Protein AF-A0AA36GYD7-F1 (afdb_monomer)

Secondary structure (DSSP, 8-state):
-----THHHHHHHHHHHHHHHHHHHHHHHHSS-----S---EEEEEEES--TT--TTPEEEETTEEEEEEEEEEE-TTT--EEEEEEE-TT----BTT-EEEEEESTTTS-EEEEEE----SSBPPTT-EE-EEEPPP-HHHHHHHHHHHHH-SS-------------------------------TTSTTTTHHHHHHHHHHHHHHHHHHHTHHHHHH-HHHHHHHHHHHHHHHB-HHHHHHHHHGGGGTT--HHHHHHHHHHHHHHHHHHHHHHHHT--S--EEEEEEEEEPGGG--EEEEEEEE-TTSPPEEEEEEEEEETTEEEEEEEEETTEEHHHHHHHHHHHHHHHHHHHHHHHHHHTTSS--SS-----

Sequence (377 aa):
MAIRGPRLEFSVGAFLLLALASLMVLAVASTNQRWSWGSQGYELKARFSQVGQLRKQAPVKIGGVTVGQVASIDLDPVKFESIVTLRMDSKVKDLPADTSAGIFTSGLLGESYIGLQPGGDPDVLKAGDEIVFTQPAVDLIQLVGKYMFSACNGTATMKMKLIPALLASALLAATPFLAQAQAAAPAAAATQGQAGKVVIDASTRILTTLQQRRSEFSSNPASLRSYIDSELNRTFDRDYAARLVLGPHARGASDADIKLFADAMADSLMQRYGSTLLNIQGKPSFRLKGESPLPGNRGVRVSTELVRAGSEPTPVEYWMRNVNGQWKIFDVNIEGISYVQTFRNQFDTPLRQKGIKQVASELHSGSMQAGPAGNGK

Mean predicted aligned error: 12.86 Å

Organism: Cylicocyclus nassatus (NCBI:txid53992)

Nearest PDB structures (foldseek):
  8hqa-assembly1_A-3  TM=9.663E-01  e=4.078E-12  Escherichia coli K-12
  5uw2-assembly1_B  TM=9.679E-01  e=1.014E-11  Escherichia coli O157:H7
  5uw8-assembly1_B  TM=9.620E-01  e=1.108E-10  Escherichia coli O157:H7
  6zy2-assembly1_A  TM=7.086E-01  e=6.595E-13  Escherichia coli B185
  6zy3-assembly1_A  TM=7.311E-01  e=1.463E-12  Escherichia coli B185

Foldseek 3Di:
DDDDDPVVVVVVVVVVVVVVVVVVVVVVCVPPPNPPPDDPFFKEKEWALAAPQDDFQAFEDEPNHGFWTFHDWDADPVPRIIITITTGGPVDPFQALQKEWEWDAPPDPHGIHIYIYGFQHPHGDDGYFYNHHYHHDDDVVVVVVCVVVVVVPDDDDDDDDDDDDDDDDDDDDDDDDPDPDDDPDPPPPPPWPPLLCLVQVLVVVLLVCLAVCLVVCVVDVVVLLVVVVVSQVQAAPLLLLLSRLCTVLNVVPDSVLSVLLSVLQSLQCCVVCVVVSSVDDQSKHKAWPGKDADIPNQAIKTWIWTDGPPDDTWIKIFGWGQDPNDTHTNWIATPNDILSVQSSVVCVVVCVVPNRNVVSVCSNVNVDHRDHDDPDD

Radius of gyration: 28.86 Å; Cα contacts (8 Å, |Δi|>4): 548; chains: 1; bounding box: 74×66×110 Å

pLDDT: mean 82.65, std 19.46, range [27.8, 98.06]

Structure (mmCIF, N/CA/C/O backbone):
data_AF-A0AA36GYD7-F1
#
_entry.id   AF-A0AA36GYD7-F1
#
loop_
_atom_site.group_PDB
_atom_site.id
_atom_site.type_symbol
_atom_site.label_atom_id
_atom_site.label_alt_id
_atom_site.label_comp_id
_atom_site.label_asym_id
_atom_site.label_entity_id
_atom_site.label_seq_id
_atom_site.pdbx_PDB_ins_code
_atom_site.Cartn_x
_atom_site.Cartn_y
_atom_site.Cartn_z
_atom_site.occupancy
_atom_site.B_iso_or_equiv
_atom_site.auth_seq_id
_atom_site.auth_comp_id
_atom_site.auth_asym_id
_atom_site.auth_atom_id
_atom_site.pdbx_PDB_model_num
ATOM 1 N N . MET A 1 1 ? 35.490 -2.822 -83.643 1.00 46.47 1 MET A N 1
ATOM 2 C CA . MET A 1 1 ? 34.511 -3.231 -82.610 1.00 46.47 1 MET A CA 1
ATOM 3 C C . MET A 1 1 ? 35.307 -3.701 -81.397 1.00 46.47 1 MET A C 1
ATOM 5 O O . MET A 1 1 ? 35.993 -4.706 -81.512 1.00 46.47 1 MET A O 1
ATOM 9 N N . ALA A 1 2 ? 35.350 -2.933 -80.304 1.00 49.28 2 ALA A N 1
ATOM 10 C CA . ALA A 1 2 ? 36.202 -3.258 -79.153 1.00 49.28 2 ALA A CA 1
ATOM 11 C C . ALA A 1 2 ? 35.439 -4.127 -78.142 1.00 49.28 2 ALA A C 1
ATOM 13 O O . ALA A 1 2 ? 34.433 -3.690 -77.585 1.00 49.28 2 ALA A O 1
ATOM 14 N N . ILE A 1 3 ? 35.919 -5.351 -77.916 1.00 60.50 3 ILE A N 1
ATOM 15 C CA . ILE A 1 3 ? 35.319 -6.306 -76.979 1.00 60.50 3 ILE A CA 1
ATOM 16 C C . ILE A 1 3 ? 35.649 -5.851 -75.550 1.00 60.50 3 ILE A C 1
ATOM 18 O O . ILE A 1 3 ? 36.802 -5.916 -75.121 1.00 60.50 3 ILE A O 1
ATOM 22 N N . ARG A 1 4 ? 34.647 -5.364 -74.807 1.00 59.72 4 ARG A N 1
ATOM 23 C CA . ARG A 1 4 ? 34.786 -5.086 -73.368 1.00 59.72 4 ARG A CA 1
ATOM 24 C C . ARG A 1 4 ? 34.850 -6.424 -72.624 1.00 59.72 4 ARG A C 1
ATOM 26 O O . ARG A 1 4 ? 34.005 -7.281 -72.839 1.00 59.72 4 ARG A O 1
ATOM 33 N N . GLY A 1 5 ? 35.881 -6.619 -71.803 1.00 61.72 5 GLY A N 1
ATOM 34 C CA . GLY A 1 5 ? 36.165 -7.924 -71.197 1.00 61.72 5 GLY A CA 1
ATOM 35 C C . GLY A 1 5 ? 35.242 -8.299 -70.021 1.00 61.72 5 GLY A C 1
ATOM 36 O O . GLY A 1 5 ? 34.796 -7.409 -69.291 1.00 61.72 5 GLY A O 1
ATOM 37 N N . PRO A 1 6 ? 35.061 -9.609 -69.746 1.00 63.62 6 PRO A N 1
ATOM 38 C CA . PRO A 1 6 ? 34.093 -10.148 -68.769 1.00 63.62 6 PRO A CA 1
ATOM 39 C C . PRO A 1 6 ? 34.342 -9.748 -67.300 1.00 63.62 6 PRO A C 1
ATOM 41 O O . PRO A 1 6 ? 33.525 -10.009 -66.421 1.00 63.62 6 PRO A O 1
ATOM 44 N N . ARG A 1 7 ? 35.463 -9.076 -67.005 1.00 67.31 7 ARG A N 1
ATOM 45 C CA . ARG A 1 7 ? 35.765 -8.538 -65.669 1.00 67.31 7 ARG A CA 1
ATOM 46 C C . ARG A 1 7 ? 34.813 -7.416 -65.247 1.00 67.31 7 ARG A C 1
ATOM 48 O O . ARG A 1 7 ? 34.569 -7.266 -64.055 1.00 67.31 7 ARG A O 1
ATOM 55 N N . LEU A 1 8 ? 34.284 -6.630 -66.190 1.00 73.69 8 LEU A N 1
ATOM 56 C CA . LEU A 1 8 ? 33.375 -5.526 -65.857 1.00 73.69 8 LEU A CA 1
ATOM 57 C C . LEU A 1 8 ? 32.004 -6.046 -65.402 1.00 73.69 8 LEU A C 1
ATOM 59 O O . LEU A 1 8 ? 31.462 -5.571 -64.409 1.00 73.69 8 LEU A O 1
ATOM 63 N N . GLU A 1 9 ? 31.483 -7.053 -66.099 1.00 76.25 9 GLU A N 1
ATOM 64 C CA . GLU A 1 9 ? 30.182 -7.678 -65.831 1.00 76.25 9 GLU A CA 1
ATOM 65 C C . GLU A 1 9 ? 30.165 -8.359 -64.456 1.00 76.25 9 GLU A C 1
ATOM 67 O O . GLU A 1 9 ? 29.228 -8.163 -63.681 1.00 76.25 9 GLU A O 1
ATOM 72 N N . PHE A 1 10 ? 31.249 -9.059 -64.099 1.00 84.94 10 PHE A N 1
ATOM 73 C CA . PHE A 1 10 ? 31.415 -9.651 -62.770 1.00 84.94 10 PHE A CA 1
ATOM 74 C C . PHE A 1 10 ? 31.427 -8.595 -61.651 1.00 84.94 10 PHE A C 1
ATOM 76 O O . PHE A 1 10 ? 30.736 -8.758 -60.646 1.00 84.94 10 PHE A O 1
ATOM 83 N N . SER A 1 11 ? 32.150 -7.483 -61.832 1.00 84.62 11 SER A N 1
ATOM 84 C CA . SER A 1 11 ? 32.185 -6.388 -60.850 1.00 84.62 11 SER A CA 1
ATOM 85 C C . SER A 1 11 ? 30.825 -5.704 -60.675 1.00 84.62 11 SER A C 1
ATOM 87 O O . SER A 1 11 ? 30.443 -5.392 -59.548 1.00 84.62 11 SER A O 1
ATOM 89 N N . VAL A 1 12 ? 30.070 -5.502 -61.763 1.00 88.38 12 VAL A N 1
ATOM 90 C CA . VAL A 1 12 ? 28.706 -4.947 -61.696 1.00 88.38 12 VAL A CA 1
ATOM 91 C C . VAL A 1 12 ? 27.765 -5.914 -60.974 1.00 88.38 12 VAL A C 1
ATOM 93 O O . VAL A 1 12 ? 27.022 -5.483 -60.095 1.00 88.38 12 VAL A O 1
ATOM 96 N N . GLY A 1 13 ? 27.836 -7.217 -61.269 1.00 91.62 13 GLY A N 1
ATOM 97 C CA . GLY A 1 13 ? 27.054 -8.245 -60.574 1.00 91.62 13 GLY A CA 1
ATOM 98 C C . GLY A 1 13 ? 27.359 -8.318 -59.074 1.00 91.62 13 GLY A C 1
ATOM 99 O O . GLY A 1 13 ? 26.440 -8.321 -58.257 1.00 91.62 13 GLY A O 1
ATOM 100 N N . ALA A 1 14 ? 28.640 -8.295 -58.694 1.00 93.81 14 ALA A N 1
ATOM 101 C CA . ALA A 1 14 ? 29.064 -8.282 -57.294 1.00 93.81 14 ALA A CA 1
ATOM 102 C C . ALA A 1 14 ? 28.592 -7.019 -56.549 1.00 93.81 14 ALA A C 1
ATOM 104 O O . ALA A 1 14 ? 28.113 -7.115 -55.419 1.00 93.81 14 ALA A O 1
ATOM 105 N N . PHE A 1 15 ? 28.661 -5.845 -57.186 1.00 95.19 15 PHE A N 1
ATOM 106 C CA . PHE A 1 15 ? 28.137 -4.598 -56.620 1.00 95.19 15 PHE A CA 1
ATOM 107 C C . PHE A 1 15 ? 26.615 -4.652 -56.409 1.00 95.19 15 PHE A C 1
ATOM 109 O O . PHE A 1 15 ? 26.127 -4.272 -55.346 1.00 95.19 15 PHE A O 1
ATOM 116 N N . LEU A 1 16 ? 25.866 -5.186 -57.381 1.00 95.81 16 LEU A N 1
ATOM 117 C CA . LEU A 1 16 ? 24.414 -5.375 -57.282 1.00 95.81 16 LEU A CA 1
ATOM 118 C C . LEU A 1 16 ? 24.028 -6.340 -56.152 1.00 95.81 16 LEU A C 1
ATOM 120 O O . LEU A 1 16 ? 23.091 -6.059 -55.407 1.00 95.81 16 LEU A O 1
ATOM 124 N N . LEU A 1 17 ? 24.774 -7.436 -55.979 1.00 96.44 17 LEU A N 1
ATOM 125 C CA . LEU A 1 17 ? 24.577 -8.376 -54.871 1.00 96.44 17 LEU A CA 1
ATOM 126 C C . LEU A 1 17 ? 24.880 -7.742 -53.507 1.00 96.44 17 LEU A C 1
ATOM 128 O O . LEU A 1 17 ? 24.128 -7.968 -52.563 1.00 96.44 17 LEU A O 1
ATOM 132 N N . LEU A 1 18 ? 25.924 -6.914 -53.395 1.00 96.88 18 LEU A N 1
ATOM 133 C CA . LEU A 1 18 ? 26.217 -6.169 -52.164 1.00 96.88 18 LEU A CA 1
ATOM 134 C C . LEU A 1 18 ? 25.137 -5.123 -51.848 1.00 96.88 18 LEU A C 1
ATOM 136 O O . LEU A 1 18 ? 24.744 -4.988 -50.690 1.00 96.88 18 LEU A O 1
ATOM 140 N N . ALA A 1 19 ? 24.609 -4.430 -52.860 1.00 95.81 19 ALA A N 1
ATOM 141 C CA . ALA A 1 19 ? 23.495 -3.496 -52.693 1.00 95.81 19 ALA A CA 1
ATOM 142 C C . ALA A 1 19 ? 22.209 -4.213 -52.237 1.00 95.81 19 ALA A C 1
ATOM 144 O O . ALA A 1 19 ? 21.553 -3.760 -51.299 1.00 95.81 19 ALA A O 1
ATOM 145 N N . LEU A 1 20 ? 21.888 -5.369 -52.832 1.00 96.81 20 LEU A N 1
ATOM 146 C CA . LEU A 1 20 ? 20.771 -6.226 -52.417 1.00 96.81 20 LEU A CA 1
ATOM 147 C C . LEU A 1 20 ? 20.955 -6.788 -51.002 1.00 96.81 20 LEU A C 1
ATOM 149 O O . LEU A 1 20 ? 20.012 -6.764 -50.215 1.00 96.81 20 LEU A O 1
ATOM 153 N N . ALA A 1 21 ? 22.157 -7.245 -50.647 1.00 95.62 21 ALA A N 1
ATOM 154 C CA . ALA A 1 21 ? 22.465 -7.714 -49.298 1.00 95.62 21 ALA A CA 1
ATOM 155 C C . ALA A 1 21 ? 22.343 -6.583 -48.262 1.00 95.62 21 ALA A C 1
ATOM 157 O O . ALA A 1 21 ? 21.766 -6.786 -47.196 1.00 95.62 21 ALA A O 1
ATOM 158 N N . SER A 1 22 ? 22.813 -5.375 -48.590 1.00 94.62 22 SER A N 1
ATOM 159 C CA . SER A 1 22 ? 22.659 -4.189 -47.741 1.00 94.62 22 SER A CA 1
ATOM 160 C C . SER A 1 22 ? 21.186 -3.800 -47.558 1.00 94.62 22 SER A C 1
ATOM 162 O O . SER A 1 22 ? 20.760 -3.563 -46.428 1.00 94.62 22 SER A O 1
ATOM 164 N N . LEU A 1 23 ? 20.382 -3.828 -48.628 1.00 95.06 23 LEU A N 1
ATOM 165 C CA . LEU A 1 23 ? 18.931 -3.618 -48.556 1.00 95.06 23 LEU A CA 1
ATOM 166 C C . LEU A 1 23 ? 18.214 -4.703 -47.745 1.00 95.06 23 LEU A C 1
ATOM 168 O O . LEU A 1 23 ? 17.321 -4.374 -46.971 1.00 95.06 23 LEU A O 1
ATOM 172 N N . MET A 1 24 ? 18.615 -5.971 -47.863 1.00 91.62 24 MET A N 1
ATOM 173 C CA . MET A 1 24 ? 18.070 -7.068 -47.055 1.00 91.62 24 MET A CA 1
ATOM 174 C C . MET A 1 24 ? 18.372 -6.857 -45.564 1.00 91.62 24 MET A C 1
ATOM 176 O O . MET A 1 24 ? 17.472 -6.953 -44.732 1.00 91.62 24 MET A O 1
ATOM 180 N N . VAL A 1 25 ? 19.617 -6.503 -45.222 1.00 88.19 25 VAL A N 1
ATOM 181 C CA . VAL A 1 25 ? 20.014 -6.162 -43.845 1.00 88.19 25 VAL A CA 1
ATOM 182 C C . VAL A 1 25 ? 19.217 -4.959 -43.333 1.00 88.19 25 VAL A C 1
ATOM 184 O O . VAL A 1 25 ? 18.735 -4.993 -42.202 1.00 88.19 25 VAL A O 1
ATOM 187 N N . LEU A 1 26 ? 19.015 -3.929 -44.160 1.00 85.50 26 LEU A N 1
ATOM 188 C CA . LEU A 1 26 ? 18.220 -2.756 -43.798 1.00 85.50 26 LEU A CA 1
ATOM 189 C C . LEU A 1 26 ? 16.729 -3.090 -43.620 1.00 85.50 26 LEU A C 1
ATOM 191 O O . LEU A 1 26 ? 16.113 -2.581 -42.692 1.00 85.50 26 LEU A O 1
ATOM 195 N N . ALA A 1 27 ? 16.152 -3.971 -44.441 1.00 85.88 27 ALA A N 1
ATOM 196 C CA . ALA A 1 27 ? 14.760 -4.413 -44.321 1.00 85.88 27 ALA A CA 1
ATOM 197 C C . ALA A 1 27 ? 14.523 -5.245 -43.046 1.00 85.88 27 ALA A C 1
ATOM 199 O O . ALA A 1 27 ? 13.539 -5.032 -42.331 1.00 85.88 27 ALA A O 1
ATOM 200 N N . VAL A 1 28 ? 15.460 -6.138 -42.708 1.00 80.69 28 VAL A N 1
ATOM 201 C CA . VAL A 1 28 ? 15.435 -6.887 -41.442 1.00 80.69 28 VAL A CA 1
ATOM 202 C C . VAL A 1 28 ? 15.615 -5.939 -40.252 1.00 80.69 28 VAL A C 1
ATOM 204 O O . VAL A 1 28 ? 14.842 -6.015 -39.304 1.00 80.69 28 VAL A O 1
ATOM 207 N N . ALA A 1 29 ? 16.554 -4.989 -40.313 1.00 73.81 29 ALA A N 1
ATOM 208 C CA . ALA A 1 29 ? 16.776 -4.001 -39.251 1.00 73.81 29 ALA A CA 1
ATOM 209 C C . ALA A 1 29 ? 15.650 -2.953 -39.115 1.00 73.81 29 ALA A C 1
ATOM 211 O O . ALA A 1 29 ? 15.456 -2.399 -38.033 1.00 73.81 29 ALA A O 1
ATOM 212 N N . SER A 1 30 ? 14.913 -2.679 -40.197 1.00 73.44 30 SER A N 1
ATOM 213 C CA . SER A 1 30 ? 13.715 -1.827 -40.220 1.00 73.44 30 SER A CA 1
ATOM 214 C C . SER A 1 30 ? 12.493 -2.535 -39.637 1.00 73.44 30 SER A C 1
ATOM 216 O O . SER A 1 30 ? 11.554 -1.874 -39.192 1.00 73.44 30 SER A O 1
ATOM 218 N N . THR A 1 31 ? 12.479 -3.867 -39.642 1.00 74.06 31 THR A N 1
ATOM 219 C CA . THR A 1 31 ? 11.486 -4.636 -38.897 1.00 74.06 31 THR A CA 1
ATOM 220 C C . THR A 1 31 ? 11.828 -4.501 -37.414 1.00 74.06 31 THR A C 1
ATOM 222 O O . THR A 1 31 ? 12.970 -4.704 -37.017 1.00 74.06 31 THR A O 1
ATOM 225 N N . ASN A 1 32 ? 10.852 -4.132 -36.577 1.00 55.75 32 ASN A N 1
ATOM 226 C CA . ASN A 1 32 ? 11.059 -3.584 -35.221 1.00 55.75 32 ASN A CA 1
ATOM 227 C C . ASN A 1 32 ? 11.727 -4.546 -34.192 1.00 55.75 32 ASN A C 1
ATOM 229 O O . ASN A 1 32 ? 11.849 -4.221 -33.011 1.00 55.75 32 ASN A O 1
ATOM 233 N N . GLN A 1 33 ? 12.198 -5.722 -34.619 1.00 57.06 33 GLN A N 1
ATOM 234 C CA . GLN A 1 33 ? 13.176 -6.532 -33.892 1.00 57.06 33 GLN A CA 1
ATOM 235 C C . GLN A 1 33 ? 14.600 -6.009 -34.134 1.00 57.06 33 GLN A C 1
ATOM 237 O O . GLN A 1 33 ? 15.422 -6.661 -34.779 1.00 57.06 33 GLN A O 1
ATOM 242 N N . ARG A 1 34 ? 14.939 -4.851 -33.551 1.00 51.94 34 ARG A N 1
ATOM 243 C CA . ARG A 1 34 ? 16.349 -4.449 -33.482 1.00 51.94 34 ARG A CA 1
ATOM 244 C C . ARG A 1 34 ? 17.114 -5.476 -32.643 1.00 51.94 34 ARG A C 1
ATOM 246 O O . ARG A 1 34 ? 16.890 -5.577 -31.437 1.00 51.94 34 ARG A O 1
ATOM 253 N N . TRP A 1 35 ? 17.996 -6.221 -33.307 1.00 48.78 35 TRP A N 1
ATOM 254 C CA . TRP A 1 35 ? 18.849 -7.273 -32.750 1.00 48.78 35 TRP A CA 1
ATOM 255 C C . TRP A 1 35 ? 19.468 -6.808 -31.421 1.00 48.78 35 TRP A C 1
ATOM 257 O O . TRP A 1 35 ? 20.275 -5.878 -31.395 1.00 48.78 35 TRP A O 1
ATOM 267 N N . SER A 1 36 ? 19.041 -7.401 -30.299 1.00 51.72 36 SER A N 1
ATOM 268 C CA . SER A 1 36 ? 19.325 -6.868 -28.956 1.00 51.72 36 SER A CA 1
ATOM 269 C C . SER A 1 36 ? 20.710 -7.281 -28.446 1.00 51.72 36 SER A C 1
ATOM 271 O O . SER A 1 36 ? 20.866 -8.010 -27.468 1.00 51.72 36 SER A O 1
ATOM 273 N N . TRP A 1 37 ? 21.750 -6.799 -29.120 1.00 49.41 37 TRP A N 1
ATOM 274 C CA . TRP A 1 37 ? 23.115 -6.825 -28.605 1.00 49.41 37 TRP A CA 1
ATOM 275 C C . TRP A 1 37 ? 23.351 -5.610 -27.703 1.00 49.41 37 TRP A C 1
ATOM 277 O O . TRP A 1 37 ? 23.904 -4.599 -28.126 1.00 49.41 37 TRP A O 1
ATOM 287 N N . GLY A 1 38 ? 22.921 -5.723 -26.442 1.00 48.53 38 GLY A N 1
ATOM 288 C CA . GLY A 1 38 ? 23.340 -4.813 -25.372 1.00 48.53 38 GLY A CA 1
ATOM 289 C C . GLY A 1 38 ? 22.262 -3.902 -24.780 1.00 48.53 38 GLY A C 1
ATOM 290 O O . GLY A 1 38 ? 22.329 -2.685 -24.914 1.00 48.53 38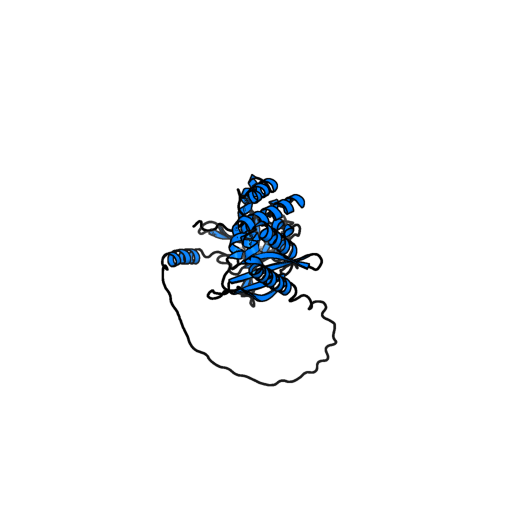 GLY A O 1
ATOM 291 N N . SER A 1 39 ? 21.380 -4.466 -23.955 1.00 52.53 39 SER A N 1
ATOM 292 C CA . SER A 1 39 ? 21.488 -4.208 -22.510 1.00 52.53 39 SER A CA 1
ATOM 293 C C . SER A 1 39 ? 20.876 -5.372 -21.725 1.00 52.53 39 SER A C 1
ATOM 295 O O . SER A 1 39 ? 19.766 -5.810 -22.015 1.00 52.53 39 SER A O 1
ATOM 297 N N . GLN A 1 40 ? 21.601 -5.895 -20.729 1.00 68.12 40 GLN A N 1
ATOM 298 C CA . GLN A 1 40 ? 21.078 -6.896 -19.786 1.00 68.12 40 GLN A CA 1
ATOM 299 C C . GLN A 1 40 ? 20.151 -6.213 -18.770 1.00 68.12 40 GLN A C 1
ATOM 301 O O . GLN A 1 40 ? 20.467 -6.092 -17.588 1.00 68.12 40 GLN A O 1
ATOM 306 N N . GLY A 1 41 ? 19.032 -5.687 -19.266 1.00 81.38 41 GLY A N 1
ATOM 307 C CA . GLY A 1 41 ? 17.905 -5.301 -18.430 1.00 81.38 41 GLY A CA 1
ATOM 308 C C . GLY A 1 41 ? 17.248 -6.525 -17.794 1.00 81.38 41 GLY A C 1
ATOM 309 O O . GLY A 1 41 ? 17.478 -7.658 -18.219 1.00 81.38 41 GLY A O 1
ATOM 310 N N . TYR A 1 42 ? 16.405 -6.289 -16.797 1.00 91.19 42 TYR A N 1
ATOM 311 C CA . TYR A 1 42 ? 15.534 -7.313 -16.224 1.00 91.19 42 TYR A CA 1
ATOM 312 C C . TYR A 1 42 ? 14.081 -6.988 -16.551 1.00 91.19 42 TYR A C 1
ATOM 314 O O . TYR A 1 42 ? 13.735 -5.840 -16.837 1.00 91.19 42 TYR A O 1
ATOM 322 N N . GLU A 1 43 ? 13.230 -8.006 -16.526 1.00 93.94 43 GLU A N 1
ATOM 323 C CA . GLU A 1 43 ? 11.799 -7.826 -16.735 1.00 93.94 43 GLU A CA 1
ATOM 324 C C . GLU A 1 43 ? 11.054 -7.791 -15.402 1.00 93.94 43 GLU A C 1
ATOM 326 O O . GLU A 1 43 ? 11.424 -8.488 -14.458 1.00 93.94 43 GLU A O 1
ATOM 331 N N . LEU A 1 44 ? 9.996 -6.990 -15.342 1.00 96.12 44 LEU A N 1
ATOM 332 C CA . LEU A 1 44 ? 8.970 -7.009 -14.304 1.00 96.12 44 LEU A CA 1
ATOM 333 C C . LEU A 1 44 ? 7.609 -7.158 -14.982 1.00 96.12 44 LEU A C 1
ATOM 335 O O . LEU A 1 44 ? 7.424 -6.721 -16.118 1.00 96.12 44 LEU A O 1
ATOM 339 N N . LYS A 1 45 ? 6.637 -7.743 -14.293 1.00 97.00 45 LYS A N 1
ATOM 340 C CA . LYS A 1 45 ? 5.252 -7.842 -14.774 1.00 97.00 45 LYS A CA 1
ATOM 341 C C . LYS A 1 45 ? 4.363 -6.881 -13.999 1.00 97.00 45 LYS A C 1
ATOM 343 O O . LYS A 1 45 ? 4.643 -6.577 -12.848 1.00 97.00 45 LYS A O 1
ATOM 348 N N . ALA A 1 46 ? 3.286 -6.403 -14.600 1.00 97.31 46 ALA A N 1
ATOM 349 C CA . ALA A 1 46 ? 2.273 -5.608 -13.916 1.00 97.31 46 ALA A CA 1
ATOM 350 C C . ALA A 1 46 ? 0.899 -5.923 -14.514 1.00 97.31 46 ALA A C 1
ATOM 352 O O . ALA A 1 46 ? 0.758 -5.991 -15.736 1.00 97.31 46 ALA A O 1
ATOM 353 N N . ARG A 1 47 ? -0.107 -6.142 -13.663 1.00 95.38 47 ARG A N 1
ATOM 354 C CA . ARG A 1 47 ? -1.476 -6.464 -14.091 1.00 95.38 47 ARG A CA 1
ATOM 355 C C . ARG A 1 47 ? -2.370 -5.244 -14.001 1.00 95.38 47 ARG A C 1
ATOM 357 O O . ARG A 1 47 ? -2.430 -4.607 -12.955 1.00 95.38 47 ARG A O 1
ATOM 364 N N . PHE A 1 48 ? -3.092 -4.942 -15.070 1.00 95.25 48 PHE A N 1
ATOM 365 C CA . PHE A 1 48 ? -4.023 -3.820 -15.122 1.00 95.25 48 PHE A CA 1
ATOM 366 C C . PHE A 1 48 ? -5.394 -4.300 -15.589 1.00 95.25 48 PHE A C 1
ATOM 368 O O . PHE A 1 48 ? -5.500 -5.011 -16.588 1.00 95.25 48 PHE A O 1
ATOM 375 N N . SER A 1 49 ? -6.452 -3.861 -14.909 1.00 92.00 49 SER A N 1
ATOM 376 C CA . SER A 1 49 ? -7.834 -4.082 -15.355 1.00 92.00 49 SER A CA 1
ATOM 377 C C . SER A 1 49 ? -8.154 -3.343 -16.660 1.00 92.00 49 SER A C 1
ATOM 379 O O . SER A 1 49 ? -8.992 -3.797 -17.430 1.00 92.00 49 SER A O 1
ATOM 381 N N . GLN A 1 50 ? -7.461 -2.233 -16.941 1.00 90.88 50 GLN A N 1
ATOM 382 C CA . GLN A 1 50 ? -7.520 -1.541 -18.226 1.00 90.88 50 GLN A CA 1
ATOM 383 C C . GLN A 1 50 ? -6.193 -0.847 -18.558 1.00 90.88 50 GLN A C 1
ATOM 385 O O . GLN A 1 50 ? -5.630 -0.131 -17.727 1.00 90.88 50 GLN A O 1
ATOM 390 N N . VAL A 1 51 ? -5.729 -1.024 -19.801 1.00 93.12 51 VAL A N 1
ATOM 391 C CA . VAL A 1 51 ? -4.484 -0.429 -20.325 1.00 93.12 51 VAL A CA 1
ATOM 392 C C . VAL A 1 51 ? -4.676 0.832 -21.172 1.00 93.12 51 VAL A C 1
ATOM 394 O O . VAL A 1 51 ? -3.715 1.565 -21.403 1.00 93.12 51 VAL A O 1
ATOM 397 N N . GLY A 1 52 ? -5.905 1.131 -21.606 1.00 89.44 52 GLY A N 1
ATOM 398 C CA . GLY A 1 52 ? -6.209 2.327 -22.397 1.00 89.44 52 GLY A CA 1
ATOM 399 C C . GLY A 1 52 ? -5.388 2.394 -23.689 1.00 89.44 52 GLY A C 1
ATOM 400 O O . GLY A 1 52 ? -5.396 1.455 -24.478 1.00 89.44 52 GLY A O 1
ATOM 401 N N . GLN A 1 53 ? -4.664 3.498 -23.896 1.00 89.56 53 GLN A N 1
ATOM 402 C CA . GLN A 1 53 ? -3.817 3.725 -25.078 1.00 89.56 53 GLN A CA 1
ATOM 403 C C . GLN A 1 53 ? -2.354 3.263 -24.898 1.00 89.56 53 GLN A C 1
ATOM 405 O O . GLN A 1 53 ? -1.485 3.619 -25.701 1.00 89.56 53 GLN A O 1
ATOM 410 N N . LEU A 1 54 ? -2.045 2.491 -23.847 1.00 95.31 54 LEU A N 1
ATOM 411 C CA . LEU A 1 54 ? -0.706 1.936 -23.650 1.00 95.31 54 LEU A CA 1
ATOM 412 C C . LEU A 1 54 ? -0.348 0.962 -24.785 1.00 95.31 54 LEU A C 1
ATOM 414 O O . LEU A 1 54 ? -1.150 0.130 -25.201 1.00 95.31 54 LEU A O 1
ATOM 418 N N . ARG A 1 55 ? 0.892 1.052 -25.267 1.00 94.62 55 ARG A N 1
ATOM 419 C CA . ARG A 1 55 ? 1.412 0.281 -26.404 1.00 94.62 55 ARG A CA 1
ATOM 420 C C . ARG A 1 55 ? 2.805 -0.271 -26.111 1.00 94.62 55 ARG A C 1
ATOM 422 O O . ARG A 1 55 ? 3.503 0.221 -25.225 1.00 94.62 55 ARG A O 1
ATOM 429 N N . LYS A 1 56 ? 3.232 -1.285 -26.871 1.00 95.44 56 LYS A N 1
ATOM 430 C CA . LYS A 1 56 ? 4.627 -1.763 -26.841 1.00 95.44 56 LYS A CA 1
ATOM 431 C C . LYS A 1 56 ? 5.578 -0.593 -27.132 1.00 95.44 56 LYS A C 1
ATOM 433 O O . LYS A 1 56 ? 5.218 0.322 -27.867 1.00 95.44 56 LYS A O 1
ATOM 438 N N . GLN A 1 57 ? 6.770 -0.624 -26.538 1.00 94.62 57 GLN A N 1
ATOM 439 C CA . GLN A 1 57 ? 7.771 0.457 -26.547 1.00 94.62 57 GLN A CA 1
ATOM 440 C C . GLN A 1 57 ? 7.366 1.758 -25.821 1.00 94.62 57 GLN A C 1
ATOM 442 O O . GLN A 1 57 ? 8.201 2.655 -25.733 1.00 94.62 57 GLN A O 1
ATOM 447 N N . ALA A 1 58 ? 6.166 1.863 -25.229 1.00 97.25 58 ALA A N 1
ATOM 448 C CA . ALA A 1 58 ? 5.831 2.990 -24.354 1.00 97.25 58 ALA A CA 1
ATOM 449 C C . ALA A 1 58 ? 6.841 3.103 -23.191 1.00 97.25 58 ALA A C 1
ATOM 451 O O . ALA A 1 58 ? 7.245 2.072 -22.637 1.00 97.25 58 ALA A O 1
ATOM 452 N N . PRO A 1 59 ? 7.267 4.319 -22.803 1.00 97.00 59 PRO A N 1
ATOM 453 C CA . PRO A 1 59 ? 8.309 4.484 -21.798 1.00 97.00 59 PRO A CA 1
ATOM 454 C C . PRO A 1 59 ? 7.824 4.086 -20.398 1.00 97.00 59 PRO A C 1
ATOM 456 O O . PRO A 1 59 ? 6.669 4.305 -20.027 1.00 97.00 59 PRO A O 1
ATOM 459 N N . VAL A 1 60 ? 8.739 3.542 -19.599 1.00 97.75 60 VAL A N 1
ATOM 460 C CA . VAL A 1 60 ? 8.575 3.348 -18.152 1.00 97.75 60 VAL A CA 1
ATOM 461 C C . VAL A 1 60 ? 9.379 4.444 -17.460 1.00 97.75 60 VAL A C 1
ATOM 463 O O . VAL A 1 60 ? 10.555 4.625 -17.778 1.00 97.75 60 VAL A O 1
ATOM 466 N N . LYS A 1 61 ? 8.761 5.205 -16.552 1.00 96.94 61 LYS A N 1
ATOM 467 C CA . LYS A 1 61 ? 9.350 6.406 -15.941 1.00 96.94 61 LYS A CA 1
ATOM 468 C C . LYS A 1 61 ? 9.296 6.370 -14.415 1.00 96.94 61 LYS A C 1
ATOM 470 O O . LYS A 1 61 ? 8.272 6.000 -13.855 1.00 96.94 61 LYS A O 1
ATOM 475 N N . ILE A 1 62 ? 10.348 6.847 -13.750 1.00 95.62 62 ILE A N 1
ATOM 476 C CA . ILE A 1 62 ? 10.370 7.165 -12.310 1.00 95.62 62 ILE A CA 1
ATOM 477 C C . ILE A 1 62 ? 10.638 8.663 -12.179 1.00 95.62 62 ILE A C 1
ATOM 479 O O . ILE A 1 62 ? 11.611 9.163 -12.738 1.00 95.62 62 ILE A O 1
ATOM 483 N N . GLY A 1 63 ? 9.767 9.403 -11.486 1.00 90.19 63 GLY A N 1
ATOM 484 C CA . GLY A 1 63 ? 9.935 10.855 -11.304 1.00 90.19 63 GLY A CA 1
ATOM 485 C C . GLY A 1 63 ? 10.047 11.650 -12.617 1.00 90.19 63 GLY A C 1
ATOM 486 O O . GLY A 1 63 ? 10.723 12.671 -12.663 1.00 90.19 63 GLY A O 1
ATOM 487 N N . GLY A 1 64 ? 9.447 11.151 -13.705 1.00 90.69 64 GLY A N 1
ATOM 488 C CA . GLY A 1 64 ? 9.553 11.721 -15.055 1.00 90.69 64 GLY A CA 1
ATOM 489 C C . GLY A 1 64 ? 10.758 11.245 -15.883 1.00 90.69 64 GLY A C 1
ATOM 490 O O . GLY A 1 64 ? 10.731 11.388 -17.105 1.00 90.69 64 GLY A O 1
ATOM 491 N N . VAL A 1 65 ? 11.767 10.621 -15.268 1.00 94.88 65 VAL A N 1
ATOM 492 C CA . VAL A 1 65 ? 12.953 10.075 -15.952 1.00 94.88 65 VAL A CA 1
ATOM 493 C C . VAL A 1 65 ? 12.646 8.686 -16.508 1.00 94.88 65 VAL A C 1
ATOM 495 O O . VAL A 1 65 ? 12.167 7.825 -15.773 1.00 94.88 65 VAL A O 1
ATOM 498 N N . THR A 1 66 ? 12.933 8.444 -17.790 1.00 95.94 66 THR A N 1
ATOM 499 C CA . THR A 1 66 ? 12.791 7.115 -18.411 1.00 95.94 66 THR A CA 1
ATOM 500 C C . THR A 1 66 ? 13.822 6.134 -17.847 1.00 95.94 66 THR A C 1
ATOM 502 O O . THR A 1 66 ? 15.010 6.442 -17.789 1.00 95.94 66 THR A O 1
ATOM 505 N N . VAL A 1 67 ? 13.350 4.953 -17.448 1.00 96.12 67 VAL A N 1
ATOM 506 C CA . VAL A 1 67 ? 14.109 3.887 -16.761 1.00 96.12 67 VAL A CA 1
ATOM 507 C C . VAL A 1 67 ? 13.877 2.493 -17.364 1.00 96.12 67 VAL A C 1
ATOM 509 O O . VAL A 1 67 ? 14.268 1.475 -16.791 1.00 96.12 67 VAL A O 1
ATOM 512 N N . GLY A 1 68 ? 13.165 2.434 -18.487 1.00 95.94 68 GLY A N 1
ATOM 513 C CA . GLY A 1 68 ? 12.759 1.205 -19.150 1.00 95.94 68 GLY A CA 1
ATOM 514 C C . GLY A 1 68 ? 11.657 1.458 -20.176 1.00 95.94 68 GLY A C 1
ATOM 515 O O . GLY A 1 68 ? 11.324 2.602 -20.496 1.00 95.94 68 GLY A O 1
ATOM 516 N N . GLN A 1 69 ? 11.062 0.380 -20.678 1.00 96.75 69 GLN A N 1
ATOM 517 C CA . GLN A 1 69 ? 9.984 0.423 -21.669 1.00 96.75 69 GLN A CA 1
ATOM 518 C C . GLN A 1 69 ? 9.053 -0.790 -21.554 1.00 96.75 69 GLN A C 1
ATOM 520 O O . GLN A 1 69 ? 9.458 -1.859 -21.099 1.00 96.75 69 GLN A O 1
ATOM 525 N N . VAL A 1 70 ? 7.821 -0.654 -22.040 1.00 97.81 70 VAL A N 1
ATOM 526 C CA . VAL A 1 70 ? 6.895 -1.780 -22.210 1.00 97.81 70 VAL A CA 1
ATOM 527 C C . VAL A 1 70 ? 7.436 -2.730 -23.285 1.00 97.81 70 VAL A C 1
ATOM 529 O O . VAL A 1 70 ? 7.645 -2.333 -24.435 1.00 97.81 70 VAL A O 1
ATOM 532 N N . ALA A 1 71 ? 7.665 -3.988 -22.915 1.00 96.12 71 ALA A N 1
ATOM 533 C CA . ALA A 1 71 ? 8.108 -5.059 -23.804 1.00 96.12 71 ALA A CA 1
ATOM 534 C C . ALA A 1 71 ? 6.915 -5.772 -24.459 1.00 96.12 71 ALA A C 1
ATOM 536 O O . ALA A 1 71 ? 6.847 -5.876 -25.687 1.00 96.12 71 ALA A O 1
ATOM 537 N N . SER A 1 72 ? 5.938 -6.196 -23.653 1.00 97.06 72 SER A N 1
ATOM 538 C CA . SER A 1 72 ? 4.706 -6.836 -24.122 1.00 97.06 72 SER A CA 1
ATOM 539 C C . SER A 1 72 ? 3.476 -6.334 -23.366 1.00 97.06 72 SER A C 1
ATOM 541 O O . SER A 1 72 ? 3.578 -5.763 -22.280 1.00 97.06 72 SER A O 1
ATOM 543 N N . ILE A 1 73 ? 2.315 -6.526 -23.988 1.00 97.38 73 ILE A N 1
ATOM 544 C CA . ILE A 1 73 ? 0.993 -6.360 -23.390 1.00 97.38 73 ILE A CA 1
ATOM 545 C C . ILE A 1 73 ? 0.206 -7.563 -23.900 1.00 97.38 73 ILE A C 1
ATOM 547 O O . ILE A 1 73 ? 0.049 -7.714 -25.114 1.00 97.38 73 ILE A O 1
ATOM 551 N N . ASP A 1 74 ? -0.222 -8.412 -22.980 1.00 96.75 74 ASP A N 1
ATOM 552 C CA . ASP A 1 74 ? -0.884 -9.687 -23.234 1.00 96.75 74 ASP A CA 1
ATOM 553 C C . ASP A 1 74 ? -2.152 -9.767 -22.363 1.00 96.75 74 ASP A C 1
ATOM 555 O O . ASP A 1 74 ? -2.267 -9.051 -21.368 1.00 96.75 74 ASP A O 1
ATOM 559 N N . LEU A 1 75 ? -3.126 -10.605 -22.719 1.00 96.25 75 LEU A N 1
ATOM 560 C CA . LEU A 1 75 ? -4.376 -10.757 -21.961 1.00 96.25 75 LEU A CA 1
ATOM 561 C C . LEU A 1 75 ? -4.355 -12.063 -21.160 1.00 96.25 75 LEU A C 1
ATOM 563 O O . LEU A 1 75 ? -4.085 -13.121 -21.724 1.00 96.25 75 LEU A O 1
ATOM 567 N N . ASP A 1 76 ? -4.684 -12.006 -19.869 1.00 93.94 76 ASP A N 1
ATOM 568 C CA . ASP A 1 76 ? -4.968 -13.201 -19.072 1.00 93.94 76 ASP A CA 1
ATOM 569 C C . ASP A 1 76 ? -6.336 -13.778 -19.498 1.00 93.94 76 ASP A C 1
ATOM 571 O O . ASP A 1 76 ? -7.356 -13.124 -19.271 1.00 93.94 76 ASP A O 1
ATOM 575 N N . PRO A 1 77 ? -6.411 -14.977 -20.108 1.00 93.06 77 PRO A N 1
ATOM 576 C CA . PRO A 1 77 ? -7.664 -15.507 -20.650 1.00 93.06 77 PRO A CA 1
ATOM 577 C C . PRO A 1 77 ? -8.634 -16.017 -19.571 1.00 93.06 77 PRO A C 1
ATOM 579 O O . PRO A 1 77 ? -9.751 -16.406 -19.903 1.00 93.06 77 PRO A O 1
ATOM 582 N N . VAL A 1 78 ? -8.216 -16.054 -18.299 1.00 90.25 78 VAL A N 1
ATOM 583 C CA . VAL A 1 78 ? -9.041 -16.499 -17.166 1.00 90.25 78 VAL A CA 1
ATOM 584 C C . VAL A 1 78 ? -9.540 -15.302 -16.360 1.00 90.25 78 VAL A C 1
ATOM 586 O O . VAL A 1 78 ? -10.705 -15.261 -15.971 1.00 90.25 78 VAL A O 1
ATOM 589 N N . LYS A 1 79 ? -8.664 -14.323 -16.101 1.00 87.56 79 LYS A N 1
ATOM 590 C CA . LYS A 1 79 ? -8.993 -13.122 -15.315 1.00 87.56 79 LYS A CA 1
ATOM 591 C C . LYS A 1 79 ? -9.454 -11.930 -16.152 1.00 87.56 79 LYS A C 1
ATOM 593 O O . LYS A 1 79 ? -10.003 -10.991 -15.587 1.00 87.56 79 LYS A O 1
ATOM 598 N N . PHE A 1 80 ? -9.199 -11.944 -17.460 1.00 91.44 80 PHE A N 1
ATOM 599 C CA . PHE A 1 80 ? -9.405 -10.817 -18.381 1.00 91.44 80 PHE A CA 1
ATOM 600 C C . PHE A 1 80 ? -8.653 -9.529 -17.983 1.00 91.44 80 PHE A C 1
ATOM 602 O O . PHE A 1 80 ? -8.986 -8.434 -18.427 1.00 91.44 80 PHE A O 1
ATOM 609 N N . GLU A 1 81 ? -7.590 -9.665 -17.184 1.00 92.62 81 GLU A N 1
ATOM 610 C CA . GLU A 1 81 ? -6.647 -8.592 -16.860 1.00 92.62 81 GLU A CA 1
ATOM 611 C C . GLU A 1 81 ? -5.549 -8.513 -17.927 1.00 92.62 81 GLU A C 1
ATOM 613 O O . GLU A 1 81 ? -5.055 -9.534 -18.411 1.00 92.62 81 GLU A O 1
ATOM 618 N N . SER A 1 82 ? -5.106 -7.301 -18.258 1.00 95.94 82 SER A N 1
ATOM 619 C CA . SER A 1 82 ? -3.940 -7.104 -19.120 1.00 95.94 82 SER A CA 1
ATOM 620 C C . SER A 1 82 ? -2.651 -7.312 -18.326 1.00 95.94 82 SER A C 1
ATOM 622 O O . SER A 1 82 ? -2.393 -6.599 -17.354 1.00 95.94 82 SER A O 1
ATOM 624 N N . ILE A 1 83 ? -1.822 -8.258 -18.759 1.00 96.94 83 ILE A N 1
ATOM 625 C CA . ILE A 1 83 ? -0.471 -8.494 -18.252 1.00 96.94 83 ILE A CA 1
ATOM 626 C C . ILE A 1 83 ? 0.490 -7.651 -19.092 1.00 96.94 83 ILE A C 1
ATOM 628 O O . ILE A 1 83 ? 0.680 -7.895 -20.282 1.00 96.94 83 ILE A O 1
ATOM 632 N N . VAL A 1 84 ? 1.107 -6.650 -18.472 1.00 98.00 84 VAL A N 1
ATOM 633 C CA . VAL A 1 84 ? 2.107 -5.786 -19.103 1.00 98.00 84 VAL A CA 1
ATOM 634 C C . VAL A 1 84 ? 3.492 -6.222 -18.637 1.00 98.00 84 VAL A C 1
ATOM 636 O O . VAL A 1 84 ? 3.787 -6.184 -17.441 1.00 98.00 84 VAL A O 1
ATOM 639 N N . THR A 1 85 ? 4.355 -6.612 -19.575 1.00 98.06 85 THR A N 1
ATOM 640 C CA . THR A 1 85 ? 5.766 -6.913 -19.293 1.00 98.06 85 THR A CA 1
ATOM 641 C C . THR A 1 85 ? 6.592 -5.647 -19.491 1.00 98.06 85 THR A C 1
ATOM 643 O O . THR A 1 85 ? 6.602 -5.058 -20.574 1.00 98.06 85 THR A O 1
ATOM 646 N N . LEU A 1 86 ? 7.287 -5.218 -18.443 1.00 97.50 86 LEU A N 1
ATOM 647 C CA . LEU A 1 86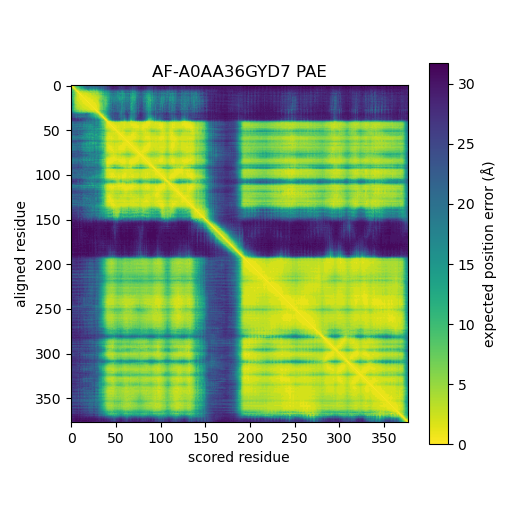 ? 8.144 -4.039 -18.391 1.00 97.50 86 LEU A CA 1
ATOM 648 C C . LEU A 1 86 ? 9.602 -4.490 -18.474 1.00 97.50 86 LEU A C 1
ATOM 650 O O . LEU A 1 86 ? 10.044 -5.254 -17.623 1.00 97.50 86 LEU A O 1
ATOM 654 N N . ARG A 1 87 ? 10.370 -3.998 -19.449 1.00 96.25 87 ARG A N 1
ATOM 655 C CA . ARG A 1 87 ? 11.824 -4.203 -19.494 1.00 96.25 87 ARG A CA 1
ATOM 656 C C . ARG A 1 87 ? 12.516 -2.995 -18.869 1.00 96.25 87 ARG A C 1
ATOM 658 O O . ARG A 1 87 ? 12.468 -1.899 -19.430 1.00 96.25 87 ARG A O 1
ATOM 665 N N . MET A 1 88 ? 13.150 -3.218 -17.724 1.00 95.88 88 MET A N 1
ATOM 666 C CA . MET A 1 88 ? 13.854 -2.217 -16.924 1.00 95.88 88 MET A CA 1
ATOM 667 C C . MET A 1 88 ? 15.320 -2.096 -17.342 1.00 95.88 88 MET A C 1
ATOM 669 O O . MET A 1 88 ? 15.960 -3.087 -17.700 1.00 95.88 88 MET A O 1
ATOM 673 N N . ASP A 1 89 ? 15.879 -0.889 -17.264 1.00 92.94 89 ASP A N 1
ATOM 674 C CA . ASP A 1 89 ? 17.304 -0.664 -17.498 1.00 92.94 89 ASP A CA 1
ATOM 675 C C . ASP A 1 89 ? 18.157 -1.195 -16.337 1.00 92.94 89 ASP A C 1
ATOM 677 O O . ASP A 1 89 ? 17.856 -0.980 -15.164 1.00 92.94 89 ASP A O 1
ATOM 681 N N . SER A 1 90 ? 19.303 -1.805 -16.657 1.00 86.88 90 SER A N 1
ATOM 682 C CA . SER A 1 90 ? 20.238 -2.407 -15.685 1.00 86.88 90 SER A CA 1
ATOM 683 C C . SER A 1 90 ? 20.848 -1.430 -14.666 1.00 86.88 90 SER A C 1
ATOM 685 O O . SER A 1 90 ? 21.490 -1.853 -13.700 1.00 86.88 90 SER A O 1
ATOM 687 N N . LYS A 1 91 ? 20.661 -0.122 -14.883 1.00 86.44 91 LYS A N 1
ATOM 688 C CA . LYS A 1 91 ? 21.045 0.958 -13.965 1.00 86.44 91 LYS A CA 1
ATOM 689 C C . LYS A 1 91 ? 20.083 1.088 -12.781 1.00 86.44 91 LYS A C 1
ATOM 691 O O . LYS A 1 91 ? 20.503 1.542 -11.723 1.00 86.44 91 LYS A O 1
ATOM 696 N N . VAL A 1 92 ? 18.815 0.706 -12.950 1.00 89.38 92 VAL A N 1
ATOM 697 C CA . VAL A 1 92 ? 17.790 0.786 -11.902 1.00 89.38 92 VAL A CA 1
ATOM 698 C C . VAL A 1 92 ? 17.739 -0.540 -11.166 1.00 89.38 92 VAL A C 1
ATOM 700 O O . VAL A 1 92 ? 16.962 -1.428 -11.499 1.00 89.38 92 VAL A O 1
ATOM 703 N N . LYS A 1 93 ? 18.619 -0.677 -10.180 1.00 82.75 93 LYS A N 1
ATOM 704 C CA . LYS A 1 93 ? 18.639 -1.813 -9.258 1.00 82.75 93 LYS A CA 1
ATOM 705 C C . LYS A 1 93 ? 17.758 -1.516 -8.045 1.00 82.75 93 LYS A C 1
ATOM 707 O O . LYS A 1 93 ? 17.420 -0.359 -7.796 1.00 82.75 93 LYS A O 1
ATOM 712 N N . ASP A 1 94 ? 17.401 -2.568 -7.316 1.00 87.19 94 ASP A N 1
ATOM 713 C CA . ASP A 1 94 ? 16.858 -2.472 -5.957 1.00 87.19 94 ASP A CA 1
ATOM 714 C C . ASP A 1 94 ? 15.557 -1.644 -5.854 1.00 87.19 94 ASP A C 1
ATOM 716 O O . ASP A 1 94 ? 15.374 -0.818 -4.958 1.00 87.19 94 ASP A O 1
ATOM 720 N N . LEU A 1 95 ? 14.625 -1.867 -6.793 1.00 94.25 95 LEU A N 1
ATOM 721 C CA . LEU A 1 95 ? 13.255 -1.359 -6.668 1.00 94.25 95 LEU A CA 1
ATOM 722 C C . LEU A 1 95 ? 12.544 -2.070 -5.508 1.00 94.25 95 LEU A C 1
ATOM 724 O O . LEU A 1 95 ? 12.461 -3.297 -5.543 1.00 94.25 95 LEU A O 1
ATOM 728 N N . PRO A 1 96 ? 11.975 -1.347 -4.526 1.00 95.25 96 PRO A N 1
ATOM 729 C CA . PRO A 1 96 ? 11.242 -1.963 -3.425 1.00 95.25 96 PRO A CA 1
ATOM 730 C C . PRO A 1 96 ? 10.065 -2.818 -3.881 1.00 95.25 96 PRO A C 1
ATOM 732 O O . PRO A 1 96 ? 9.382 -2.489 -4.858 1.00 95.25 96 PRO A O 1
ATOM 735 N N . ALA A 1 97 ? 9.776 -3.860 -3.112 1.00 93.81 97 ALA A N 1
ATOM 736 C CA . ALA A 1 97 ? 8.679 -4.796 -3.315 1.00 93.81 97 ALA A CA 1
ATOM 737 C C . ALA A 1 97 ? 7.283 -4.138 -3.287 1.00 93.81 97 ALA A C 1
ATOM 739 O O . ALA A 1 97 ? 6.331 -4.704 -3.830 1.00 93.81 97 ALA A O 1
ATOM 740 N N . ASP A 1 98 ? 7.170 -2.936 -2.714 1.00 94.12 98 ASP A N 1
ATOM 741 C CA . ASP A 1 98 ? 5.966 -2.102 -2.646 1.00 94.12 98 ASP A CA 1
ATOM 742 C C . ASP A 1 98 ? 5.960 -0.915 -3.633 1.00 94.12 98 ASP A C 1
ATOM 744 O O . ASP A 1 98 ? 5.158 0.018 -3.496 1.00 94.12 98 ASP A O 1
ATOM 748 N N . THR A 1 99 ? 6.851 -0.934 -4.630 1.00 96.25 99 THR A N 1
ATOM 749 C CA . THR A 1 99 ? 6.781 -0.036 -5.793 1.00 96.25 99 THR A CA 1
ATOM 750 C C . THR A 1 99 ? 5.415 -0.180 -6.463 1.00 96.25 99 THR A C 1
ATOM 752 O O . THR A 1 99 ? 4.975 -1.301 -6.719 1.00 96.25 99 THR A O 1
ATOM 755 N N . SER A 1 100 ? 4.751 0.936 -6.767 1.00 95.19 100 SER A N 1
ATOM 756 C CA . SER A 1 100 ? 3.504 0.942 -7.539 1.00 95.19 100 SER A CA 1
ATOM 757 C C . SER A 1 100 ? 3.742 1.319 -9.003 1.00 95.19 100 SER A C 1
ATOM 759 O O . SER A 1 100 ? 4.725 1.988 -9.331 1.00 95.19 100 SER A O 1
ATOM 761 N N . ALA A 1 101 ? 2.842 0.882 -9.887 1.00 97.00 101 ALA A N 1
ATOM 762 C CA . ALA A 1 101 ? 2.853 1.185 -11.317 1.00 97.00 101 ALA A CA 1
ATOM 763 C C . ALA A 1 101 ? 1.492 1.735 -11.766 1.00 97.00 101 ALA A C 1
ATOM 765 O O . ALA A 1 101 ? 0.477 1.054 -11.646 1.00 97.00 101 ALA A O 1
ATOM 766 N N . GLY A 1 102 ? 1.460 2.945 -12.317 1.00 95.50 102 GLY A N 1
ATOM 767 C CA . GLY A 1 102 ? 0.259 3.547 -12.898 1.00 95.50 102 GLY A CA 1
ATOM 768 C C . GLY A 1 102 ? 0.404 3.785 -14.396 1.00 95.50 102 GLY A C 1
ATOM 769 O O . GLY A 1 102 ? 1.504 4.066 -14.877 1.00 95.50 102 GLY A O 1
ATOM 770 N N . ILE A 1 103 ? -0.699 3.689 -15.139 1.00 95.81 103 ILE A N 1
ATOM 771 C CA . ILE A 1 103 ? -0.742 4.108 -16.546 1.00 95.81 103 ILE A CA 1
ATOM 772 C C . ILE A 1 103 ? -1.186 5.567 -16.607 1.00 95.81 103 ILE A C 1
ATOM 774 O O . ILE A 1 103 ? -2.316 5.904 -16.256 1.00 95.81 103 ILE A O 1
ATOM 778 N N . PHE A 1 104 ? -0.292 6.426 -17.085 1.00 93.31 104 PHE A N 1
ATOM 779 C CA . PHE A 1 104 ? -0.504 7.867 -17.196 1.00 93.31 104 PHE A CA 1
ATOM 780 C C . PHE A 1 104 ? -0.386 8.312 -18.650 1.00 93.31 104 PHE A C 1
ATOM 782 O O . PHE A 1 104 ? 0.253 7.643 -19.457 1.00 93.31 104 PHE A O 1
ATOM 789 N N . THR A 1 105 ? -0.950 9.470 -18.982 1.00 90.81 105 THR A N 1
ATOM 790 C CA . THR A 1 105 ? -0.841 10.080 -20.315 1.00 90.81 105 THR A CA 1
ATOM 791 C C . THR A 1 105 ? 0.075 11.299 -20.255 1.00 90.81 105 THR A C 1
ATOM 793 O O . THR A 1 105 ? 0.068 12.056 -19.282 1.00 90.81 105 THR A O 1
ATOM 796 N N . SER A 1 106 ? 0.916 11.479 -21.274 1.00 87.69 106 SER A N 1
ATOM 797 C CA . SER A 1 106 ? 1.830 12.622 -21.365 1.00 87.69 106 SER A CA 1
ATOM 798 C C . SER A 1 106 ? 1.051 13.892 -21.738 1.00 87.69 106 SER A C 1
ATOM 800 O O . SER A 1 106 ? 0.862 14.197 -22.913 1.00 87.69 106 SER A O 1
ATOM 802 N N . GLY A 1 107 ? 0.558 14.624 -20.737 1.00 83.69 107 GLY A N 1
ATOM 803 C CA . GLY A 1 107 ? -0.381 15.730 -20.954 1.00 83.69 107 GLY A CA 1
ATOM 804 C C . GLY A 1 107 ? -1.778 15.231 -21.349 1.00 83.69 107 GLY A C 1
ATOM 805 O O . GLY A 1 107 ? -2.135 14.090 -21.069 1.00 83.69 107 GLY A O 1
ATOM 806 N N . LEU A 1 108 ? -2.580 16.086 -21.994 1.00 79.81 108 LEU A N 1
ATOM 807 C CA . LEU A 1 108 ? -3.985 15.778 -22.314 1.00 79.81 108 LEU A CA 1
ATOM 808 C C . LEU A 1 108 ? -4.172 14.858 -23.535 1.00 79.81 108 LEU A C 1
ATOM 810 O O . LEU A 1 108 ? -5.163 14.139 -23.601 1.00 79.81 108 LEU A O 1
ATOM 814 N N . LEU A 1 109 ? -3.246 14.900 -24.500 1.00 79.62 109 LEU A N 1
ATOM 815 C CA . LEU A 1 109 ? -3.353 14.214 -25.801 1.00 79.62 109 LEU A CA 1
ATOM 816 C C . LEU A 1 109 ? -2.082 13.445 -26.204 1.00 79.62 109 LEU A C 1
ATOM 818 O O . LEU A 1 109 ? -2.015 12.906 -27.306 1.00 79.62 109 LEU A O 1
ATOM 822 N N . GLY A 1 110 ? -1.046 13.443 -25.362 1.00 82.00 110 GLY A N 1
ATOM 823 C CA . GLY A 1 110 ? 0.197 12.740 -25.666 1.00 82.00 110 GLY A CA 1
ATOM 824 C C . GLY A 1 110 ? 0.081 11.233 -25.466 1.00 82.00 110 GLY A C 1
ATOM 825 O O . GLY A 1 110 ? -0.988 10.676 -25.240 1.00 82.00 110 GLY A O 1
ATOM 826 N N . GLU A 1 111 ? 1.215 10.549 -25.533 1.00 89.69 111 GLU A N 1
ATOM 827 C CA . GLU A 1 111 ? 1.237 9.098 -25.399 1.00 89.69 111 GLU A CA 1
ATOM 828 C C . GLU A 1 111 ? 1.142 8.614 -23.951 1.00 89.69 111 GLU A C 1
ATOM 830 O O . GLU A 1 111 ? 1.652 9.255 -23.019 1.00 89.69 111 GLU A O 1
ATOM 835 N N . SER A 1 112 ? 0.506 7.453 -23.778 1.00 94.12 112 SER A N 1
ATOM 836 C CA . SER A 1 112 ? 0.474 6.746 -22.504 1.00 94.12 112 SER A CA 1
ATOM 837 C C . SER A 1 112 ? 1.837 6.143 -22.161 1.00 94.12 112 SER A C 1
ATOM 839 O O . SER A 1 112 ? 2.547 5.633 -23.027 1.00 94.12 112 SER A O 1
ATOM 841 N N . TYR A 1 113 ? 2.184 6.183 -20.880 1.00 96.38 113 TYR A N 1
ATOM 842 C CA . TYR A 1 113 ? 3.425 5.674 -20.311 1.00 96.38 113 TYR A CA 1
ATOM 843 C C . TYR A 1 113 ? 3.154 5.005 -18.958 1.00 96.38 113 TYR A C 1
ATOM 845 O O . TYR A 1 113 ? 2.138 5.273 -18.314 1.00 96.38 113 TYR A O 1
ATOM 853 N N . ILE A 1 114 ? 4.073 4.148 -18.512 1.00 97.94 114 ILE A N 1
ATOM 854 C CA . ILE A 1 114 ? 4.024 3.571 -17.163 1.00 97.94 114 ILE A CA 1
ATOM 855 C C . ILE A 1 114 ? 4.808 4.487 -16.227 1.00 97.94 114 ILE A C 1
ATOM 857 O O . ILE A 1 114 ? 6.012 4.670 -16.401 1.00 97.94 114 ILE A O 1
ATOM 861 N N . GLY A 1 115 ? 4.143 5.060 -15.230 1.00 97.00 115 GLY A N 1
ATOM 862 C CA . GLY A 1 115 ? 4.795 5.740 -14.115 1.00 97.00 115 GLY A CA 1
ATOM 863 C C . GLY A 1 115 ? 5.004 4.762 -12.966 1.00 97.00 115 GLY A C 1
ATOM 864 O O . GLY A 1 115 ? 4.038 4.181 -12.478 1.00 97.00 115 GLY A O 1
ATOM 865 N N . LEU A 1 116 ? 6.249 4.586 -12.531 1.00 97.12 116 LEU A N 1
ATOM 866 C CA . LEU A 1 116 ? 6.602 3.832 -11.333 1.00 97.12 116 LEU A CA 1
ATOM 867 C C . LEU A 1 116 ? 6.839 4.792 -10.162 1.00 97.12 116 LEU A C 1
ATOM 869 O O . LEU A 1 116 ? 7.573 5.777 -10.295 1.00 97.12 116 LEU A O 1
ATOM 873 N N . GLN A 1 117 ? 6.269 4.474 -9.003 1.00 94.94 117 GLN A N 1
ATOM 874 C CA . GLN A 1 117 ? 6.488 5.192 -7.747 1.00 94.94 117 GLN A CA 1
ATOM 875 C C . GLN A 1 117 ? 7.131 4.217 -6.743 1.00 94.94 117 GLN A C 1
ATOM 877 O O . GLN A 1 117 ? 6.436 3.368 -6.178 1.00 94.94 117 GLN A O 1
ATOM 882 N N . PRO A 1 118 ? 8.463 4.283 -6.545 1.00 95.12 118 PRO A N 1
ATOM 883 C CA . PRO A 1 118 ? 9.161 3.434 -5.586 1.00 95.12 118 PRO A CA 1
ATOM 884 C C . PRO A 1 118 ? 8.618 3.618 -4.169 1.00 95.12 118 PRO A C 1
ATOM 886 O O . PRO A 1 118 ? 8.289 4.735 -3.771 1.00 95.12 118 PRO A O 1
ATOM 889 N N . GLY A 1 119 ? 8.559 2.531 -3.406 1.00 93.12 119 GLY A N 1
ATOM 890 C CA . GLY A 1 119 ? 8.080 2.550 -2.028 1.00 93.12 119 GLY A CA 1
ATOM 891 C C . GLY A 1 119 ? 9.186 2.499 -0.967 1.00 93.12 119 GLY A C 1
ATOM 892 O O . GLY A 1 119 ? 10.297 3.015 -1.174 1.00 93.12 119 GLY A O 1
ATOM 893 N N . GLY A 1 120 ? 8.833 1.926 0.184 1.00 90.81 120 GLY A N 1
ATOM 894 C CA . GLY A 1 120 ? 9.618 1.889 1.425 1.00 90.81 120 GLY A CA 1
ATOM 895 C C . GLY A 1 120 ? 9.883 0.494 1.992 1.00 90.81 120 GLY A C 1
ATOM 896 O O . GLY A 1 120 ? 10.459 0.390 3.078 1.00 90.81 120 GLY A O 1
ATOM 897 N N . ASP A 1 121 ? 9.455 -0.560 1.296 1.00 92.88 121 ASP A N 1
ATOM 898 C CA . ASP A 1 121 ? 9.706 -1.949 1.686 1.00 92.88 121 ASP A CA 1
ATOM 899 C C . ASP A 1 121 ? 11.222 -2.260 1.658 1.00 92.88 121 ASP A C 1
ATOM 901 O O . ASP A 1 121 ? 11.899 -1.845 0.710 1.00 92.88 121 ASP A O 1
ATOM 905 N N . PRO A 1 122 ? 11.794 -2.927 2.684 1.00 88.62 122 PRO A N 1
ATOM 906 C CA . PRO A 1 122 ? 13.172 -3.416 2.636 1.00 88.62 122 PRO A CA 1
ATOM 907 C C . PRO A 1 122 ? 13.387 -4.527 1.598 1.00 88.62 122 PRO A C 1
ATOM 909 O O . PRO A 1 122 ? 14.509 -4.675 1.112 1.00 88.62 122 PRO A O 1
ATOM 912 N N . ASP A 1 123 ? 12.353 -5.303 1.260 1.00 91.38 123 ASP A N 1
ATOM 913 C CA . ASP A 1 123 ? 12.441 -6.318 0.213 1.00 91.38 123 ASP A CA 1
ATOM 914 C C . ASP A 1 123 ? 12.448 -5.656 -1.173 1.00 91.38 123 ASP A C 1
ATOM 916 O O . ASP A 1 123 ? 11.808 -4.627 -1.398 1.00 91.38 123 ASP A O 1
ATOM 920 N N . VAL A 1 124 ? 13.150 -6.261 -2.136 1.00 92.81 124 VAL A N 1
ATOM 921 C CA . VAL A 1 124 ? 13.301 -5.734 -3.505 1.00 92.81 124 VAL A CA 1
ATOM 922 C C . VAL A 1 124 ? 12.711 -6.671 -4.558 1.00 92.81 124 VAL A C 1
ATOM 924 O O . VAL A 1 124 ? 12.789 -7.896 -4.435 1.00 92.81 124 VAL A O 1
ATOM 927 N N . LEU A 1 125 ? 12.148 -6.083 -5.616 1.00 93.69 125 LEU A N 1
ATOM 928 C CA . LEU A 1 125 ? 11.661 -6.785 -6.802 1.00 93.69 125 LEU A CA 1
ATOM 929 C C . LEU A 1 125 ? 12.831 -7.383 -7.590 1.00 93.69 125 LEU A C 1
ATOM 931 O O . LEU A 1 125 ? 13.817 -6.706 -7.892 1.00 93.69 125 LEU A O 1
ATOM 935 N N . LYS A 1 126 ? 12.692 -8.652 -7.961 1.00 91.94 126 LYS A N 1
ATOM 936 C CA . LYS A 1 126 ? 13.661 -9.433 -8.732 1.00 91.94 126 LYS A CA 1
ATOM 937 C C . LYS A 1 126 ? 13.216 -9.557 -10.189 1.00 91.94 126 LYS A C 1
ATOM 939 O O . LYS A 1 126 ? 12.075 -9.273 -10.547 1.00 91.94 126 LYS A O 1
ATOM 944 N N . ALA A 1 127 ? 14.123 -10.017 -11.047 1.00 90.75 127 ALA A N 1
ATOM 945 C CA . ALA A 1 127 ? 13.801 -10.315 -12.438 1.00 90.75 127 ALA A CA 1
ATOM 946 C C . ALA A 1 127 ? 12.658 -11.345 -12.533 1.00 90.75 127 ALA A C 1
ATOM 948 O O . ALA A 1 127 ? 12.759 -12.443 -11.990 1.00 90.75 127 ALA A O 1
ATOM 949 N N . GLY A 1 128 ? 11.589 -10.986 -13.243 1.00 90.44 128 GLY A N 1
ATOM 950 C CA . GLY A 1 128 ? 10.374 -11.783 -13.412 1.00 90.44 128 GLY A CA 1
ATOM 951 C C . GLY A 1 128 ? 9.263 -11.504 -12.393 1.00 90.44 128 GLY A C 1
ATOM 952 O O . GLY A 1 128 ? 8.147 -11.982 -12.610 1.00 90.44 128 GLY A O 1
ATOM 953 N N . ASP A 1 129 ? 9.523 -10.729 -11.333 1.00 93.88 129 ASP A N 1
ATOM 954 C CA . ASP A 1 129 ? 8.519 -10.423 -10.308 1.00 93.88 129 ASP A CA 1
ATOM 955 C C . ASP A 1 129 ? 7.388 -9.532 -10.841 1.00 93.88 129 ASP A C 1
ATOM 957 O O . ASP A 1 129 ? 7.550 -8.727 -11.762 1.00 93.88 129 ASP A O 1
ATOM 961 N N . GLU A 1 130 ? 6.214 -9.666 -10.224 1.00 95.38 130 GLU A N 1
ATOM 962 C CA . GLU A 1 130 ? 5.027 -8.880 -10.558 1.00 95.38 130 GLU A CA 1
ATOM 963 C C . GLU A 1 130 ? 4.856 -7.700 -9.584 1.00 95.38 130 GLU A C 1
ATOM 965 O O . GLU A 1 130 ? 4.904 -7.863 -8.363 1.00 95.38 130 GLU A O 1
ATOM 970 N N . ILE A 1 131 ? 4.617 -6.503 -10.108 1.00 96.38 131 ILE A N 1
ATOM 971 C CA . ILE A 1 131 ? 4.176 -5.329 -9.359 1.00 96.38 131 ILE A CA 1
ATOM 972 C C . ILE A 1 131 ? 2.693 -5.521 -9.027 1.00 96.38 131 ILE A C 1
ATOM 974 O O . ILE A 1 131 ? 1.853 -5.534 -9.923 1.00 96.38 131 ILE A O 1
ATOM 978 N N . VAL A 1 132 ? 2.370 -5.674 -7.738 1.00 92.56 132 VAL A N 1
ATOM 979 C CA . VAL A 1 132 ? 0.984 -5.903 -7.269 1.00 92.56 132 VAL A CA 1
ATOM 980 C C . VAL A 1 132 ? 0.187 -4.602 -7.189 1.00 92.56 132 VAL A C 1
ATOM 982 O O . VAL A 1 132 ? -1.026 -4.584 -7.365 1.00 92.56 132 VAL A O 1
ATOM 985 N N . PHE A 1 133 ? 0.877 -3.509 -6.875 1.00 92.12 133 PHE A N 1
ATOM 986 C CA . PHE A 1 133 ? 0.295 -2.197 -6.651 1.00 92.12 133 PHE A CA 1
ATOM 987 C C . PHE A 1 133 ? 0.112 -1.467 -7.985 1.00 92.12 133 PHE A C 1
ATOM 989 O O . PHE A 1 133 ? 0.955 -0.661 -8.375 1.00 92.12 133 PHE A O 1
ATOM 996 N N . THR A 1 134 ? -0.975 -1.752 -8.698 1.00 94.12 134 THR A N 1
ATOM 997 C CA . THR A 1 134 ? -1.233 -1.178 -10.026 1.00 94.12 134 THR A CA 1
ATOM 998 C C . THR A 1 134 ? -2.408 -0.204 -10.052 1.00 94.12 134 THR A C 1
ATOM 1000 O O . THR A 1 134 ? -3.394 -0.372 -9.337 1.00 94.12 134 THR A O 1
ATOM 1003 N N . GLN A 1 135 ? -2.305 0.824 -10.898 1.00 91.81 135 GLN A N 1
ATOM 1004 C CA . GLN A 1 135 ? -3.383 1.772 -11.182 1.00 91.81 135 GLN A CA 1
ATOM 1005 C C . GLN A 1 135 ? -3.713 1.740 -12.688 1.00 91.81 135 GLN A C 1
ATOM 1007 O O . GLN A 1 135 ? -2.829 2.026 -13.505 1.00 91.81 135 GLN A O 1
ATOM 1012 N N . PRO A 1 136 ? -4.950 1.376 -13.084 1.00 91.75 136 PRO A N 1
ATOM 1013 C CA . PRO A 1 136 ? -5.341 1.276 -14.488 1.00 91.75 136 PRO A CA 1
ATOM 1014 C C . PRO A 1 136 ? -5.407 2.647 -15.167 1.00 91.75 136 PRO A C 1
ATOM 1016 O O . PRO A 1 136 ? -5.500 3.686 -14.510 1.00 91.75 136 PRO A O 1
ATOM 1019 N N . ALA A 1 137 ? -5.407 2.638 -16.500 1.00 88.38 137 ALA A N 1
ATOM 1020 C CA . ALA A 1 137 ? -5.601 3.848 -17.288 1.00 88.38 137 ALA A CA 1
ATOM 1021 C C . ALA A 1 137 ? -6.996 4.449 -17.035 1.00 88.38 137 ALA A C 1
ATOM 1023 O O . ALA A 1 137 ? -8.012 3.759 -17.167 1.00 88.38 137 ALA A O 1
ATOM 1024 N N . VAL A 1 138 ? -7.049 5.744 -16.714 1.00 84.25 138 VAL A N 1
ATOM 1025 C CA . VAL A 1 138 ? -8.309 6.481 -16.548 1.00 84.25 138 VAL A CA 1
ATOM 1026 C C . VAL A 1 138 ? -8.848 6.895 -17.915 1.00 84.25 138 VAL A C 1
ATOM 1028 O O . VAL A 1 138 ? -8.197 7.638 -18.648 1.00 84.25 138 VAL A O 1
ATOM 1031 N N . ASP A 1 139 ? -10.065 6.461 -18.237 1.00 80.31 139 ASP A N 1
ATOM 1032 C CA . ASP A 1 139 ? -10.817 6.993 -19.372 1.00 80.31 139 ASP A CA 1
ATOM 1033 C C . ASP A 1 139 ? -11.440 8.343 -18.978 1.00 80.31 139 ASP A C 1
ATOM 1035 O O . ASP A 1 139 ? -12.415 8.418 -18.224 1.00 80.31 139 ASP A O 1
ATOM 1039 N N . LEU A 1 140 ? -10.844 9.430 -19.477 1.00 77.12 140 LEU A N 1
ATOM 1040 C CA . LEU A 1 140 ? -11.303 10.794 -19.213 1.00 77.12 140 LEU A CA 1
ATOM 1041 C C . LEU A 1 140 ? -12.703 11.066 -19.783 1.00 77.12 140 LEU A C 1
ATOM 1043 O O . LEU A 1 140 ? -13.432 11.866 -19.203 1.00 77.12 140 LEU A O 1
ATOM 1047 N N . ILE A 1 141 ? -13.103 10.401 -20.872 1.00 77.31 141 ILE A N 1
ATOM 1048 C CA . ILE A 1 141 ? -14.428 10.578 -21.483 1.00 77.31 141 ILE A CA 1
ATOM 1049 C C . ILE A 1 141 ? -15.485 9.946 -20.577 1.00 77.31 141 ILE A C 1
ATOM 1051 O O . ILE A 1 141 ? -16.489 10.588 -20.264 1.00 77.31 141 ILE A O 1
ATOM 1055 N N . GLN A 1 142 ? -15.233 8.732 -20.076 1.00 74.62 142 GLN A N 1
ATOM 1056 C CA . GLN A 1 142 ? -16.102 8.101 -19.076 1.00 74.62 142 GLN A CA 1
ATOM 1057 C C . GLN A 1 142 ? -16.168 8.911 -17.781 1.00 74.62 142 GLN A C 1
ATOM 1059 O O . GLN A 1 142 ? -17.240 9.025 -17.190 1.00 74.62 142 GLN A O 1
ATOM 1064 N N . LEU A 1 143 ? -15.052 9.500 -17.343 1.00 79.19 143 LEU A N 1
ATOM 1065 C CA . LEU A 1 143 ? -15.021 10.302 -16.124 1.00 79.19 143 LEU A CA 1
ATOM 1066 C C . LEU A 1 143 ? -15.813 11.611 -16.283 1.00 79.19 143 LEU A C 1
ATOM 1068 O O . LEU A 1 143 ? -16.643 11.922 -15.430 1.00 79.19 143 LEU A O 1
ATOM 1072 N N . VAL A 1 144 ? -15.628 12.340 -17.389 1.00 75.06 144 VAL A N 1
ATOM 1073 C CA . VAL A 1 144 ? -16.421 13.540 -17.718 1.00 75.06 144 VAL A CA 1
ATOM 1074 C C . VAL A 1 144 ? -17.901 13.187 -17.863 1.00 75.06 144 VAL A C 1
ATOM 1076 O O . VAL A 1 144 ? -18.736 13.861 -17.266 1.00 75.06 144 VAL A O 1
ATOM 1079 N N . GLY A 1 145 ? -18.233 12.095 -18.558 1.00 75.56 145 GLY A N 1
ATOM 1080 C CA . GLY A 1 145 ? -19.601 11.585 -18.648 1.00 75.56 145 GLY A CA 1
ATOM 1081 C C . GLY A 1 145 ? -20.195 11.290 -17.269 1.00 75.56 145 GLY A C 1
ATOM 1082 O O . GLY A 1 145 ? -21.272 11.788 -16.947 1.00 75.56 145 GLY A O 1
ATOM 1083 N N . LYS A 1 146 ? -19.467 10.564 -16.409 1.00 75.31 146 LYS A N 1
ATOM 1084 C CA . LYS A 1 146 ? -19.879 10.290 -15.026 1.00 75.31 146 LYS A CA 1
ATOM 1085 C C . LYS A 1 146 ? -20.160 11.584 -14.265 1.00 75.31 146 LYS A C 1
ATOM 1087 O O . LYS A 1 146 ? -21.200 11.664 -13.626 1.00 75.31 146 LYS A O 1
ATOM 1092 N N . TYR A 1 147 ? -19.299 12.599 -14.345 1.00 73.56 147 TYR A N 1
ATOM 1093 C CA . TYR A 1 147 ? -19.530 13.867 -13.643 1.00 73.56 147 TYR A CA 1
ATOM 1094 C C . TYR A 1 147 ? -20.689 14.685 -14.232 1.00 73.56 147 TYR A C 1
ATOM 1096 O O . TYR A 1 147 ? -21.522 15.166 -13.468 1.00 73.56 147 TYR A O 1
ATOM 1104 N N . MET A 1 148 ? -20.802 14.799 -15.559 1.00 73.56 148 MET A N 1
ATOM 1105 C CA . MET A 1 148 ? -21.891 15.540 -16.211 1.00 73.56 148 MET A CA 1
ATOM 1106 C C . MET A 1 148 ? -23.258 14.892 -15.952 1.00 73.56 148 MET A C 1
ATOM 1108 O O . MET A 1 148 ? -24.188 15.571 -15.525 1.00 73.56 148 MET A O 1
ATOM 1112 N N . PHE A 1 149 ? -23.383 13.574 -16.130 1.00 69.94 149 PHE A N 1
ATOM 1113 C CA . PHE A 1 149 ? -24.649 12.871 -15.906 1.00 69.94 149 PHE A CA 1
ATOM 1114 C C . PHE A 1 149 ? -24.959 12.655 -14.415 1.00 69.94 149 PHE A C 1
ATOM 1116 O O . PHE A 1 149 ? -26.125 12.714 -14.028 1.00 69.94 149 PHE A O 1
ATOM 1123 N N . SER A 1 150 ? -23.954 12.493 -13.543 1.00 55.56 150 SER A N 1
ATOM 1124 C CA . SER A 1 150 ? -24.183 12.452 -12.087 1.00 55.56 150 SER A CA 1
ATOM 1125 C C . SER A 1 150 ? -24.605 13.807 -11.514 1.00 55.56 150 SER A C 1
ATOM 1127 O O . SER A 1 150 ? -25.285 13.819 -10.492 1.00 55.56 150 SER A O 1
ATOM 1129 N N . ALA A 1 151 ? -24.234 14.928 -12.142 1.00 50.06 151 ALA A N 1
ATOM 1130 C CA . ALA A 1 151 ? -24.728 16.253 -11.762 1.00 50.06 151 ALA A CA 1
ATOM 1131 C C . ALA A 1 151 ? -26.185 16.492 -12.207 1.00 50.06 151 ALA A C 1
ATOM 1133 O O . ALA A 1 151 ? -26.907 17.239 -11.552 1.00 50.06 151 ALA A O 1
ATOM 1134 N N . CYS A 1 152 ? -26.639 15.841 -13.285 1.00 46.25 152 CYS A N 1
ATOM 1135 C CA . CYS A 1 152 ? -28.021 15.941 -13.766 1.00 46.25 152 CYS A CA 1
ATOM 1136 C C . CYS A 1 152 ? -29.002 14.978 -13.072 1.00 46.25 152 CYS A C 1
ATOM 1138 O O . CYS A 1 152 ? -30.196 15.259 -13.043 1.00 46.25 152 CYS A O 1
ATOM 1140 N N . ASN A 1 153 ? -28.530 13.873 -12.485 1.00 43.19 153 ASN A N 1
ATOM 1141 C CA . ASN A 1 153 ? -29.390 12.820 -11.923 1.00 43.19 153 ASN A CA 1
ATOM 1142 C C . ASN A 1 153 ? -29.752 13.017 -10.437 1.00 43.19 153 ASN A C 1
ATOM 1144 O O . ASN A 1 153 ? -29.792 12.067 -9.651 1.00 43.19 153 ASN A O 1
ATOM 1148 N N . GLY A 1 154 ? -30.094 14.250 -10.058 1.00 45.41 154 GLY A N 1
ATOM 1149 C CA . GLY A 1 154 ? -30.929 14.471 -8.880 1.00 45.41 154 GLY A CA 1
ATOM 1150 C C . GLY A 1 154 ? -32.318 13.867 -9.120 1.00 45.41 154 GLY A C 1
ATOM 1151 O O . GLY A 1 154 ? -32.994 14.236 -10.074 1.00 45.41 154 GLY A O 1
ATOM 1152 N N . THR A 1 155 ? -32.748 12.944 -8.254 1.00 40.69 155 THR A N 1
ATOM 1153 C CA . THR A 1 155 ? -34.046 12.230 -8.301 1.00 40.69 155 THR A CA 1
ATOM 1154 C C . THR A 1 155 ? -34.366 11.437 -9.581 1.00 40.69 155 THR A C 1
ATOM 1156 O O . THR A 1 155 ? -35.065 11.912 -10.469 1.00 40.69 155 THR A O 1
ATOM 1159 N N . ALA A 1 156 ? -34.014 10.146 -9.592 1.00 33.69 156 ALA A N 1
ATOM 1160 C CA . ALA A 1 156 ? -34.718 9.141 -10.397 1.00 33.69 156 ALA A CA 1
ATOM 1161 C C . ALA A 1 156 ? -34.748 7.776 -9.684 1.00 33.69 156 ALA A C 1
ATOM 1163 O O . ALA A 1 156 ? -33.794 7.002 -9.720 1.00 33.69 156 ALA A O 1
ATOM 1164 N N . THR A 1 157 ? -35.865 7.460 -9.027 1.00 40.94 157 THR A N 1
ATOM 1165 C CA . THR A 1 157 ? -36.141 6.103 -8.537 1.00 40.94 157 THR A CA 1
ATOM 1166 C C . THR A 1 157 ? -36.583 5.241 -9.718 1.00 40.94 157 THR A C 1
ATOM 1168 O O . THR A 1 157 ? -37.649 5.494 -10.272 1.00 40.94 157 THR A O 1
ATOM 1171 N N . MET A 1 158 ? -35.837 4.196 -10.094 1.00 30.53 158 MET A N 1
ATOM 1172 C CA . MET A 1 158 ? -36.336 3.235 -11.086 1.00 30.53 158 MET A CA 1
ATOM 1173 C C . MET A 1 158 ? -36.032 1.785 -10.704 1.00 30.53 158 MET A C 1
ATOM 1175 O O . MET A 1 158 ? -34.915 1.293 -10.819 1.00 30.53 158 MET A O 1
ATOM 1179 N N . LYS A 1 159 ? -37.090 1.084 -10.283 1.00 34.38 159 LYS A N 1
ATOM 1180 C CA . LYS A 1 159 ? -37.154 -0.380 -10.325 1.00 34.38 159 LYS A CA 1
ATOM 1181 C C . LYS A 1 159 ? -37.099 -0.815 -11.792 1.00 34.38 159 LYS A C 1
ATOM 1183 O O . LYS A 1 159 ? -37.898 -0.313 -12.577 1.00 34.38 159 LYS A O 1
ATOM 1188 N N . MET A 1 160 ? -36.300 -1.825 -12.121 1.00 29.59 160 MET A N 1
ATOM 1189 C CA . MET A 1 160 ? -36.511 -2.628 -13.329 1.00 29.59 160 MET A CA 1
ATOM 1190 C C . MET A 1 160 ? -36.501 -4.114 -12.955 1.00 29.59 160 MET A C 1
ATOM 1192 O O . MET A 1 160 ? -35.729 -4.547 -12.102 1.00 29.59 160 MET A O 1
ATOM 1196 N N . LYS A 1 161 ? -37.424 -4.882 -13.535 1.00 30.39 161 LYS A N 1
ATOM 1197 C CA . LYS A 1 161 ? -37.737 -6.274 -13.182 1.00 30.39 161 LYS A CA 1
ATOM 1198 C C . LYS A 1 161 ? -37.763 -7.111 -14.468 1.00 30.39 161 LYS A C 1
ATOM 1200 O O . LYS A 1 161 ? -38.480 -6.703 -15.374 1.00 30.39 161 LYS A O 1
ATOM 1205 N N . LEU A 1 162 ? -37.172 -8.320 -14.436 1.00 31.14 162 LEU A N 1
ATOM 1206 C CA . LEU A 1 162 ? -37.496 -9.478 -15.316 1.00 31.14 162 LEU A CA 1
ATOM 1207 C C . LEU A 1 162 ? -37.116 -9.280 -16.817 1.00 31.14 162 LEU A C 1
ATOM 1209 O O . LEU A 1 162 ? -36.867 -8.154 -17.220 1.00 31.14 162 LEU A O 1
ATOM 1213 N N . ILE A 1 163 ? -37.016 -10.259 -17.737 1.00 36.31 163 ILE A N 1
ATOM 1214 C CA . ILE A 1 163 ? -37.071 -11.752 -17.819 1.00 36.31 163 ILE A CA 1
ATOM 1215 C C . ILE A 1 163 ? -36.284 -12.143 -19.124 1.00 36.31 163 ILE A C 1
ATOM 1217 O O . ILE A 1 163 ? -36.084 -11.219 -19.918 1.00 36.31 163 ILE A O 1
ATOM 1221 N N . PRO A 1 164 ? -35.798 -13.384 -19.426 1.00 40.09 164 PRO A N 1
ATOM 1222 C CA . PRO A 1 164 ? -36.365 -14.723 -19.174 1.00 40.09 164 PRO A CA 1
ATOM 1223 C C . PRO A 1 164 ? -35.348 -15.741 -18.575 1.00 40.09 164 PRO A C 1
ATOM 1225 O O . PRO A 1 164 ? -34.395 -15.357 -17.905 1.00 40.09 164 PRO A O 1
ATOM 1228 N N . ALA A 1 165 ? -35.567 -17.044 -18.811 1.00 30.95 165 ALA A N 1
ATOM 1229 C CA . ALA A 1 165 ? -34.664 -18.179 -18.581 1.00 30.95 165 ALA A CA 1
ATOM 1230 C C . ALA A 1 165 ? -34.663 -19.119 -19.811 1.00 30.95 165 ALA A C 1
ATOM 1232 O O . ALA A 1 165 ? -35.632 -19.099 -20.565 1.00 30.95 165 ALA A O 1
ATOM 1233 N N . LEU A 1 166 ? -33.632 -19.965 -19.970 1.00 29.69 166 LEU A N 1
ATOM 1234 C CA . LEU A 1 166 ? -33.599 -21.198 -20.792 1.00 29.69 166 LEU A CA 1
ATOM 1235 C C . LEU A 1 166 ? -32.405 -22.053 -20.288 1.00 29.69 166 LEU A C 1
ATOM 1237 O O . LEU A 1 166 ? -31.270 -21.601 -20.366 1.00 29.69 166 LEU A O 1
ATOM 1241 N N . LEU A 1 167 ? -32.592 -23.110 -19.488 1.00 30.61 167 LEU A N 1
ATOM 1242 C CA . LEU A 1 167 ? -32.908 -24.507 -19.859 1.00 30.61 167 LEU A CA 1
ATOM 1243 C C . LEU A 1 167 ? -31.855 -25.213 -20.742 1.00 30.61 167 LEU A C 1
ATOM 1245 O O . LEU A 1 167 ? -31.887 -25.097 -21.961 1.00 30.61 167 LEU A O 1
ATOM 1249 N N . ALA A 1 168 ? -31.012 -26.041 -20.111 1.00 28.53 168 ALA A N 1
ATOM 1250 C CA . ALA A 1 168 ? -30.419 -27.244 -20.708 1.00 28.53 168 ALA A CA 1
ATOM 1251 C C . ALA A 1 168 ? -29.963 -28.216 -19.599 1.00 28.53 168 ALA A C 1
ATOM 1253 O O . ALA A 1 168 ? -28.951 -27.997 -18.936 1.00 28.53 168 ALA A O 1
ATOM 1254 N N . SER A 1 169 ? -30.724 -29.289 -19.376 1.00 34.25 169 SER A N 1
ATOM 1255 C CA . SER A 1 169 ? -30.320 -30.403 -18.508 1.00 34.25 169 SER A CA 1
ATOM 1256 C C . SER A 1 169 ? -29.513 -31.425 -19.308 1.00 34.25 169 SER A C 1
ATOM 1258 O O . SER A 1 169 ? -29.960 -31.844 -20.371 1.00 34.25 169 SER A O 1
ATOM 1260 N N . ALA A 1 170 ? -28.386 -31.893 -18.769 1.00 32.12 170 ALA A N 1
ATOM 1261 C CA . ALA A 1 170 ? -27.687 -33.075 -19.275 1.00 32.12 170 ALA A CA 1
ATOM 1262 C C . ALA A 1 170 ? -27.005 -33.833 -18.122 1.00 32.12 170 ALA A C 1
ATOM 1264 O O . ALA A 1 170 ? -25.860 -33.567 -17.765 1.00 32.12 170 ALA A O 1
ATOM 1265 N N . LEU A 1 171 ? -27.733 -34.782 -17.529 1.00 35.16 171 LEU A N 1
ATOM 1266 C CA . LEU A 1 171 ? -27.139 -35.879 -16.760 1.00 35.16 171 LEU A CA 1
ATOM 1267 C C . LEU A 1 171 ? -26.585 -36.904 -17.755 1.00 35.16 171 LEU A C 1
ATOM 1269 O O . LEU A 1 171 ? -27.344 -37.328 -18.623 1.00 35.16 171 LEU A O 1
ATOM 1273 N N . LEU A 1 172 ? -25.346 -37.380 -17.586 1.00 36.16 172 LEU A N 1
ATOM 1274 C CA . LEU A 1 172 ? -24.952 -38.701 -18.094 1.00 36.16 172 LEU A CA 1
ATOM 1275 C C . LEU A 1 172 ? -23.665 -39.246 -17.450 1.00 36.16 172 LEU A C 1
ATOM 1277 O O . LEU A 1 172 ? -22.677 -38.537 -17.307 1.00 36.16 172 LEU A O 1
ATOM 1281 N N . ALA A 1 173 ? -23.726 -40.541 -17.123 1.00 35.75 173 ALA A N 1
ATOM 1282 C CA . ALA A 1 173 ? -22.627 -41.479 -16.879 1.00 35.75 173 ALA A CA 1
ATOM 1283 C C . ALA A 1 173 ? -21.548 -41.106 -15.836 1.00 35.75 173 ALA A C 1
ATOM 1285 O O . ALA A 1 173 ? -20.489 -40.568 -16.150 1.00 35.75 173 ALA A O 1
ATOM 1286 N N . ALA A 1 174 ? -21.749 -41.580 -14.603 1.00 34.53 174 ALA A N 1
ATOM 1287 C CA . ALA A 1 174 ? -20.639 -41.864 -13.698 1.00 34.53 174 ALA A CA 1
ATOM 1288 C C . ALA A 1 174 ? -19.968 -43.199 -14.080 1.00 34.53 174 ALA A C 1
ATOM 1290 O O . ALA A 1 174 ? -20.637 -44.228 -14.159 1.00 34.53 174 ALA A O 1
ATOM 1291 N N . THR A 1 175 ? -18.643 -43.200 -14.233 1.00 43.22 175 THR A N 1
ATOM 1292 C CA . THR A 1 175 ? -17.810 -44.415 -14.258 1.00 43.22 175 THR A CA 1
ATOM 1293 C C . THR A 1 175 ? -16.685 -44.266 -13.232 1.00 43.22 175 THR A C 1
ATOM 1295 O O . THR A 1 175 ? -15.834 -43.389 -13.410 1.00 43.22 175 THR A O 1
ATOM 1298 N N . PRO A 1 176 ? -16.639 -45.072 -12.155 1.00 47.00 176 PRO A N 1
ATOM 1299 C CA . PRO A 1 176 ? -15.590 -44.963 -11.151 1.00 47.00 176 PRO A CA 1
ATOM 1300 C C . PRO A 1 176 ? -14.312 -45.648 -11.648 1.00 47.00 176 PRO A C 1
ATOM 1302 O O . PRO A 1 176 ? -14.160 -46.864 -11.533 1.00 47.00 176 PRO A O 1
ATOM 1305 N N . PHE A 1 177 ? -13.368 -44.873 -12.184 1.00 41.06 177 PHE A N 1
ATOM 1306 C CA . PHE A 1 177 ? -12.025 -45.387 -12.442 1.00 41.06 177 PHE A CA 1
ATOM 1307 C C . PHE A 1 177 ? -11.225 -45.372 -11.133 1.00 41.06 177 PHE A C 1
ATOM 1309 O O . PHE A 1 177 ? -10.742 -44.328 -10.695 1.00 41.06 177 PHE A O 1
ATOM 1316 N N . LEU A 1 178 ? -11.108 -46.536 -10.487 1.00 44.19 178 LEU A N 1
ATOM 1317 C CA . LEU A 1 178 ? -10.292 -46.734 -9.285 1.00 44.19 178 LEU A CA 1
ATOM 1318 C C . LEU A 1 178 ? -8.794 -46.714 -9.633 1.00 44.19 178 LEU A C 1
ATOM 1320 O O . LEU A 1 178 ? -8.114 -47.738 -9.614 1.00 44.19 178 LEU A O 1
ATOM 1324 N N . ALA A 1 179 ? -8.263 -45.527 -9.922 1.00 40.97 179 ALA A N 1
ATOM 1325 C CA . ALA A 1 179 ? -6.827 -45.292 -9.905 1.00 40.97 179 ALA A CA 1
ATOM 1326 C C . ALA A 1 179 ? -6.362 -45.140 -8.448 1.00 40.97 179 ALA A C 1
ATOM 1328 O O . ALA A 1 179 ? -6.581 -44.102 -7.820 1.00 40.97 179 ALA A O 1
ATOM 1329 N N . GLN A 1 180 ? -5.699 -46.166 -7.907 1.00 46.41 180 GLN A N 1
ATOM 1330 C CA . GLN A 1 180 ? -4.955 -46.057 -6.650 1.00 46.41 180 GLN A CA 1
ATOM 1331 C C . GLN A 1 180 ? -3.716 -45.169 -6.852 1.00 46.41 180 GLN A C 1
ATOM 1333 O O . GLN A 1 180 ? -2.601 -45.654 -7.033 1.00 46.41 180 GLN A O 1
ATOM 1338 N N . ALA A 1 181 ? -3.907 -43.852 -6.816 1.00 42.19 181 ALA A N 1
ATOM 1339 C CA . ALA A 1 181 ? -2.806 -42.912 -6.672 1.00 42.19 181 ALA A CA 1
ATOM 1340 C C . ALA A 1 181 ? -2.292 -42.973 -5.225 1.00 42.19 181 ALA A C 1
ATOM 1342 O O . ALA A 1 181 ? -3.022 -42.658 -4.283 1.00 42.19 181 ALA A O 1
ATOM 1343 N N . GLN A 1 182 ? -1.038 -43.399 -5.044 1.00 42.66 182 GLN A N 1
ATOM 1344 C CA . GLN A 1 182 ? -0.378 -43.409 -3.738 1.00 42.66 182 GLN A CA 1
ATOM 1345 C C . GLN A 1 182 ? -0.423 -42.018 -3.096 1.00 42.66 182 GLN A C 1
ATOM 1347 O O . GLN A 1 182 ? -0.042 -41.019 -3.707 1.00 42.66 182 GLN A O 1
ATOM 1352 N N . ALA A 1 183 ? -0.865 -41.972 -1.839 1.00 41.00 183 ALA A N 1
ATOM 1353 C CA . ALA A 1 183 ? -0.977 -40.746 -1.067 1.00 41.00 183 ALA A CA 1
ATOM 1354 C C . ALA A 1 183 ? 0.408 -40.206 -0.665 1.00 41.00 183 ALA A C 1
ATOM 1356 O O . ALA A 1 183 ? 0.871 -40.401 0.458 1.00 41.00 183 ALA A O 1
ATOM 1357 N N . ALA A 1 184 ? 1.051 -39.468 -1.569 1.00 41.75 184 ALA A N 1
ATOM 1358 C CA . ALA A 1 184 ? 2.005 -38.443 -1.172 1.00 41.75 184 ALA A CA 1
ATOM 1359 C C . ALA A 1 184 ? 1.212 -37.302 -0.515 1.00 41.75 184 ALA A C 1
ATOM 1361 O O . ALA A 1 184 ? 0.402 -36.644 -1.169 1.00 41.75 184 ALA A O 1
ATOM 1362 N N . ALA A 1 185 ? 1.395 -37.098 0.791 1.00 40.97 185 ALA A N 1
ATOM 1363 C CA . ALA A 1 185 ? 0.650 -36.091 1.541 1.00 40.97 185 ALA A CA 1
ATOM 1364 C C . ALA A 1 185 ? 0.919 -34.673 0.986 1.00 40.97 185 ALA A C 1
ATOM 1366 O O . ALA A 1 185 ? 2.077 -34.241 0.971 1.00 40.97 185 ALA A O 1
ATOM 1367 N N . PRO A 1 186 ? -0.109 -33.906 0.569 1.00 41.00 186 PRO A N 1
ATOM 1368 C CA . PRO A 1 186 ? 0.082 -32.554 0.062 1.00 41.00 186 PRO A CA 1
ATOM 1369 C C . PRO A 1 186 ? 0.271 -31.571 1.225 1.00 41.00 186 PRO A C 1
ATOM 1371 O O . PRO A 1 186 ? -0.638 -30.830 1.598 1.00 41.00 186 PRO A O 1
ATOM 1374 N N . ALA A 1 187 ? 1.490 -31.507 1.768 1.00 40.09 187 ALA A N 1
ATOM 1375 C CA . ALA A 1 187 ? 1.873 -30.543 2.809 1.00 40.09 187 ALA A CA 1
ATOM 1376 C C . ALA A 1 187 ? 1.789 -29.061 2.359 1.00 40.09 187 ALA A C 1
ATOM 1378 O O . ALA A 1 187 ? 1.992 -28.160 3.167 1.00 40.09 187 ALA A O 1
ATOM 1379 N N . ALA A 1 188 ? 1.458 -28.799 1.089 1.00 39.62 188 ALA A N 1
ATOM 1380 C CA . ALA A 1 188 ? 1.249 -27.468 0.515 1.00 39.62 188 ALA A CA 1
ATOM 1381 C C . ALA A 1 188 ? -0.236 -27.043 0.401 1.00 39.62 188 ALA A C 1
ATOM 1383 O O . ALA A 1 188 ? -0.510 -25.925 -0.027 1.00 39.62 188 ALA A O 1
ATOM 1384 N N . ALA A 1 189 ? -1.201 -27.899 0.770 1.00 33.56 189 ALA A N 1
ATOM 1385 C CA . ALA A 1 189 ? -2.638 -27.609 0.636 1.00 33.56 189 ALA A CA 1
ATOM 1386 C C . ALA A 1 189 ? -3.314 -27.080 1.924 1.00 33.56 189 ALA A C 1
ATOM 1388 O O . ALA A 1 189 ? -4.485 -26.715 1.899 1.00 33.56 189 ALA A O 1
ATOM 1389 N N . ALA A 1 190 ? -2.601 -27.028 3.055 1.00 35.62 190 ALA A N 1
ATOM 1390 C CA . ALA A 1 190 ? -3.189 -26.778 4.380 1.00 35.62 190 ALA A CA 1
ATOM 1391 C C . ALA A 1 190 ? -3.339 -25.289 4.782 1.00 35.62 190 ALA A C 1
ATOM 1393 O O . ALA A 1 190 ? -3.840 -24.995 5.870 1.00 35.62 190 ALA A O 1
ATOM 1394 N N . THR A 1 191 ? -2.894 -24.347 3.942 1.00 48.22 191 THR A N 1
ATOM 1395 C CA . THR A 1 191 ? -2.821 -22.909 4.290 1.00 48.22 191 THR A CA 1
ATOM 1396 C C . THR A 1 191 ? -3.901 -22.038 3.638 1.00 48.22 191 THR A C 1
ATOM 1398 O O . THR A 1 191 ? -4.043 -20.878 4.018 1.00 48.22 191 THR A O 1
ATOM 1401 N N . GLN A 1 192 ? -4.679 -22.572 2.691 1.00 53.44 192 GLN A N 1
ATOM 1402 C CA . GLN A 1 192 ? -5.834 -21.875 2.110 1.00 53.44 192 GLN A CA 1
ATOM 1403 C C . GLN A 1 192 ? -6.998 -21.868 3.116 1.00 53.44 192 GLN A C 1
ATOM 1405 O O . GLN A 1 192 ? -7.357 -22.916 3.648 1.00 53.44 192 GLN A O 1
ATOM 1410 N N . GLY A 1 193 ? -7.582 -20.699 3.3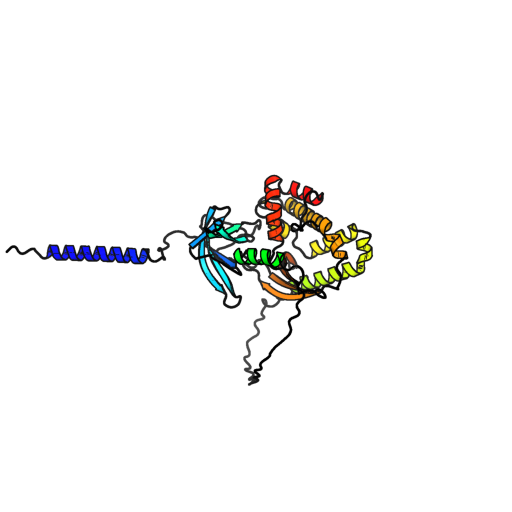97 1.00 66.38 193 GLY A N 1
ATOM 1411 C CA . GLY A 1 193 ? -8.702 -20.538 4.336 1.00 66.38 193 GLY A CA 1
ATOM 1412 C C . GLY A 1 193 ? -8.317 -19.978 5.712 1.00 66.38 193 GLY A C 1
ATOM 1413 O O . GLY A 1 193 ? -9.186 -19.542 6.471 1.00 66.38 193 GLY A O 1
ATOM 1414 N N . GLN A 1 194 ? -7.027 -19.979 6.074 1.00 85.44 194 GLN A N 1
ATOM 1415 C CA . GLN A 1 194 ? -6.585 -19.503 7.392 1.00 85.44 194 GLN A CA 1
ATOM 1416 C C . GLN A 1 194 ? -6.602 -17.971 7.491 1.00 85.44 194 GLN A C 1
ATOM 1418 O O . GLN A 1 194 ? -7.005 -17.423 8.519 1.00 85.44 194 GLN A O 1
ATOM 1423 N N . ALA A 1 195 ? -6.189 -17.274 6.429 1.00 91.81 195 ALA A N 1
ATOM 1424 C CA . ALA A 1 195 ? -6.114 -15.815 6.404 1.00 91.81 195 ALA A CA 1
ATOM 1425 C C . ALA A 1 195 ? -7.519 -15.185 6.445 1.00 91.81 195 ALA A C 1
ATOM 1427 O O . ALA A 1 195 ? -7.797 -14.303 7.259 1.00 91.81 195 ALA A O 1
ATOM 1428 N N . GLY A 1 196 ? -8.449 -15.705 5.643 1.00 92.94 196 GLY A N 1
ATOM 1429 C CA . GLY A 1 196 ? -9.846 -15.290 5.622 1.00 92.94 196 GLY A CA 1
ATOM 1430 C C . GLY A 1 196 ? -10.588 -15.644 6.900 1.00 92.94 196 GLY A C 1
ATOM 1431 O O . GLY A 1 196 ? -11.389 -14.835 7.367 1.00 92.94 196 GLY A O 1
ATOM 1432 N N . LYS A 1 197 ? -10.269 -16.774 7.547 1.00 92.25 197 LYS A N 1
ATOM 1433 C CA . LYS A 1 197 ? -10.784 -17.052 8.894 1.00 92.25 197 LYS A CA 1
ATOM 1434 C C . LYS A 1 197 ? -10.343 -15.988 9.905 1.00 92.25 197 LYS A C 1
ATOM 1436 O O . LYS A 1 197 ? -11.187 -15.511 10.658 1.00 92.25 197 LYS A O 1
ATOM 1441 N N . VAL A 1 198 ? -9.075 -15.559 9.892 1.00 93.25 198 VAL A N 1
ATOM 1442 C CA . VAL A 1 198 ? -8.594 -14.468 10.766 1.00 93.25 198 VAL A CA 1
ATOM 1443 C C . VAL A 1 198 ? -9.378 -13.173 10.529 1.00 93.25 198 VAL A C 1
ATOM 1445 O O . VAL A 1 198 ? -9.804 -12.548 11.501 1.00 93.25 198 VAL A O 1
ATOM 1448 N N . VAL A 1 199 ? -9.635 -12.801 9.269 1.00 94.62 199 VAL A N 1
ATOM 1449 C CA . VAL A 1 199 ? -10.447 -11.620 8.916 1.00 94.62 199 VAL A CA 1
ATOM 1450 C C . VAL A 1 199 ? -11.884 -11.744 9.431 1.00 94.62 199 VAL A C 1
ATOM 1452 O O . VAL A 1 199 ? -12.364 -10.849 10.126 1.00 94.62 199 VAL A O 1
ATOM 1455 N N . ILE A 1 200 ? -12.582 -12.842 9.126 1.00 94.00 200 ILE A N 1
ATOM 1456 C CA . ILE A 1 200 ? -13.999 -13.015 9.485 1.00 94.00 200 ILE A CA 1
ATOM 1457 C C . ILE A 1 200 ? -14.187 -13.126 11.006 1.00 94.00 200 ILE A C 1
ATOM 1459 O O . ILE A 1 200 ? -15.086 -12.482 11.557 1.00 94.00 200 ILE A O 1
ATOM 1463 N N . ASP A 1 201 ? -13.325 -13.874 11.702 1.00 93.62 201 ASP A N 1
ATOM 1464 C CA . ASP A 1 201 ? -13.359 -13.999 13.164 1.00 93.62 201 ASP A CA 1
ATOM 1465 C C . ASP A 1 201 ? -13.056 -12.650 13.849 1.00 93.62 201 ASP A C 1
ATOM 1467 O O . ASP A 1 201 ? -13.654 -12.331 14.880 1.00 93.62 201 ASP A O 1
ATOM 1471 N N . ALA A 1 202 ? -12.144 -11.838 13.293 1.00 93.88 202 ALA A N 1
ATOM 1472 C CA . ALA A 1 202 ? -11.859 -10.492 13.790 1.00 93.88 202 ALA A CA 1
ATOM 1473 C C . ALA A 1 202 ? -13.036 -9.536 13.567 1.00 93.88 202 ALA A C 1
ATOM 1475 O O . ALA A 1 202 ? -13.524 -8.949 14.531 1.00 93.88 202 ALA A O 1
ATOM 1476 N N . SER A 1 203 ? -13.553 -9.436 12.341 1.00 91.56 203 SER A N 1
ATOM 1477 C CA . SER A 1 203 ? -14.699 -8.577 12.025 1.00 91.56 203 SER A CA 1
ATOM 1478 C C . SER A 1 203 ? -15.939 -8.933 12.850 1.00 91.56 203 SER A C 1
ATOM 1480 O O . SER A 1 203 ? -16.600 -8.043 13.383 1.00 91.56 203 SER A O 1
ATOM 1482 N N . THR A 1 204 ? -16.231 -10.226 13.030 1.00 91.75 204 THR A N 1
ATOM 1483 C CA . THR A 1 204 ? -17.365 -10.683 13.853 1.00 91.75 204 THR A CA 1
ATOM 1484 C C . THR A 1 204 ? -17.178 -10.308 15.324 1.00 91.75 204 THR A C 1
ATOM 1486 O O . THR A 1 204 ? -18.107 -9.784 15.942 1.00 91.75 204 THR A O 1
ATOM 1489 N N . ARG A 1 205 ? -15.976 -10.514 15.886 1.00 93.62 205 ARG A N 1
ATOM 1490 C CA . ARG A 1 205 ? -15.647 -10.135 17.270 1.00 93.62 205 ARG A CA 1
ATOM 1491 C C . ARG A 1 205 ? -15.777 -8.628 17.493 1.00 93.62 205 ARG A C 1
ATOM 1493 O O . ARG A 1 205 ? -16.439 -8.223 18.449 1.00 93.62 205 ARG A O 1
ATOM 1500 N N . ILE A 1 206 ? -15.202 -7.818 16.602 1.00 92.50 206 ILE A N 1
ATOM 1501 C CA . ILE A 1 206 ? -15.215 -6.352 16.689 1.00 92.50 206 ILE A CA 1
ATOM 1502 C C . ILE A 1 206 ? -16.649 -5.824 16.615 1.00 92.50 206 ILE A C 1
ATOM 1504 O O . ILE A 1 206 ? -17.081 -5.105 17.514 1.00 92.50 206 ILE A O 1
ATOM 1508 N N . LEU A 1 207 ? -17.428 -6.234 15.607 1.00 90.06 207 LEU A N 1
ATOM 1509 C CA . LEU A 1 207 ? -18.825 -5.807 15.464 1.00 90.06 207 LEU A CA 1
ATOM 1510 C C . LEU A 1 207 ? -19.691 -6.223 16.661 1.00 90.06 207 LEU A C 1
ATOM 1512 O O . LEU A 1 207 ? -20.505 -5.428 17.131 1.00 90.06 207 LEU A O 1
ATOM 1516 N N . THR A 1 208 ? -19.501 -7.439 17.179 1.00 91.25 208 THR A N 1
ATOM 1517 C CA . THR A 1 208 ? -20.249 -7.939 18.344 1.00 91.25 208 THR A CA 1
ATOM 1518 C C . THR A 1 208 ? -19.901 -7.151 19.607 1.00 91.25 208 THR A C 1
ATOM 1520 O O . THR A 1 208 ? -20.798 -6.696 20.313 1.00 91.25 208 THR A O 1
ATOM 1523 N N . THR A 1 209 ? -18.611 -6.917 19.862 1.00 93.75 209 THR A N 1
ATOM 1524 C CA . THR A 1 209 ? -18.141 -6.192 21.054 1.00 93.75 209 THR A CA 1
ATOM 1525 C C . THR A 1 209 ? -18.553 -4.720 21.016 1.00 93.75 209 THR A C 1
ATOM 1527 O O . THR A 1 209 ? -19.026 -4.198 22.024 1.00 93.75 209 THR A O 1
ATOM 1530 N N . LEU A 1 210 ? -18.462 -4.059 19.853 1.00 91.12 210 LEU A N 1
ATOM 1531 C CA . LEU A 1 210 ? -18.937 -2.682 19.661 1.00 91.12 210 LEU A CA 1
ATOM 1532 C C . LEU A 1 210 ? -20.447 -2.539 19.897 1.00 91.12 210 LEU A C 1
ATOM 1534 O O . LEU A 1 210 ? -20.883 -1.518 20.423 1.00 91.12 210 LEU A O 1
ATOM 1538 N N . GLN A 1 211 ? -21.248 -3.551 19.543 1.00 89.19 211 GLN A N 1
ATOM 1539 C CA . GLN A 1 211 ? -22.688 -3.564 19.825 1.00 89.19 211 GLN A CA 1
ATOM 1540 C C . GLN A 1 211 ? -22.981 -3.817 21.311 1.00 89.19 211 GLN A C 1
ATOM 1542 O O . GLN A 1 211 ? -23.788 -3.100 21.899 1.00 89.19 211 GLN A O 1
ATOM 1547 N N . GLN A 1 212 ? -22.317 -4.799 21.929 1.00 92.94 212 GLN A N 1
ATOM 1548 C CA . GLN A 1 212 ? -22.533 -5.177 23.333 1.00 92.94 212 GLN A CA 1
ATOM 1549 C C . GLN A 1 212 ? -22.091 -4.088 24.320 1.00 92.94 212 GLN A C 1
ATOM 1551 O O . GLN A 1 212 ? -22.808 -3.797 25.273 1.00 92.94 212 GLN A O 1
ATOM 1556 N N . ARG A 1 213 ? -20.933 -3.459 24.083 1.00 94.75 213 ARG A N 1
ATOM 1557 C CA . ARG A 1 213 ? -20.344 -2.423 24.953 1.00 94.75 213 ARG A CA 1
ATOM 1558 C C . ARG A 1 213 ? -20.630 -0.999 24.463 1.00 94.75 213 ARG A C 1
ATOM 1560 O O . ARG A 1 213 ? -19.969 -0.053 24.881 1.00 94.75 213 ARG A O 1
ATOM 1567 N N . ARG A 1 214 ? -21.632 -0.814 23.591 1.00 91.25 214 ARG A N 1
ATOM 1568 C CA . ARG A 1 214 ? -21.945 0.484 22.964 1.00 91.25 214 ARG A CA 1
ATOM 1569 C C . ARG A 1 214 ? -22.141 1.613 23.978 1.00 91.25 214 ARG A C 1
ATOM 1571 O O . ARG A 1 214 ? -21.655 2.716 23.742 1.00 91.25 214 ARG A O 1
ATOM 1578 N N . SER A 1 215 ? -22.864 1.366 25.071 1.00 92.19 215 SER A N 1
ATOM 1579 C CA . SER A 1 215 ? -23.129 2.367 26.115 1.00 92.19 215 SER A CA 1
ATOM 1580 C C . SER A 1 215 ? -21.848 2.805 26.829 1.00 92.19 215 SER A C 1
ATOM 1582 O O . SER A 1 215 ? -21.607 4.002 26.943 1.00 92.19 215 SER A O 1
ATOM 1584 N N . GLU A 1 216 ? -21.005 1.849 27.226 1.00 94.56 216 GLU A N 1
ATOM 1585 C CA . GLU A 1 216 ? -19.684 2.090 27.822 1.00 94.56 216 GLU A CA 1
ATOM 1586 C C . GLU A 1 216 ? -18.782 2.891 26.872 1.00 94.56 216 GLU A C 1
ATOM 1588 O O . GLU A 1 216 ? -18.249 3.934 27.238 1.00 94.56 216 GLU A O 1
ATOM 1593 N N . PHE A 1 217 ? -18.669 2.457 25.617 1.00 94.06 217 PHE A N 1
ATOM 1594 C CA . PHE A 1 217 ? -17.859 3.140 24.609 1.00 94.06 217 PHE A CA 1
ATOM 1595 C C . PHE A 1 217 ? -18.381 4.541 24.252 1.00 94.06 217 PHE A C 1
ATOM 1597 O O . PHE A 1 217 ? -17.589 5.406 23.881 1.00 94.06 217 PHE A O 1
ATOM 1604 N N . SER A 1 218 ? -19.690 4.784 24.386 1.00 90.69 218 SER A N 1
ATOM 1605 C CA . SER A 1 218 ? -20.288 6.114 24.190 1.00 90.69 218 SER A CA 1
ATOM 1606 C C . SER A 1 218 ? -20.003 7.055 25.365 1.00 90.69 218 SER A C 1
ATOM 1608 O O . SER A 1 218 ? -19.820 8.249 25.146 1.00 90.69 218 SER A O 1
ATOM 1610 N N . SER A 1 219 ? -19.967 6.544 26.603 1.00 93.44 219 SER A N 1
ATOM 1611 C CA . SER A 1 219 ? -19.680 7.345 27.803 1.00 93.44 219 SER A CA 1
ATOM 1612 C C . SER A 1 219 ? -18.184 7.525 28.071 1.00 93.44 219 SER A C 1
ATOM 1614 O O . SER A 1 219 ? -17.787 8.523 28.669 1.00 93.44 219 SER A O 1
ATOM 1616 N N . ASN A 1 220 ? -17.345 6.595 27.610 1.00 93.56 220 ASN A N 1
ATOM 1617 C CA . ASN A 1 220 ? -15.901 6.611 27.803 1.00 93.56 220 ASN A CA 1
ATOM 1618 C C . ASN A 1 220 ? -15.148 6.354 26.478 1.00 93.56 220 ASN A C 1
ATOM 1620 O O . ASN A 1 220 ? -14.753 5.213 26.197 1.00 93.56 220 ASN A O 1
ATOM 1624 N N . PRO A 1 221 ? -14.863 7.409 25.688 1.00 88.81 221 PRO A N 1
ATOM 1625 C CA . PRO A 1 221 ? -14.105 7.300 24.438 1.00 88.81 221 PRO A CA 1
ATOM 1626 C C . PRO A 1 221 ? -12.705 6.682 24.591 1.00 88.81 221 PRO A C 1
ATOM 1628 O O . PRO A 1 221 ? -12.197 6.077 23.647 1.00 88.81 221 PRO A O 1
ATOM 1631 N N . ALA A 1 222 ? -12.080 6.780 25.772 1.00 91.44 222 ALA A N 1
ATOM 1632 C CA . ALA A 1 222 ? -10.777 6.165 26.028 1.00 91.44 222 ALA A CA 1
ATOM 1633 C C . ALA A 1 222 ? -10.865 4.629 26.117 1.00 91.44 222 ALA A C 1
ATOM 1635 O O . ALA A 1 222 ? -9.962 3.940 25.645 1.00 91.44 222 ALA A O 1
ATOM 1636 N N . SER A 1 223 ? -11.969 4.081 26.643 1.00 94.00 223 SER A N 1
ATOM 1637 C CA . SER A 1 223 ? -12.206 2.626 26.655 1.00 94.00 223 SER A CA 1
ATOM 1638 C C . SER A 1 223 ? -12.437 2.064 25.246 1.00 94.00 223 SER A C 1
ATOM 1640 O O . SER A 1 223 ? -11.901 1.007 24.913 1.00 94.00 223 SER A O 1
ATOM 1642 N N . LEU A 1 224 ? -13.143 2.812 24.385 1.00 92.12 224 LEU A N 1
ATOM 1643 C CA . LEU A 1 224 ? -13.290 2.481 22.965 1.00 92.12 224 LEU A CA 1
ATOM 1644 C C . LEU A 1 224 ? -11.934 2.478 22.257 1.00 92.12 224 LEU A C 1
ATOM 1646 O O . LEU A 1 224 ? -11.620 1.531 21.541 1.00 92.12 224 LEU A O 1
ATOM 1650 N N . ARG A 1 225 ? -11.128 3.523 22.470 1.00 89.62 225 ARG A N 1
ATOM 1651 C CA . ARG A 1 225 ? -9.791 3.638 21.882 1.00 89.62 225 ARG A CA 1
ATOM 1652 C C . ARG A 1 225 ? -8.896 2.475 22.295 1.00 89.62 225 ARG A C 1
ATOM 1654 O O . ARG A 1 225 ? -8.428 1.755 21.426 1.00 89.62 225 ARG A O 1
ATOM 1661 N N . SER A 1 226 ? -8.769 2.215 23.597 1.00 93.50 226 SER A N 1
ATOM 1662 C CA . SER A 1 226 ? -7.989 1.085 24.115 1.00 93.50 226 SER A CA 1
ATOM 1663 C C . SER A 1 226 ? -8.451 -0.264 23.543 1.00 93.50 226 SER A C 1
ATOM 1665 O O . SER A 1 226 ? -7.617 -1.105 23.197 1.00 93.50 226 SER A O 1
ATOM 1667 N N . TYR A 1 227 ? -9.766 -0.462 23.370 1.00 94.44 227 TYR A N 1
ATOM 1668 C CA . TYR A 1 227 ? -10.293 -1.659 22.717 1.00 94.44 227 TYR A CA 1
ATOM 1669 C C . TYR A 1 227 ? -9.869 -1.753 21.242 1.00 94.44 227 TYR A C 1
ATOM 1671 O O . TYR A 1 227 ? -9.304 -2.775 20.844 1.00 94.44 227 TYR A O 1
ATOM 1679 N N . ILE A 1 228 ? -10.080 -0.703 20.441 1.00 91.88 228 ILE A N 1
ATOM 1680 C CA . ILE A 1 228 ? -9.706 -0.711 19.019 1.00 91.88 228 ILE A CA 1
ATOM 1681 C C . ILE A 1 228 ? -8.189 -0.848 18.840 1.00 91.88 228 ILE A C 1
ATOM 1683 O O . ILE A 1 228 ? -7.765 -1.662 18.025 1.00 91.88 228 ILE A O 1
ATOM 1687 N N . ASP A 1 229 ? -7.370 -0.164 19.639 1.00 91.69 229 ASP A N 1
ATOM 1688 C CA . ASP A 1 229 ? -5.908 -0.288 19.598 1.00 91.69 229 ASP A CA 1
ATOM 1689 C C . ASP A 1 229 ? -5.465 -1.738 19.861 1.00 91.69 229 ASP A C 1
ATOM 1691 O O . ASP A 1 229 ? -4.572 -2.256 19.185 1.00 91.69 229 ASP A O 1
ATOM 1695 N N . SER A 1 230 ? -6.125 -2.441 20.791 1.00 94.56 230 SER A N 1
ATOM 1696 C CA . SER A 1 230 ? -5.854 -3.862 21.054 1.00 94.56 230 SER A CA 1
ATOM 1697 C C . SER A 1 230 ? -6.199 -4.763 19.858 1.00 94.56 230 SER A C 1
ATOM 1699 O O . SER A 1 230 ? -5.430 -5.666 19.520 1.00 94.56 230 SER A O 1
ATOM 1701 N N . GLU A 1 231 ? -7.306 -4.490 19.160 1.00 93.88 231 GLU A N 1
ATOM 1702 C CA . GLU A 1 231 ? -7.736 -5.244 17.977 1.00 93.88 231 GLU A CA 1
ATOM 1703 C C . GLU A 1 231 ? -6.874 -4.927 16.744 1.00 93.88 231 GLU A C 1
ATOM 1705 O O . GLU A 1 231 ? -6.551 -5.834 15.971 1.00 93.88 231 GLU A O 1
ATOM 1710 N N . LEU A 1 232 ? -6.427 -3.675 16.590 1.00 92.06 232 LEU A N 1
ATOM 1711 C CA . LEU A 1 232 ? -5.473 -3.259 15.560 1.00 92.06 232 LEU A CA 1
ATOM 1712 C C . LEU A 1 232 ? -4.114 -3.935 15.772 1.00 92.06 232 LEU A C 1
ATOM 1714 O O . LEU A 1 232 ? -3.621 -4.584 14.855 1.00 92.06 232 LEU A O 1
ATOM 1718 N N . ASN A 1 233 ? -3.543 -3.884 16.979 1.00 91.94 233 ASN A N 1
ATOM 1719 C CA . ASN A 1 233 ? -2.287 -4.578 17.307 1.00 91.94 233 ASN A CA 1
ATOM 1720 C C . ASN A 1 233 ? -2.397 -6.107 17.122 1.00 91.94 233 ASN A C 1
ATOM 1722 O O . ASN A 1 233 ? -1.448 -6.780 16.700 1.00 91.94 233 ASN A O 1
ATOM 1726 N N . ARG A 1 234 ? -3.574 -6.681 17.402 1.00 93.88 234 ARG A N 1
ATOM 1727 C CA . ARG A 1 234 ? -3.840 -8.107 17.183 1.00 93.88 234 ARG A CA 1
ATOM 1728 C C . ARG A 1 234 ? -3.926 -8.472 15.701 1.00 93.88 234 ARG A C 1
ATOM 1730 O O . ARG A 1 234 ? -3.396 -9.519 15.332 1.00 93.88 234 ARG A O 1
ATOM 1737 N N . THR A 1 235 ? -4.561 -7.648 14.872 1.00 93.31 235 THR A N 1
ATOM 1738 C CA . THR A 1 235 ? -4.996 -8.044 13.518 1.00 93.31 235 THR A CA 1
ATOM 1739 C C . THR A 1 235 ? -4.126 -7.461 12.396 1.00 93.31 235 THR A C 1
ATOM 1741 O O . THR A 1 235 ? -4.017 -8.074 11.336 1.00 93.31 235 THR A O 1
ATOM 1744 N N . PHE A 1 236 ? -3.463 -6.324 12.622 1.00 96.25 236 PHE A N 1
ATOM 1745 C CA . PHE A 1 236 ? -2.647 -5.625 11.625 1.00 96.25 236 PHE A CA 1
ATOM 1746 C C . PHE A 1 236 ? -1.141 -5.733 11.905 1.00 96.25 236 PHE A C 1
ATOM 1748 O O . PHE A 1 236 ? -0.708 -5.772 13.056 1.00 96.25 236 PHE A O 1
ATOM 1755 N N . ASP A 1 237 ? -0.340 -5.734 10.838 1.00 96.31 237 ASP A N 1
ATOM 1756 C CA . ASP A 1 237 ? 1.100 -5.456 10.872 1.00 96.31 237 ASP A CA 1
ATOM 1757 C C . ASP A 1 237 ? 1.271 -3.939 10.713 1.00 96.31 237 ASP A C 1
ATOM 1759 O O . ASP A 1 237 ? 1.482 -3.417 9.616 1.00 96.31 237 ASP A O 1
ATOM 1763 N N . ARG A 1 238 ? 1.026 -3.216 11.814 1.00 95.50 238 ARG A N 1
ATOM 1764 C CA . ARG A 1 238 ? 0.915 -1.748 11.825 1.00 95.50 238 ARG A CA 1
ATOM 1765 C C . ARG A 1 238 ? 2.220 -1.065 11.427 1.00 95.50 238 ARG A C 1
ATOM 1767 O O . ARG A 1 238 ? 2.177 -0.076 10.702 1.00 95.50 238 ARG A O 1
ATOM 1774 N N . ASP A 1 239 ? 3.352 -1.605 11.867 1.00 95.31 239 ASP A N 1
ATOM 1775 C CA . ASP A 1 239 ? 4.670 -1.024 11.617 1.00 95.31 239 ASP A CA 1
ATOM 1776 C C . ASP A 1 239 ? 5.085 -1.233 10.149 1.00 95.31 239 ASP A C 1
ATOM 1778 O O . ASP A 1 239 ? 5.570 -0.300 9.506 1.00 95.31 239 ASP A O 1
ATOM 1782 N N . TYR A 1 240 ? 4.801 -2.405 9.563 1.00 96.12 240 TYR A N 1
ATOM 1783 C CA . TYR A 1 240 ? 4.982 -2.620 8.124 1.00 96.12 240 TYR A CA 1
ATOM 1784 C C . TYR A 1 240 ? 4.019 -1.751 7.300 1.00 96.12 240 TYR A C 1
ATOM 1786 O O . TYR A 1 240 ? 4.469 -1.048 6.399 1.00 96.12 240 TYR A O 1
ATOM 1794 N N . ALA A 1 241 ? 2.726 -1.691 7.642 1.00 96.69 241 ALA A N 1
ATOM 1795 C CA . ALA A 1 241 ? 1.760 -0.815 6.966 1.00 96.69 241 ALA A CA 1
ATOM 1796 C C . ALA A 1 241 ? 2.192 0.666 7.002 1.00 96.69 241 ALA A C 1
ATOM 1798 O O . ALA A 1 241 ? 2.151 1.357 5.983 1.00 96.69 241 ALA A O 1
ATOM 1799 N N . ALA A 1 242 ? 2.681 1.142 8.151 1.00 96.94 242 ALA A N 1
ATOM 1800 C CA . ALA A 1 242 ? 3.240 2.481 8.307 1.00 96.94 242 ALA A CA 1
ATOM 1801 C C . ALA A 1 242 ? 4.488 2.695 7.438 1.00 96.94 242 ALA A C 1
ATOM 1803 O O . ALA A 1 242 ? 4.584 3.722 6.767 1.00 96.94 242 ALA A O 1
ATOM 1804 N N . ARG A 1 243 ? 5.403 1.718 7.373 1.00 97.06 243 ARG A N 1
ATOM 1805 C CA . ARG A 1 243 ? 6.565 1.734 6.469 1.00 97.06 243 ARG A CA 1
ATOM 1806 C C . ARG A 1 243 ? 6.137 1.848 4.997 1.00 97.06 243 ARG A C 1
ATOM 1808 O O . ARG A 1 243 ? 6.715 2.648 4.261 1.00 97.06 243 ARG A O 1
ATOM 1815 N N . LEU A 1 244 ? 5.082 1.140 4.581 1.00 96.31 244 LEU A N 1
ATOM 1816 C CA . LEU A 1 244 ? 4.523 1.260 3.229 1.00 96.31 244 LEU A CA 1
ATOM 1817 C C . LEU A 1 244 ? 3.877 2.636 2.977 1.00 96.31 244 LEU A C 1
ATOM 1819 O O . LEU A 1 244 ? 4.019 3.181 1.882 1.00 96.31 244 LEU A O 1
ATOM 1823 N N . VAL A 1 245 ? 3.186 3.228 3.956 1.00 96.81 245 VAL A N 1
ATOM 1824 C CA . VAL A 1 245 ? 2.626 4.589 3.827 1.00 96.81 245 VAL A CA 1
ATOM 1825 C C . VAL A 1 245 ? 3.733 5.642 3.739 1.00 96.81 245 VAL A C 1
ATOM 1827 O O . VAL A 1 245 ? 3.662 6.536 2.902 1.00 96.81 245 VAL A O 1
ATOM 1830 N N . LEU A 1 246 ? 4.784 5.519 4.549 1.00 97.00 246 LEU A N 1
ATOM 1831 C CA . LEU A 1 246 ? 5.959 6.391 4.494 1.00 97.00 246 LEU A CA 1
ATOM 1832 C C . LEU A 1 246 ? 6.705 6.281 3.152 1.00 97.00 246 LEU A C 1
ATOM 1834 O O . LEU A 1 246 ? 7.304 7.257 2.702 1.00 97.00 246 LEU A O 1
ATOM 1838 N N . GLY A 1 247 ? 6.667 5.120 2.488 1.00 95.38 247 GLY A N 1
ATOM 1839 C CA . GLY A 1 247 ? 7.261 4.937 1.163 1.00 95.38 247 GLY A CA 1
ATOM 1840 C C . GLY A 1 247 ? 8.763 5.275 1.166 1.00 95.38 247 GLY A C 1
ATOM 1841 O O . GLY A 1 247 ? 9.474 4.864 2.086 1.00 95.38 247 GLY A O 1
ATOM 1842 N N . PRO A 1 248 ? 9.279 6.056 0.196 1.00 92.94 248 PRO A N 1
ATOM 1843 C CA . PRO A 1 248 ? 10.686 6.465 0.174 1.00 92.94 248 PRO A CA 1
ATOM 1844 C C . PRO A 1 248 ? 11.179 7.122 1.471 1.00 92.94 248 PRO A C 1
ATOM 1846 O O . PRO A 1 248 ? 12.351 6.968 1.809 1.00 92.94 248 PRO A O 1
ATOM 1849 N N . HIS A 1 249 ? 10.298 7.795 2.225 1.00 95.56 249 HIS A N 1
ATOM 1850 C CA . HIS A 1 249 ? 10.637 8.459 3.491 1.00 95.56 249 HIS A CA 1
ATOM 1851 C C . HIS A 1 249 ? 10.981 7.475 4.616 1.00 95.56 249 HIS A C 1
ATOM 1853 O O . HIS A 1 249 ? 11.622 7.869 5.584 1.00 95.56 249 HIS A O 1
ATOM 1859 N N . ALA A 1 250 ? 10.608 6.195 4.495 1.00 95.12 250 ALA A N 1
ATOM 1860 C CA . ALA A 1 250 ? 10.981 5.158 5.459 1.00 95.12 250 ALA A CA 1
ATOM 1861 C C . ALA A 1 250 ? 12.424 4.645 5.296 1.00 95.12 250 ALA A C 1
ATOM 1863 O O . ALA A 1 250 ? 12.918 3.897 6.144 1.00 95.12 250 ALA A O 1
ATOM 1864 N N . ARG A 1 251 ? 13.112 4.986 4.198 1.00 89.50 251 ARG A N 1
ATOM 1865 C CA . ARG A 1 251 ? 14.475 4.502 3.940 1.00 89.50 251 ARG A CA 1
ATOM 1866 C C . ARG A 1 251 ? 15.464 5.218 4.854 1.00 89.50 251 ARG A C 1
ATOM 1868 O O . ARG A 1 251 ? 15.572 6.438 4.823 1.00 89.50 251 ARG A O 1
ATOM 1875 N N . GLY A 1 252 ? 16.185 4.450 5.668 1.00 88.44 252 GLY A N 1
ATOM 1876 C CA . GLY A 1 252 ? 17.082 4.990 6.696 1.00 88.44 252 GLY A CA 1
ATOM 1877 C C . GLY A 1 252 ? 16.370 5.537 7.942 1.00 88.44 252 GLY A C 1
ATOM 1878 O O . GLY A 1 252 ? 17.048 5.986 8.861 1.00 88.44 252 GLY A O 1
ATOM 1879 N N . ALA A 1 253 ? 15.035 5.478 8.008 1.00 94.06 253 ALA A N 1
ATOM 1880 C CA . ALA A 1 253 ? 14.297 5.758 9.236 1.00 94.06 253 ALA A CA 1
ATOM 1881 C C . ALA A 1 253 ? 14.527 4.640 10.265 1.00 94.06 253 ALA A C 1
ATOM 1883 O O . ALA A 1 253 ? 14.634 3.466 9.898 1.00 94.06 253 ALA A O 1
ATOM 1884 N N . SER A 1 254 ? 14.575 4.994 11.552 1.00 95.88 254 SER A N 1
ATOM 1885 C CA . SER A 1 254 ? 14.633 3.989 12.614 1.00 95.88 254 SER A CA 1
ATOM 1886 C C . SER A 1 254 ? 13.272 3.308 12.789 1.00 95.88 254 SER A C 1
ATOM 1888 O O . SER A 1 254 ? 12.229 3.924 12.560 1.00 95.88 254 SER A O 1
ATOM 1890 N N . ASP A 1 255 ? 13.253 2.058 13.258 1.00 94.69 255 ASP A N 1
ATOM 1891 C CA . ASP A 1 255 ? 11.986 1.369 13.546 1.00 94.69 255 ASP A CA 1
ATOM 1892 C C . ASP A 1 255 ? 11.175 2.092 14.640 1.00 94.69 255 ASP A C 1
ATOM 1894 O O . ASP A 1 255 ? 9.946 2.059 14.626 1.00 94.69 255 ASP A O 1
ATOM 1898 N N . ALA A 1 256 ? 11.841 2.840 15.530 1.00 96.56 256 ALA A N 1
ATOM 1899 C CA . ALA A 1 256 ? 11.187 3.717 16.500 1.00 96.56 256 ALA A CA 1
ATOM 1900 C C . ALA A 1 256 ? 10.442 4.893 15.837 1.00 96.56 256 ALA A C 1
ATOM 1902 O O . ALA A 1 256 ? 9.346 5.237 16.275 1.00 96.56 256 ALA A O 1
ATOM 1903 N N . ASP A 1 257 ? 10.988 5.485 14.768 1.00 96.44 257 ASP A N 1
ATOM 1904 C CA . ASP A 1 257 ? 10.324 6.560 14.013 1.00 96.44 257 ASP A CA 1
ATOM 1905 C C . ASP A 1 257 ? 9.130 6.034 13.207 1.00 96.44 257 ASP A C 1
ATOM 1907 O O . ASP A 1 257 ? 8.083 6.680 13.136 1.00 96.44 257 ASP A O 1
ATOM 1911 N N . ILE A 1 258 ? 9.270 4.838 12.629 1.00 97.00 258 ILE A N 1
ATOM 1912 C CA . ILE A 1 258 ? 8.192 4.158 11.901 1.00 97.00 258 ILE A CA 1
ATOM 1913 C C . ILE A 1 258 ? 7.052 3.817 12.859 1.00 97.00 258 ILE A C 1
ATOM 1915 O O . ILE A 1 258 ? 5.897 4.126 12.565 1.00 97.00 258 ILE A O 1
ATOM 1919 N N . LYS A 1 259 ? 7.373 3.263 14.034 1.00 96.25 259 LYS A N 1
ATOM 1920 C CA . LYS A 1 259 ? 6.397 2.982 15.086 1.00 96.25 259 LYS A CA 1
ATOM 1921 C C . LYS A 1 259 ? 5.716 4.252 15.607 1.00 96.25 259 LYS A C 1
ATOM 1923 O O . LYS A 1 259 ? 4.495 4.270 15.739 1.00 96.25 259 LYS A O 1
ATOM 1928 N N . LEU A 1 260 ? 6.470 5.329 15.841 1.00 96.25 260 LEU A N 1
ATOM 1929 C CA . LEU A 1 260 ? 5.924 6.633 16.241 1.00 96.25 260 LEU A CA 1
ATOM 1930 C C . LEU A 1 260 ? 4.876 7.138 15.234 1.00 96.25 260 LEU A C 1
ATOM 1932 O O . LEU A 1 260 ? 3.811 7.613 15.629 1.00 96.25 260 LEU A O 1
ATOM 1936 N N . PHE A 1 261 ? 5.148 6.998 13.935 1.00 97.19 261 PHE A N 1
ATOM 1937 C CA . PHE A 1 261 ? 4.197 7.345 12.878 1.00 97.19 261 PHE A CA 1
ATOM 1938 C C . PHE A 1 261 ? 3.008 6.371 12.798 1.00 97.19 261 PHE A C 1
ATOM 1940 O O . PHE A 1 261 ? 1.876 6.813 12.601 1.00 97.19 261 PHE A O 1
ATOM 1947 N N . ALA A 1 262 ? 3.225 5.067 13.007 1.00 96.00 262 ALA A N 1
ATOM 1948 C CA . ALA A 1 262 ? 2.167 4.055 13.056 1.00 96.00 262 ALA A CA 1
ATOM 1949 C C . ALA A 1 262 ? 1.163 4.307 14.196 1.00 96.00 262 ALA A C 1
ATOM 1951 O O . ALA A 1 262 ? -0.050 4.152 14.012 1.00 96.00 262 ALA A O 1
ATOM 1952 N N . ASP A 1 263 ? 1.663 4.700 15.371 1.00 94.12 263 ASP A N 1
ATOM 1953 C CA . ASP A 1 263 ? 0.862 5.081 16.536 1.00 94.12 263 ASP A CA 1
ATOM 1954 C C . ASP A 1 263 ? 0.123 6.405 16.286 1.00 94.12 263 ASP A C 1
ATOM 1956 O O . ASP A 1 263 ? -1.105 6.428 16.360 1.00 94.12 263 ASP A O 1
ATOM 1960 N N . ALA A 1 264 ? 0.806 7.454 15.820 1.00 94.94 264 ALA A N 1
ATOM 1961 C CA . ALA A 1 264 ? 0.158 8.724 15.479 1.00 94.94 264 ALA A CA 1
ATOM 1962 C C . ALA A 1 264 ? -0.927 8.611 14.383 1.00 94.94 264 ALA A C 1
ATOM 1964 O O . ALA A 1 264 ? -1.939 9.314 14.425 1.00 94.94 264 ALA A O 1
ATOM 1965 N N . MET A 1 265 ? -0.757 7.721 13.398 1.00 93.44 265 MET A N 1
ATOM 1966 C CA . MET A 1 265 ? -1.768 7.495 12.361 1.00 93.44 265 MET A CA 1
ATOM 1967 C C . MET A 1 265 ? -3.011 6.786 12.915 1.00 93.44 265 MET A C 1
ATOM 1969 O O . MET A 1 265 ? -4.131 7.207 12.615 1.00 93.44 265 MET A O 1
ATOM 1973 N N . ALA A 1 266 ? -2.834 5.742 13.733 1.00 90.94 266 ALA A N 1
ATOM 1974 C CA . ALA A 1 266 ? -3.947 5.048 14.385 1.00 90.94 266 ALA A CA 1
ATOM 1975 C C . ALA A 1 266 ? -4.718 6.000 15.314 1.00 90.94 266 ALA A C 1
ATOM 1977 O O . ALA A 1 266 ? -5.947 6.074 15.246 1.00 90.94 266 ALA A O 1
ATOM 1978 N N . ASP A 1 267 ? -3.989 6.807 16.087 1.00 89.44 267 ASP A N 1
ATOM 1979 C CA . ASP A 1 267 ? -4.526 7.852 16.953 1.00 89.44 267 ASP A CA 1
ATOM 1980 C C . ASP A 1 267 ? -5.429 8.835 16.194 1.00 89.44 267 ASP A C 1
ATOM 1982 O O . ASP A 1 267 ? -6.549 9.114 16.633 1.00 89.44 267 ASP A O 1
ATOM 1986 N N . SER A 1 268 ? -4.945 9.339 15.053 1.00 90.94 268 SER A N 1
ATOM 1987 C CA . SER A 1 268 ? -5.636 10.311 14.199 1.00 90.94 268 SER A CA 1
ATOM 1988 C C . SER A 1 268 ? -6.888 9.713 13.539 1.00 90.94 268 SER A C 1
ATOM 1990 O O . SER A 1 268 ? -7.959 10.328 13.536 1.00 90.94 268 SER A O 1
ATOM 1992 N N . LEU A 1 269 ? -6.805 8.468 13.048 1.00 89.00 269 LEU A N 1
ATOM 1993 C CA . LEU A 1 269 ? -7.964 7.741 12.518 1.00 89.00 269 LEU A CA 1
ATOM 1994 C C . LEU A 1 269 ? -9.025 7.500 13.603 1.00 89.00 269 LEU A C 1
ATOM 1996 O O . LEU A 1 269 ? -10.216 7.679 13.340 1.00 89.00 269 LEU A O 1
ATOM 2000 N N . MET A 1 270 ? -8.616 7.162 14.830 1.00 86.50 270 MET A N 1
ATOM 2001 C CA . MET A 1 270 ? -9.539 6.980 15.952 1.00 86.50 270 MET A CA 1
ATOM 2002 C C . MET A 1 270 ? -10.198 8.283 16.407 1.00 86.50 270 MET A C 1
ATOM 2004 O O . MET A 1 270 ? -11.392 8.271 16.704 1.00 86.50 270 MET A O 1
ATOM 2008 N N . GLN A 1 271 ? -9.476 9.407 16.411 1.00 86.00 271 GLN A N 1
ATOM 2009 C CA . GLN A 1 271 ? -10.065 10.728 16.670 1.00 86.00 271 GLN A CA 1
ATOM 2010 C C . GLN A 1 271 ? -11.129 11.092 15.619 1.00 86.00 271 GLN A C 1
ATOM 2012 O O . GLN A 1 271 ? -12.190 11.607 15.971 1.00 86.00 271 GLN A O 1
ATOM 2017 N N . ARG A 1 272 ? -10.873 10.800 14.336 1.00 84.88 272 ARG A N 1
ATOM 2018 C CA . ARG A 1 272 ? -11.757 11.180 13.221 1.00 84.88 272 ARG A CA 1
ATOM 2019 C C . ARG A 1 272 ? -12.962 10.254 13.022 1.00 84.88 272 ARG A C 1
ATOM 2021 O O . ARG A 1 272 ? -14.027 10.729 12.634 1.00 84.88 272 ARG A O 1
ATOM 2028 N N . TYR A 1 273 ? -12.805 8.951 13.256 1.00 83.81 273 TYR A N 1
ATOM 2029 C CA . TYR A 1 273 ? -13.814 7.938 12.912 1.00 83.81 273 TYR A CA 1
ATOM 2030 C C . TYR A 1 273 ? -14.299 7.087 14.097 1.00 83.81 273 TYR A C 1
ATOM 2032 O O . TYR A 1 273 ? -15.307 6.398 13.965 1.00 83.81 273 TYR A O 1
ATOM 2040 N N . GLY A 1 274 ? -13.654 7.132 15.268 1.00 82.75 274 GLY A N 1
ATOM 2041 C CA . GLY A 1 274 ? -13.999 6.256 16.396 1.00 82.75 274 GLY A CA 1
ATOM 2042 C C . GLY A 1 274 ? -15.465 6.364 16.837 1.00 82.75 274 GLY A C 1
ATOM 2043 O O . GLY A 1 274 ? -16.132 5.352 17.036 1.00 82.75 274 GLY A O 1
ATOM 2044 N N . SER A 1 275 ? -16.010 7.581 16.905 1.00 79.81 275 SER A N 1
ATOM 2045 C CA . SER A 1 275 ? -17.414 7.813 17.274 1.00 79.81 275 SER A CA 1
ATOM 2046 C C . SER A 1 275 ? -18.418 7.323 16.221 1.00 79.81 275 SER A C 1
ATOM 2048 O O . SER A 1 275 ? -19.534 6.936 16.574 1.00 79.81 275 SER A O 1
ATOM 2050 N N . THR A 1 276 ? -18.046 7.282 14.935 1.00 84.25 276 THR A N 1
ATOM 2051 C CA . THR A 1 276 ? -18.948 6.815 13.869 1.00 84.25 276 THR A CA 1
ATOM 2052 C C . THR A 1 276 ? -19.092 5.293 13.870 1.00 84.25 276 THR A C 1
ATOM 2054 O O . THR A 1 276 ? -20.172 4.799 13.544 1.00 84.25 276 THR A O 1
ATOM 2057 N N . LEU A 1 277 ? -18.077 4.555 14.347 1.00 80.31 277 LEU A N 1
ATOM 2058 C CA . LEU A 1 277 ? -18.139 3.099 14.549 1.00 80.31 277 LEU A CA 1
ATOM 2059 C C . LEU A 1 277 ? -19.283 2.685 15.484 1.00 80.31 277 LEU A C 1
ATOM 2061 O O . LEU A 1 277 ? -19.937 1.669 15.252 1.00 80.31 277 LEU A O 1
ATOM 2065 N N . LEU A 1 278 ? -19.570 3.488 16.514 1.00 84.06 278 LEU A N 1
ATOM 2066 C CA . LEU A 1 278 ? -20.682 3.219 17.428 1.00 84.06 278 LEU A CA 1
ATOM 2067 C C . LEU A 1 278 ? -22.044 3.415 16.755 1.00 84.06 278 LEU A C 1
ATOM 2069 O O . LEU A 1 278 ? -23.010 2.767 17.141 1.00 84.06 278 LEU A O 1
ATOM 2073 N N . ASN A 1 279 ? -22.137 4.273 15.737 1.00 80.69 279 ASN A N 1
ATOM 2074 C CA . ASN A 1 279 ? -23.396 4.644 15.089 1.00 80.69 279 ASN A CA 1
ATOM 2075 C C . ASN A 1 279 ? -23.814 3.725 13.933 1.00 80.69 279 ASN A C 1
ATOM 2077 O O . ASN A 1 279 ? -24.833 3.979 13.292 1.00 80.69 279 ASN A O 1
ATOM 2081 N N . ILE A 1 280 ? -23.088 2.631 13.700 1.00 75.69 280 ILE A N 1
ATOM 2082 C CA . ILE A 1 280 ? -23.414 1.646 12.668 1.00 75.69 280 ILE A CA 1
ATOM 2083 C C . ILE A 1 280 ? -24.756 0.959 12.985 1.00 75.69 280 ILE A C 1
ATOM 2085 O O . ILE A 1 280 ? -24.921 0.301 14.013 1.00 75.69 280 ILE A O 1
ATOM 2089 N N . GLN A 1 281 ? -25.721 1.100 12.073 1.00 69.88 281 GLN A N 1
ATOM 2090 C CA . GLN A 1 281 ? -27.046 0.473 12.145 1.00 69.88 281 GLN A CA 1
ATOM 2091 C C . GLN A 1 281 ? -27.148 -0.732 11.192 1.00 69.88 281 GLN A C 1
ATOM 2093 O O . GLN A 1 281 ? -26.286 -0.952 10.344 1.00 69.88 281 GLN A O 1
ATOM 2098 N N . GLY A 1 282 ? -28.217 -1.526 11.322 1.00 71.44 282 GLY A N 1
ATOM 2099 C CA . GLY A 1 282 ? -28.570 -2.551 10.328 1.00 71.44 282 GLY A CA 1
ATOM 2100 C C . GLY A 1 282 ? -27.746 -3.845 10.349 1.00 71.44 282 GLY A C 1
ATOM 2101 O O . GLY A 1 282 ? -27.784 -4.567 9.358 1.00 71.44 282 GLY A O 1
ATOM 2102 N N . LYS A 1 283 ? -27.029 -4.142 11.449 1.00 79.44 283 LYS A N 1
ATOM 2103 C CA . LYS A 1 283 ? -26.243 -5.380 11.670 1.00 79.44 283 LYS A CA 1
ATOM 2104 C C . LYS A 1 283 ? -25.405 -5.785 10.436 1.00 79.44 283 LYS A C 1
ATOM 2106 O O . LYS A 1 283 ? -25.715 -6.795 9.803 1.00 79.44 283 LYS A O 1
ATOM 2111 N N . PRO A 1 284 ? -24.361 -5.012 10.073 1.00 85.56 284 PRO A N 1
ATOM 2112 C CA . PRO A 1 284 ? -23.493 -5.381 8.959 1.00 85.56 284 PRO A CA 1
ATOM 2113 C C . PRO A 1 284 ? -22.876 -6.764 9.166 1.00 85.56 284 PRO A C 1
ATOM 2115 O O . PRO A 1 284 ? -22.617 -7.182 10.295 1.00 85.56 284 PRO A O 1
ATOM 2118 N N . SER A 1 285 ? -22.589 -7.445 8.063 1.00 88.00 285 SER A N 1
ATOM 2119 C CA . SER A 1 285 ? -21.870 -8.718 8.063 1.00 88.00 285 SER A CA 1
ATOM 2120 C C . SER A 1 285 ? -20.818 -8.733 6.961 1.00 88.00 285 SER A C 1
ATOM 2122 O O . SER A 1 285 ? -20.984 -8.088 5.927 1.00 88.00 285 SER A O 1
ATOM 2124 N N . PHE A 1 286 ? -19.733 -9.468 7.188 1.00 91.50 286 PHE A N 1
ATOM 2125 C CA . PHE A 1 286 ? -18.703 -9.711 6.184 1.00 91.50 286 PHE A CA 1
ATOM 2126 C C . PHE A 1 286 ? -18.876 -11.117 5.618 1.00 91.50 286 PHE A C 1
ATOM 2128 O O . PHE A 1 286 ? -19.046 -12.079 6.367 1.00 91.50 286 PHE A O 1
ATOM 2135 N N . ARG A 1 287 ? -18.819 -11.238 4.293 1.00 92.88 287 ARG A N 1
ATOM 2136 C CA . ARG A 1 287 ? -18.897 -12.508 3.568 1.00 92.88 287 ARG A CA 1
ATOM 2137 C C . ARG A 1 287 ? -17.564 -12.768 2.878 1.00 92.88 287 ARG A C 1
ATOM 2139 O O . ARG A 1 287 ? -17.149 -11.969 2.046 1.00 92.88 287 ARG A O 1
ATOM 2146 N N . LEU A 1 288 ? -16.907 -13.882 3.194 1.00 94.50 288 LEU A N 1
ATOM 2147 C CA . LEU A 1 288 ? -15.707 -14.313 2.474 1.00 94.50 288 LEU A CA 1
ATOM 2148 C C . LEU A 1 288 ? -16.076 -14.708 1.035 1.00 94.50 288 LEU A C 1
ATOM 2150 O O . LEU A 1 288 ? -17.053 -15.428 0.823 1.00 94.50 288 LEU A O 1
ATOM 2154 N N . LYS A 1 289 ? -15.302 -14.233 0.056 1.00 94.44 289 LYS A N 1
ATOM 2155 C CA . LYS A 1 289 ? -15.459 -14.570 -1.370 1.00 94.44 289 LYS A CA 1
ATOM 2156 C C . LYS A 1 289 ? -14.370 -15.507 -1.869 1.00 94.44 289 LYS A C 1
ATOM 2158 O O . LYS A 1 289 ? -14.644 -16.339 -2.726 1.00 94.44 289 LYS A O 1
ATOM 2163 N N . GLY A 1 290 ? -13.168 -15.390 -1.316 1.00 92.69 290 GLY A N 1
ATOM 2164 C CA . GLY A 1 290 ? -12.054 -16.275 -1.616 1.00 92.69 290 GLY A CA 1
ATOM 2165 C C . GLY A 1 290 ? -10.734 -15.728 -1.092 1.00 92.69 290 GLY A C 1
ATOM 2166 O O . GLY A 1 290 ? -10.660 -14.623 -0.553 1.00 92.69 290 GLY A O 1
ATOM 2167 N N . GLU A 1 291 ? -9.689 -16.521 -1.283 1.00 93.81 291 GLU A N 1
ATOM 2168 C CA . GLU A 1 291 ? -8.309 -16.170 -0.968 1.00 93.81 291 GLU A CA 1
ATOM 2169 C C . GLU A 1 291 ? -7.444 -16.441 -2.198 1.00 93.81 291 GLU A C 1
ATOM 2171 O O . GLU A 1 291 ? -7.645 -17.432 -2.900 1.00 93.81 291 GLU A O 1
ATOM 2176 N N . SER A 1 292 ? -6.474 -15.571 -2.466 1.00 91.56 292 SER A N 1
ATOM 2177 C CA . SER A 1 292 ? -5.508 -15.761 -3.549 1.00 91.56 292 SER A CA 1
ATOM 2178 C C . SER A 1 292 ? -4.108 -15.326 -3.107 1.00 91.56 292 SER A C 1
ATOM 2180 O O . SER A 1 292 ? -3.981 -14.343 -2.376 1.00 91.56 292 SER A O 1
ATOM 2182 N N . PRO A 1 293 ? -3.040 -16.042 -3.499 1.00 91.44 293 PRO A N 1
ATOM 2183 C CA . PRO A 1 293 ? -1.683 -15.655 -3.136 1.00 91.44 293 PRO A CA 1
ATOM 2184 C C . PRO A 1 293 ? -1.302 -14.331 -3.807 1.00 91.44 293 PRO A C 1
ATOM 2186 O O . PRO A 1 293 ? -1.596 -14.105 -4.983 1.00 91.44 293 PRO A O 1
ATOM 2189 N N . LEU A 1 294 ? -0.609 -13.467 -3.067 1.00 90.75 294 LEU A N 1
ATOM 2190 C CA . LEU A 1 294 ? 0.038 -12.289 -3.632 1.00 90.75 294 LEU A CA 1
ATOM 2191 C C . LEU A 1 294 ? 1.293 -12.727 -4.411 1.00 90.75 294 LEU A C 1
ATOM 2193 O O . LEU A 1 294 ? 2.045 -13.579 -3.922 1.00 90.75 294 LEU A O 1
ATOM 2197 N N . PRO A 1 295 ? 1.570 -12.146 -5.594 1.00 85.81 295 PRO A N 1
ATOM 2198 C CA . PRO A 1 295 ? 2.764 -12.474 -6.367 1.00 85.81 295 PRO A CA 1
ATOM 2199 C C . PRO A 1 295 ? 4.058 -12.290 -5.563 1.00 85.81 295 PRO A C 1
ATOM 2201 O O . PRO A 1 295 ? 4.137 -11.422 -4.690 1.00 85.81 295 PRO A O 1
ATOM 2204 N N . GLY A 1 296 ? 5.101 -13.060 -5.879 1.00 80.19 296 GLY A N 1
ATOM 2205 C CA . GLY A 1 296 ? 6.395 -12.979 -5.182 1.00 80.19 296 GLY A CA 1
ATOM 2206 C C . GLY A 1 296 ? 6.364 -13.478 -3.729 1.00 80.19 296 GLY A C 1
ATOM 2207 O O . GLY A 1 296 ? 7.205 -13.079 -2.935 1.00 80.19 296 GLY A O 1
ATOM 2208 N N . ASN A 1 297 ? 5.380 -14.311 -3.359 1.00 82.81 297 ASN A N 1
ATOM 2209 C CA . ASN A 1 297 ? 5.201 -14.862 -2.005 1.00 82.81 297 ASN A CA 1
ATOM 2210 C C . ASN A 1 297 ? 5.056 -13.798 -0.889 1.00 82.81 297 ASN A C 1
ATOM 2212 O O . ASN A 1 297 ? 5.327 -14.069 0.278 1.00 82.81 297 ASN A O 1
ATOM 2216 N N . ARG A 1 298 ? 4.583 -12.589 -1.227 1.00 84.25 298 ARG A N 1
ATOM 2217 C CA . ARG A 1 298 ? 4.385 -11.474 -0.274 1.00 84.25 298 ARG A CA 1
ATOM 2218 C C . ARG A 1 298 ? 3.195 -11.651 0.678 1.00 84.25 298 ARG A C 1
ATOM 2220 O O . ARG A 1 298 ? 2.949 -10.790 1.518 1.00 84.25 298 ARG A O 1
ATOM 2227 N N . GLY A 1 299 ? 2.452 -12.750 0.553 1.00 92.25 299 GLY A N 1
ATOM 2228 C CA . GLY A 1 299 ? 1.315 -13.078 1.407 1.00 92.25 299 GLY A CA 1
ATOM 2229 C C . GLY A 1 299 ? 0.075 -13.493 0.620 1.00 92.25 299 GLY A C 1
ATOM 2230 O O . GLY A 1 299 ? 0.180 -14.135 -0.423 1.00 92.25 299 GLY A O 1
ATOM 2231 N N . VAL A 1 300 ? -1.103 -13.141 1.131 1.00 94.94 300 VAL A N 1
ATOM 2232 C CA . VAL A 1 300 ? -2.418 -13.539 0.611 1.00 94.94 300 VAL A CA 1
ATOM 2233 C C . VAL A 1 300 ? -3.345 -12.326 0.540 1.00 94.94 300 VAL A C 1
ATOM 2235 O O . VAL A 1 300 ? -3.403 -11.510 1.458 1.00 94.94 300 VAL A O 1
ATOM 2238 N N . ARG A 1 301 ? -4.099 -12.229 -0.554 1.00 95.12 301 ARG A N 1
ATOM 2239 C CA . ARG A 1 301 ? -5.262 -11.358 -0.716 1.00 95.12 301 ARG A CA 1
ATOM 2240 C C . ARG A 1 301 ? -6.509 -12.134 -0.307 1.00 95.12 301 ARG A C 1
ATOM 2242 O O . ARG A 1 301 ? -6.824 -13.157 -0.915 1.00 95.12 301 ARG A O 1
ATOM 2249 N N . VAL A 1 302 ? -7.219 -11.633 0.695 1.00 96.94 302 VAL A N 1
ATOM 2250 C CA . VAL A 1 302 ? -8.514 -12.146 1.152 1.00 96.94 302 VAL A CA 1
ATOM 2251 C C . VAL A 1 302 ? -9.604 -11.223 0.616 1.00 96.94 302 VAL A C 1
ATOM 2253 O O . VAL A 1 302 ? -9.718 -10.087 1.072 1.00 96.94 302 VAL A O 1
ATOM 2256 N N . SER A 1 303 ? -10.414 -11.691 -0.330 1.00 95.81 303 SER A N 1
ATOM 2257 C CA . SER A 1 303 ? -11.501 -10.894 -0.913 1.00 95.81 303 SER A CA 1
ATOM 2258 C C . SER A 1 303 ? -12.806 -11.152 -0.151 1.00 95.81 303 SER A C 1
ATOM 2260 O O . SER A 1 303 ? -13.197 -12.303 0.071 1.00 95.81 303 SER A O 1
ATOM 2262 N N . THR A 1 304 ? -13.499 -10.088 0.258 1.00 95.94 304 THR A N 1
ATOM 2263 C CA . THR A 1 304 ? -14.747 -10.147 1.037 1.00 95.94 304 THR A CA 1
ATOM 2264 C C . THR A 1 304 ? -15.798 -9.156 0.522 1.00 95.94 304 THR A C 1
ATOM 2266 O O . THR A 1 304 ? -15.490 -8.231 -0.225 1.00 95.94 304 THR A O 1
ATOM 2269 N N . GLU A 1 305 ? -17.049 -9.337 0.938 1.00 94.12 305 GLU A N 1
ATOM 2270 C CA . GLU A 1 305 ? -18.144 -8.381 0.743 1.00 94.12 305 GLU A CA 1
ATOM 2271 C C . GLU A 1 305 ? -18.670 -7.903 2.102 1.00 94.12 305 GLU A C 1
ATOM 2273 O O . GLU A 1 305 ? -19.078 -8.721 2.933 1.00 94.12 305 GLU A O 1
ATOM 2278 N N . LEU A 1 306 ? -18.721 -6.587 2.311 1.00 90.50 306 LEU A N 1
ATOM 2279 C CA . LEU A 1 306 ? -19.460 -5.957 3.402 1.00 90.50 306 LEU A CA 1
ATOM 2280 C C . LEU A 1 306 ? -20.935 -5.834 3.002 1.00 90.50 306 LEU A C 1
ATOM 2282 O O . LEU A 1 306 ? -21.309 -5.017 2.160 1.00 90.50 306 LEU A O 1
ATOM 2286 N N . VAL A 1 307 ? -21.786 -6.629 3.644 1.00 90.62 307 VAL A N 1
ATOM 2287 C CA . VAL A 1 307 ? -23.233 -6.658 3.419 1.00 90.62 307 VAL A CA 1
ATOM 2288 C C . VAL A 1 307 ? -23.932 -5.820 4.487 1.00 90.62 307 VAL A C 1
ATOM 2290 O O . VAL A 1 307 ? -23.761 -6.053 5.686 1.00 90.62 307 VAL A O 1
ATOM 2293 N N . ARG A 1 308 ? -24.750 -4.857 4.050 1.00 87.62 308 ARG A N 1
ATOM 2294 C CA . ARG A 1 308 ? -25.587 -3.990 4.895 1.00 87.62 308 ARG A CA 1
ATOM 2295 C C . ARG A 1 308 ? -27.042 -4.074 4.438 1.00 87.62 308 ARG A C 1
ATOM 2297 O O . ARG A 1 308 ? -27.311 -4.191 3.245 1.00 87.62 308 ARG A O 1
ATOM 2304 N N . ALA A 1 309 ? -27.985 -4.016 5.377 1.00 83.81 309 ALA A N 1
ATOM 2305 C CA . ALA A 1 309 ? -29.407 -4.047 5.046 1.00 83.81 309 ALA A CA 1
ATOM 2306 C C . ALA A 1 309 ? -29.794 -2.838 4.171 1.00 83.81 309 ALA A C 1
ATOM 2308 O O . ALA A 1 309 ? -29.564 -1.696 4.559 1.00 83.81 309 ALA A O 1
ATOM 2309 N N . GLY A 1 310 ? -30.384 -3.092 2.998 1.00 81.50 310 GLY A N 1
ATOM 2310 C CA . GLY A 1 310 ? -30.830 -2.038 2.078 1.00 81.50 310 GLY A CA 1
ATOM 2311 C C . GLY A 1 310 ? -29.719 -1.340 1.281 1.00 81.50 310 GLY A C 1
ATOM 2312 O O . GLY A 1 310 ? -29.958 -0.263 0.745 1.00 81.50 310 GLY A O 1
ATOM 2313 N N . SER A 1 311 ? -28.515 -1.913 1.191 1.00 83.69 311 SER A N 1
ATOM 2314 C CA . SER A 1 311 ? -27.425 -1.406 0.341 1.00 83.69 311 SER A CA 1
ATOM 2315 C C . SER A 1 311 ? -26.823 -2.528 -0.503 1.00 83.69 311 SER A C 1
ATOM 2317 O O . SER A 1 311 ? -26.883 -3.696 -0.114 1.00 83.69 311 SER A O 1
ATOM 2319 N N . GLU A 1 312 ? -26.221 -2.182 -1.640 1.00 87.94 312 GLU A N 1
ATOM 2320 C CA . GLU A 1 312 ? -25.433 -3.146 -2.412 1.00 87.94 312 GLU A CA 1
ATOM 2321 C C . GLU A 1 312 ? -24.198 -3.608 -1.608 1.00 87.94 312 GLU A C 1
ATOM 2323 O O . GLU A 1 312 ? -23.670 -2.832 -0.800 1.00 87.94 312 GLU A O 1
ATOM 2328 N N . PRO A 1 313 ? -23.738 -4.866 -1.767 1.00 91.12 313 PRO A N 1
ATOM 2329 C CA . PRO A 1 313 ? -22.550 -5.353 -1.072 1.00 91.12 313 PRO A CA 1
ATOM 2330 C C . PRO A 1 313 ? -21.296 -4.580 -1.497 1.00 91.12 313 PRO A C 1
ATOM 2332 O O . PRO A 1 313 ? -20.932 -4.579 -2.669 1.00 91.12 313 PRO A O 1
ATOM 2335 N N . THR A 1 314 ? -20.605 -3.963 -0.539 1.00 91.25 314 THR A N 1
ATOM 2336 C CA . THR A 1 314 ? -19.358 -3.230 -0.805 1.00 91.25 314 THR A CA 1
ATOM 2337 C C . THR A 1 314 ? -18.181 -4.219 -0.826 1.00 91.25 314 THR A C 1
ATOM 2339 O O . THR A 1 314 ? -17.958 -4.882 0.191 1.00 91.25 314 THR A O 1
ATOM 2342 N N . PRO A 1 315 ? -17.415 -4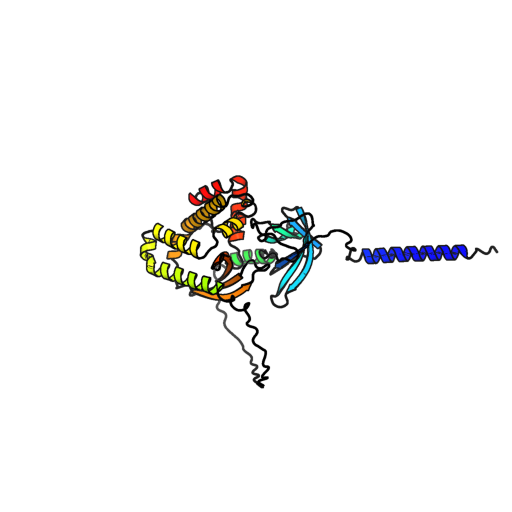.355 -1.925 1.00 92.56 315 PRO A N 1
ATOM 2343 C CA . PRO A 1 315 ? -16.244 -5.228 -1.960 1.00 92.56 315 PRO A CA 1
ATOM 2344 C C . PRO A 1 315 ? -15.104 -4.654 -1.106 1.00 92.56 315 PRO A C 1
ATOM 2346 O O . PRO A 1 315 ? -14.754 -3.476 -1.220 1.00 92.56 315 PRO A O 1
ATOM 2349 N N . VAL A 1 316 ? -14.519 -5.506 -0.262 1.00 95.31 316 VAL A N 1
ATOM 2350 C CA . VAL A 1 316 ? -13.382 -5.182 0.608 1.00 95.31 316 VAL A CA 1
ATOM 2351 C C . VAL A 1 316 ? -12.359 -6.308 0.524 1.00 95.31 316 VAL A C 1
ATOM 2353 O O . VAL A 1 316 ? -12.665 -7.454 0.862 1.00 95.31 316 VAL A O 1
ATOM 2356 N N . GLU A 1 317 ? -11.137 -5.994 0.103 1.00 95.44 317 GLU A N 1
ATOM 2357 C CA . GLU A 1 317 ? -10.019 -6.936 0.114 1.00 95.44 317 GLU A CA 1
ATOM 2358 C C . GLU A 1 317 ? -9.018 -6.596 1.215 1.00 95.44 317 GLU A C 1
ATOM 2360 O O . GLU A 1 317 ? -8.648 -5.440 1.412 1.00 95.44 317 GLU A O 1
ATOM 2365 N N . TYR A 1 318 ? -8.523 -7.622 1.895 1.00 96.94 318 TYR A N 1
ATOM 2366 C CA . TYR A 1 318 ? -7.480 -7.503 2.906 1.00 96.94 318 TYR A CA 1
ATOM 2367 C C . TYR A 1 318 ? -6.206 -8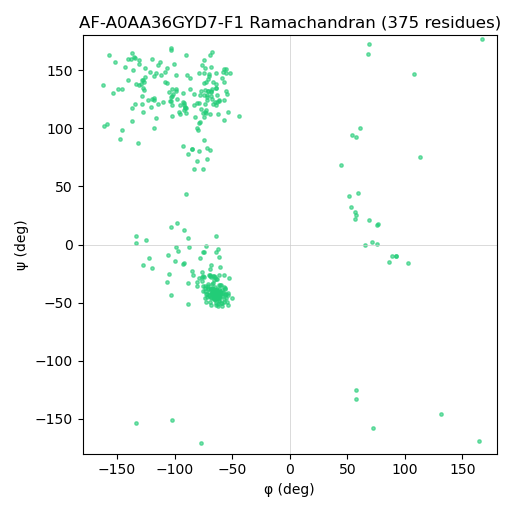.133 2.368 1.00 96.94 318 TYR A C 1
ATOM 2369 O O . TYR A 1 318 ? -6.200 -9.305 1.986 1.00 96.94 318 TYR A O 1
ATOM 2377 N N . TRP A 1 319 ? -5.125 -7.362 2.317 1.00 95.88 319 TRP A N 1
ATOM 2378 C CA . TRP A 1 319 ? -3.819 -7.878 1.927 1.00 95.88 319 TRP A CA 1
ATOM 2379 C C . TRP A 1 319 ? -3.060 -8.222 3.205 1.00 95.88 319 TRP A C 1
ATOM 2381 O O . TRP A 1 319 ? -2.894 -7.384 4.096 1.00 95.88 319 TRP A O 1
ATOM 2391 N N . MET A 1 320 ? -2.683 -9.492 3.330 1.00 96.19 320 MET A N 1
ATOM 2392 C CA . MET A 1 320 ? -2.185 -10.079 4.568 1.00 96.19 320 MET A CA 1
ATOM 2393 C C . MET A 1 320 ? -0.844 -10.762 4.351 1.00 96.19 320 MET A C 1
ATOM 2395 O O . MET A 1 320 ? -0.664 -11.479 3.372 1.00 96.19 320 MET A O 1
ATOM 2399 N N . ARG A 1 321 ? 0.073 -10.607 5.305 1.00 93.75 321 ARG A N 1
ATOM 2400 C CA . ARG A 1 321 ? 1.362 -11.312 5.357 1.00 93.75 321 ARG A CA 1
ATOM 2401 C C . ARG A 1 321 ? 1.401 -12.237 6.567 1.00 93.75 321 ARG A C 1
ATOM 2403 O O . ARG A 1 321 ? 0.692 -12.007 7.548 1.00 93.75 321 ARG A O 1
ATOM 2410 N N . ASN A 1 322 ? 2.205 -13.294 6.495 1.00 92.38 322 ASN A N 1
ATOM 2411 C CA . ASN A 1 322 ? 2.430 -14.175 7.634 1.00 92.38 322 ASN A CA 1
ATOM 2412 C C . ASN A 1 322 ? 3.648 -13.674 8.423 1.00 92.38 322 ASN A C 1
ATOM 2414 O O . ASN A 1 322 ? 4.750 -13.605 7.884 1.00 92.38 322 ASN A O 1
ATOM 2418 N N . VAL A 1 323 ? 3.436 -13.310 9.685 1.00 91.81 323 VAL A N 1
ATOM 2419 C CA . VAL A 1 323 ? 4.465 -12.838 10.614 1.00 91.81 323 VAL A CA 1
ATOM 2420 C C . VAL A 1 323 ? 4.560 -13.853 11.745 1.00 91.81 323 VAL A C 1
ATOM 2422 O O . VAL A 1 323 ? 3.645 -13.964 12.559 1.00 91.81 323 VAL A O 1
ATOM 2425 N N . ASN A 1 324 ? 5.655 -14.615 11.792 1.00 89.19 324 ASN A N 1
ATOM 2426 C CA . ASN A 1 324 ? 5.921 -15.618 12.833 1.00 89.19 324 ASN A CA 1
ATOM 2427 C C . ASN A 1 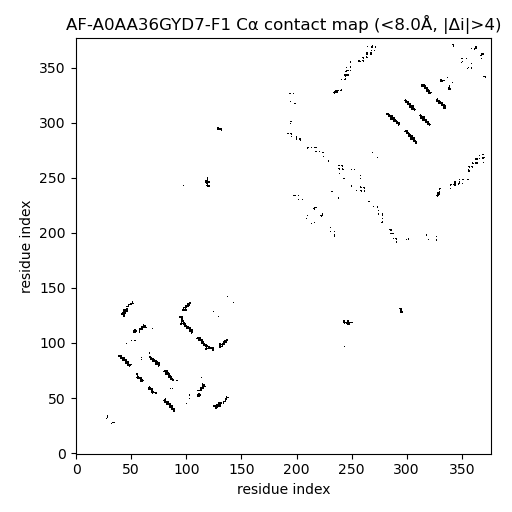324 ? 4.760 -16.617 13.047 1.00 89.19 324 ASN A C 1
ATOM 2429 O O . ASN A 1 324 ? 4.395 -16.936 14.178 1.00 89.19 324 ASN A O 1
ATOM 2433 N N . GLY A 1 325 ? 4.139 -17.081 11.957 1.00 87.94 325 GLY A N 1
ATOM 2434 C CA . GLY A 1 325 ? 2.989 -17.991 11.978 1.00 87.94 325 GLY A CA 1
ATOM 2435 C C . GLY A 1 325 ? 1.623 -17.298 12.052 1.00 87.94 325 GLY A C 1
ATOM 2436 O O . GLY A 1 325 ? 0.606 -17.961 11.862 1.00 87.94 325 GLY A O 1
ATOM 2437 N N . GLN A 1 326 ? 1.563 -15.982 12.282 1.00 91.56 326 GLN A N 1
ATOM 2438 C CA . GLN A 1 326 ? 0.313 -15.225 12.393 1.00 91.56 326 GLN A CA 1
ATOM 2439 C C . GLN A 1 326 ? 0.008 -14.442 11.114 1.00 91.56 326 GLN A C 1
ATOM 2441 O O . GLN A 1 326 ? 0.821 -13.641 10.658 1.00 91.56 326 GLN A O 1
ATOM 2446 N N . TRP A 1 327 ? -1.194 -14.605 10.561 1.00 95.12 327 TRP A N 1
ATOM 2447 C CA . TRP A 1 327 ? -1.674 -13.740 9.482 1.00 95.12 327 TRP A CA 1
ATOM 2448 C C . TRP A 1 327 ? -2.014 -12.347 10.016 1.00 95.12 327 TRP A C 1
ATOM 2450 O O . TRP A 1 327 ? -2.826 -12.205 10.931 1.00 95.12 327 TRP A O 1
ATOM 2460 N N . LYS A 1 328 ? -1.395 -11.323 9.427 1.00 96.38 328 LYS A N 1
ATOM 2461 C CA . LYS A 1 328 ? -1.554 -9.912 9.784 1.00 96.38 328 LYS A CA 1
ATOM 2462 C C . LYS A 1 328 ? -1.917 -9.096 8.546 1.00 96.38 328 LYS A C 1
ATOM 2464 O O . LYS A 1 328 ? -1.277 -9.244 7.507 1.00 96.38 328 LYS A O 1
ATOM 2469 N N . ILE A 1 329 ? -2.929 -8.240 8.658 1.00 97.38 329 ILE A N 1
ATOM 2470 C CA . ILE A 1 329 ? -3.348 -7.311 7.598 1.00 97.38 329 ILE A CA 1
ATOM 2471 C C . ILE A 1 329 ? -2.325 -6.173 7.501 1.00 97.38 329 ILE A C 1
ATOM 2473 O O . ILE A 1 329 ? -1.962 -5.596 8.522 1.00 97.38 329 ILE A O 1
ATOM 2477 N N . PHE A 1 330 ? -1.881 -5.824 6.296 1.00 95.94 330 PHE A N 1
ATOM 2478 C CA . PHE A 1 330 ? -1.006 -4.666 6.070 1.00 95.94 330 PHE A CA 1
ATOM 2479 C C . PHE A 1 330 ? -1.603 -3.607 5.139 1.00 95.94 330 PHE A C 1
ATOM 2481 O O . PHE A 1 330 ? -1.185 -2.455 5.192 1.00 95.94 330 PHE A O 1
ATOM 2488 N N . ASP A 1 331 ? -2.593 -3.965 4.321 1.00 96.12 331 ASP A N 1
ATOM 2489 C CA . ASP A 1 331 ? -3.383 -3.010 3.544 1.00 96.12 331 ASP A CA 1
ATOM 2490 C C . ASP A 1 331 ? -4.844 -3.467 3.461 1.00 96.12 331 ASP A C 1
ATOM 2492 O O . ASP A 1 331 ? -5.154 -4.662 3.539 1.00 96.12 331 ASP A O 1
ATOM 2496 N N . VAL A 1 332 ? -5.737 -2.494 3.300 1.00 95.31 332 VAL A N 1
ATOM 2497 C CA . VAL A 1 332 ? -7.162 -2.703 3.050 1.00 95.31 332 VAL A CA 1
ATOM 2498 C C . VAL A 1 332 ? -7.503 -1.991 1.752 1.00 95.31 332 VAL A C 1
ATOM 2500 O O . VAL A 1 332 ? -7.275 -0.790 1.605 1.00 95.31 332 VAL A O 1
ATOM 2503 N N . ASN A 1 333 ? -8.065 -2.742 0.817 1.00 92.44 333 ASN A N 1
ATOM 2504 C CA . ASN A 1 333 ? -8.577 -2.226 -0.434 1.00 92.44 333 ASN A CA 1
ATOM 2505 C C . ASN A 1 333 ? -10.110 -2.179 -0.357 1.00 92.44 333 ASN A C 1
ATOM 2507 O O . ASN A 1 333 ? -10.743 -3.198 -0.086 1.00 92.44 333 ASN A O 1
ATOM 2511 N N . ILE A 1 334 ? -10.707 -1.007 -0.570 1.00 88.06 334 ILE A N 1
ATOM 2512 C CA . ILE A 1 334 ? -12.166 -0.829 -0.604 1.00 88.06 334 ILE A CA 1
ATOM 2513 C C . ILE A 1 334 ? -12.531 -0.296 -1.986 1.00 88.06 334 ILE A C 1
ATOM 2515 O O . ILE A 1 334 ? -11.970 0.708 -2.418 1.00 88.06 334 ILE A O 1
ATOM 2519 N N . GLU A 1 335 ? -13.440 -0.977 -2.689 1.00 86.00 335 GLU A N 1
ATOM 2520 C CA . GLU A 1 335 ? -13.889 -0.588 -4.042 1.00 86.00 335 GLU A CA 1
ATOM 2521 C C . GLU A 1 335 ? -12.739 -0.378 -5.059 1.00 86.00 335 GLU A C 1
ATOM 2523 O O . GLU A 1 335 ? -12.826 0.444 -5.969 1.00 86.00 335 GLU A O 1
ATOM 2528 N N . GLY A 1 336 ? -11.644 -1.134 -4.920 1.00 81.56 336 GLY A N 1
ATOM 2529 C CA . GLY A 1 336 ? -10.446 -1.030 -5.762 1.00 81.56 336 GLY A CA 1
ATOM 2530 C C . GLY A 1 336 ? -9.367 -0.086 -5.214 1.00 81.56 336 GLY A C 1
ATOM 2531 O O . GLY A 1 336 ? -8.236 -0.115 -5.701 1.00 81.56 336 GLY A O 1
ATOM 2532 N N . ILE A 1 337 ? -9.657 0.703 -4.176 1.00 85.75 337 ILE A N 1
ATOM 2533 C CA . ILE A 1 337 ? -8.766 1.738 -3.638 1.00 85.75 337 ILE A CA 1
ATOM 2534 C C . ILE A 1 337 ? -7.958 1.203 -2.449 1.00 85.75 337 ILE A C 1
ATOM 2536 O O . ILE A 1 337 ? -8.510 0.937 -1.381 1.00 85.75 337 ILE A O 1
ATOM 2540 N N . SER A 1 338 ? -6.635 1.105 -2.616 1.00 90.56 338 SER A N 1
ATOM 2541 C CA . SER A 1 338 ? -5.677 0.819 -1.535 1.00 90.56 338 SER A CA 1
ATOM 2542 C C . SER A 1 338 ? -5.584 1.994 -0.554 1.00 90.56 338 SER A C 1
ATOM 2544 O O . SER A 1 338 ? -5.330 3.142 -0.947 1.00 90.56 338 SER A O 1
ATOM 2546 N N . TYR A 1 339 ? -5.753 1.709 0.738 1.00 91.69 339 TYR A N 1
ATOM 2547 C CA . TYR A 1 339 ? -5.603 2.708 1.797 1.00 91.69 339 TYR A CA 1
ATOM 2548 C C . TYR A 1 339 ? -4.131 3.063 2.031 1.00 91.69 339 TYR A C 1
ATOM 2550 O O . TYR A 1 339 ? -3.818 4.243 2.196 1.00 91.69 339 TYR A O 1
ATOM 2558 N N . VAL A 1 340 ? -3.214 2.091 1.942 1.00 94.12 340 VAL A N 1
ATOM 2559 C CA . VAL A 1 340 ? -1.763 2.344 1.984 1.00 94.12 340 VAL A CA 1
ATOM 2560 C C . VAL A 1 340 ? -1.332 3.318 0.884 1.00 94.12 340 VAL A C 1
ATOM 2562 O O . VAL A 1 340 ? -0.638 4.290 1.179 1.00 94.12 340 VAL A O 1
ATOM 2565 N N . GLN A 1 341 ? -1.770 3.126 -0.366 1.00 90.62 341 GLN A N 1
ATOM 2566 C CA . GLN A 1 341 ? -1.449 4.064 -1.452 1.00 90.62 341 GLN A CA 1
ATOM 2567 C C . GLN A 1 341 ? -2.086 5.441 -1.247 1.00 90.62 341 GLN A C 1
ATOM 2569 O O . GLN A 1 341 ? -1.448 6.465 -1.495 1.00 90.62 341 GLN A O 1
ATOM 2574 N N . THR A 1 342 ? -3.336 5.477 -0.781 1.00 89.75 342 THR A N 1
ATOM 2575 C CA . THR A 1 342 ? -4.060 6.729 -0.532 1.00 89.75 342 THR A CA 1
ATOM 2576 C C . THR A 1 342 ? -3.341 7.566 0.528 1.00 89.75 342 THR A C 1
ATOM 2578 O O . THR A 1 342 ? -3.090 8.751 0.307 1.00 89.75 342 THR A O 1
ATOM 2581 N N . PHE A 1 343 ? -2.925 6.952 1.639 1.00 93.62 343 PHE A N 1
ATOM 2582 C CA . PHE A 1 343 ? -2.156 7.640 2.676 1.00 93.62 343 PHE A CA 1
ATOM 2583 C C . PHE A 1 343 ? -0.728 7.963 2.241 1.00 93.62 343 PHE A C 1
ATOM 2585 O O . PHE A 1 343 ? -0.258 9.053 2.556 1.00 93.62 343 PHE A O 1
ATOM 2592 N N . ARG A 1 344 ? -0.062 7.100 1.459 1.00 93.81 344 ARG A N 1
ATOM 2593 C CA . ARG A 1 344 ? 1.248 7.415 0.865 1.00 93.81 344 ARG A CA 1
ATOM 2594 C C . ARG A 1 344 ? 1.180 8.723 0.085 1.00 93.81 344 ARG A C 1
ATOM 2596 O O . ARG A 1 344 ? 1.941 9.643 0.362 1.00 93.81 344 ARG A O 1
ATOM 2603 N N . ASN A 1 345 ? 0.211 8.847 -0.818 1.00 90.62 345 ASN A N 1
ATOM 2604 C CA . ASN A 1 345 ? 0.023 10.053 -1.623 1.00 90.62 345 ASN A CA 1
ATOM 2605 C C . ASN A 1 345 ? -0.406 11.275 -0.786 1.00 90.62 345 ASN A C 1
ATOM 2607 O O . ASN A 1 345 ? 0.007 12.392 -1.091 1.00 90.62 345 ASN A O 1
ATOM 2611 N N . GLN A 1 346 ? -1.182 11.078 0.287 1.00 91.06 346 GLN A N 1
ATOM 2612 C CA . GLN A 1 346 ? -1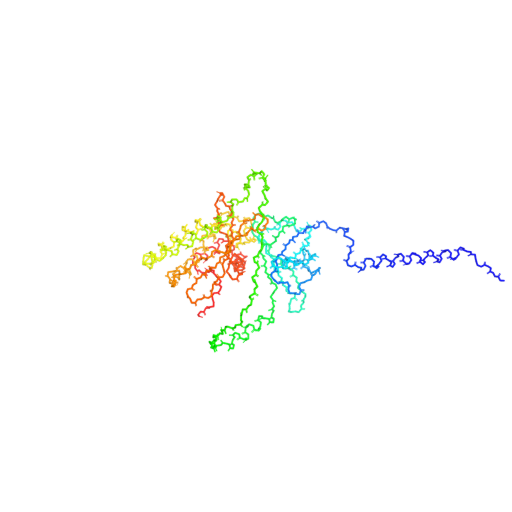.568 12.150 1.213 1.00 91.06 346 GLN A CA 1
ATOM 2613 C C . GLN A 1 346 ? -0.369 12.705 2.007 1.00 91.06 346 GLN A C 1
ATOM 2615 O O . GLN A 1 346 ? -0.244 13.922 2.160 1.00 91.06 346 GLN A O 1
ATOM 2620 N N . PHE A 1 347 ? 0.505 11.835 2.523 1.00 94.12 347 PHE A N 1
ATOM 2621 C CA . PHE A 1 347 ? 1.598 12.224 3.420 1.00 94.12 347 PHE A CA 1
ATOM 2622 C C . PHE A 1 347 ? 2.922 12.537 2.715 1.00 94.12 347 PHE A C 1
ATOM 2624 O O . PHE A 1 347 ? 3.768 13.195 3.312 1.00 94.12 347 PHE A O 1
ATOM 2631 N N . ASP A 1 348 ? 3.103 12.151 1.452 1.00 92.31 348 ASP A N 1
ATOM 2632 C CA . ASP A 1 348 ? 4.350 12.341 0.698 1.00 92.31 348 ASP A CA 1
ATOM 2633 C C . ASP A 1 348 ? 4.858 13.804 0.676 1.00 92.31 348 ASP A C 1
ATOM 2635 O O . ASP A 1 348 ? 6.045 14.064 0.888 1.00 92.31 348 ASP A O 1
ATOM 2639 N N . THR A 1 349 ? 3.970 14.789 0.497 1.00 92.31 349 THR A N 1
ATOM 2640 C CA . THR A 1 349 ? 4.349 16.216 0.552 1.00 92.31 349 THR A CA 1
ATOM 2641 C C . THR A 1 349 ? 4.654 16.708 1.977 1.00 92.31 349 THR A C 1
ATOM 2643 O O . THR A 1 349 ? 5.730 17.281 2.160 1.00 92.31 349 THR A O 1
ATOM 2646 N N . PRO A 1 350 ? 3.804 16.470 2.999 1.00 93.56 350 PRO A N 1
ATOM 2647 C CA . PRO A 1 350 ? 4.159 16.718 4.398 1.00 93.56 350 PRO A CA 1
ATOM 2648 C C . PRO A 1 350 ? 5.495 16.102 4.836 1.00 93.56 350 PRO A C 1
ATOM 2650 O O . PRO A 1 350 ? 6.311 16.786 5.453 1.00 93.56 350 PRO A O 1
ATOM 2653 N N . LEU A 1 351 ? 5.752 14.839 4.484 1.00 95.25 351 LEU A N 1
ATOM 2654 C CA . LEU A 1 351 ? 6.968 14.116 4.862 1.00 95.25 351 LEU A CA 1
ATOM 2655 C C . LEU A 1 351 ? 8.218 14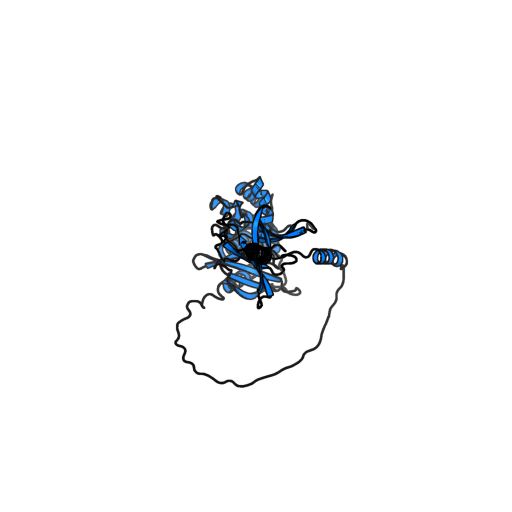.730 4.221 1.00 95.25 351 LEU A C 1
ATOM 2657 O O . LEU A 1 351 ? 9.199 14.941 4.930 1.00 95.25 351 LEU A O 1
ATOM 2661 N N . ARG A 1 352 ? 8.160 15.131 2.938 1.00 93.44 352 ARG A N 1
ATOM 2662 C CA . ARG A 1 352 ? 9.236 15.910 2.288 1.00 93.44 352 ARG A CA 1
ATOM 2663 C C . ARG A 1 352 ? 9.575 17.210 3.018 1.00 93.44 352 ARG A C 1
ATOM 2665 O O . ARG A 1 352 ? 10.730 17.620 3.007 1.00 93.44 352 ARG A O 1
ATOM 2672 N N . GLN A 1 353 ? 8.573 17.892 3.572 1.00 94.62 353 GLN A N 1
ATOM 2673 C CA . GLN A 1 353 ? 8.734 19.227 4.158 1.00 94.62 353 GLN A CA 1
ATOM 2674 C C . GLN A 1 353 ? 9.139 19.198 5.636 1.00 94.62 353 GLN A C 1
ATOM 2676 O O . GLN A 1 353 ? 9.823 20.109 6.092 1.00 94.62 353 GLN A O 1
ATOM 2681 N N . LYS A 1 354 ? 8.680 18.188 6.386 1.00 94.88 354 LYS A N 1
ATOM 2682 C CA . LYS A 1 354 ? 8.704 18.173 7.859 1.00 94.88 354 LYS A CA 1
ATOM 2683 C C . LYS A 1 354 ? 9.361 16.925 8.462 1.00 94.88 354 LYS A C 1
ATOM 2685 O O . LYS A 1 354 ? 9.729 16.920 9.635 1.00 94.88 354 LYS A O 1
ATOM 2690 N N . GLY A 1 355 ? 9.509 15.855 7.681 1.00 94.81 355 GLY A N 1
ATOM 2691 C CA . GLY A 1 355 ? 9.995 14.561 8.158 1.00 94.81 355 GLY A CA 1
ATOM 2692 C C . GLY A 1 355 ? 9.022 13.828 9.093 1.00 94.81 355 GLY A C 1
ATOM 2693 O O . GLY A 1 355 ? 7.992 14.351 9.522 1.00 94.81 355 GLY A O 1
ATOM 2694 N N . ILE A 1 356 ? 9.366 12.579 9.418 1.00 96.38 356 ILE A N 1
ATOM 2695 C CA . ILE A 1 356 ? 8.475 11.632 10.112 1.00 96.38 356 ILE A CA 1
ATOM 2696 C C . ILE A 1 356 ? 8.033 12.150 11.488 1.00 96.38 356 ILE A C 1
ATOM 2698 O O . ILE A 1 356 ? 6.839 12.180 11.779 1.00 96.38 356 ILE A O 1
ATOM 2702 N N . LYS A 1 357 ? 8.981 12.592 12.329 1.00 96.25 357 LYS A N 1
ATOM 2703 C CA . LYS A 1 357 ? 8.713 12.990 13.725 1.00 96.25 357 LYS A CA 1
ATO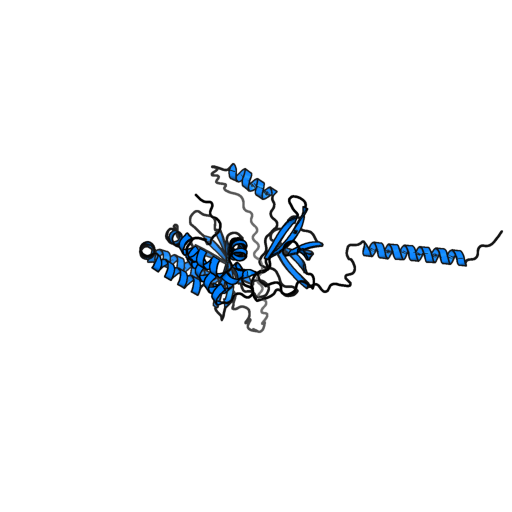M 2704 C C . LYS A 1 357 ? 7.723 14.150 13.832 1.00 96.25 357 LYS A C 1
ATOM 2706 O O . LYS A 1 357 ? 6.828 14.112 14.673 1.00 96.25 357 LYS A O 1
ATOM 2711 N N . GLN A 1 358 ? 7.862 15.167 12.979 1.00 96.44 358 GLN A N 1
ATOM 2712 C CA . GLN A 1 358 ? 6.953 16.310 12.996 1.00 96.44 358 GLN A CA 1
ATOM 2713 C C . GLN A 1 358 ? 5.576 15.933 12.438 1.00 96.44 358 GLN A C 1
ATOM 2715 O O . GLN A 1 358 ? 4.578 16.278 13.061 1.00 96.44 358 GLN A O 1
ATOM 2720 N N . VAL A 1 359 ? 5.497 15.175 11.336 1.00 96.56 359 VAL A N 1
ATOM 2721 C CA . VAL A 1 359 ? 4.203 14.703 10.802 1.00 96.56 359 VAL A CA 1
ATOM 2722 C C . VAL A 1 359 ? 3.466 13.824 11.822 1.00 96.56 359 VAL A C 1
ATOM 2724 O O . VAL A 1 359 ? 2.262 13.983 12.001 1.00 96.56 359 VAL A O 1
ATOM 2727 N N . ALA A 1 360 ? 4.172 12.955 12.552 1.00 95.81 360 ALA A N 1
ATOM 2728 C CA . ALA A 1 360 ? 3.586 12.163 13.635 1.00 95.81 360 ALA A CA 1
ATOM 2729 C C . ALA A 1 360 ? 3.064 13.043 14.793 1.00 95.81 360 ALA A C 1
ATOM 2731 O O . ALA A 1 360 ? 1.956 12.830 15.279 1.00 95.81 360 ALA A O 1
ATOM 2732 N N . SER A 1 361 ? 3.810 14.077 15.195 1.00 95.25 361 SER A N 1
ATOM 2733 C CA . SER A 1 361 ? 3.354 15.050 16.203 1.00 95.25 361 SER A CA 1
ATOM 2734 C C . SER A 1 361 ? 2.112 15.837 15.743 1.00 95.25 361 SER A C 1
ATOM 2736 O O . SER A 1 361 ? 1.160 16.036 16.504 1.00 95.25 361 SER A O 1
ATOM 2738 N N . GLU A 1 362 ? 2.067 16.233 14.468 1.00 94.12 362 GLU A N 1
ATOM 2739 C CA . GLU A 1 362 ? 0.920 16.932 13.877 1.00 94.12 362 GLU A CA 1
ATOM 2740 C C . GLU A 1 362 ? -0.324 16.029 13.780 1.00 94.12 362 GLU A C 1
ATOM 2742 O O . GLU A 1 362 ? -1.435 16.475 14.068 1.00 94.12 362 GLU A O 1
ATOM 2747 N N . LEU A 1 363 ? -0.143 14.742 13.467 1.00 92.94 363 LEU A N 1
ATOM 2748 C CA . LEU A 1 363 ? -1.209 13.735 13.483 1.00 92.94 363 LEU A CA 1
ATOM 2749 C C . LEU A 1 363 ? -1.763 13.473 14.889 1.00 92.94 363 LEU A C 1
ATOM 2751 O O . LEU A 1 363 ? -2.979 13.434 15.066 1.00 92.94 363 LEU A O 1
ATOM 2755 N N . HIS A 1 364 ? -0.892 13.327 15.891 1.00 88.38 364 HIS A N 1
ATOM 2756 C CA . HIS A 1 364 ? -1.299 13.070 17.276 1.00 88.38 364 HIS A CA 1
ATOM 2757 C C . HIS A 1 364 ? -2.046 14.269 17.892 1.00 88.38 364 HIS A C 1
ATOM 2759 O O . HIS A 1 364 ? -3.050 14.096 18.586 1.00 88.38 364 HIS A O 1
ATOM 2765 N N . SER A 1 365 ? -1.599 15.493 17.583 1.00 89.44 365 SER A N 1
ATOM 2766 C CA . SER A 1 365 ? -2.257 16.746 17.992 1.00 89.44 365 SER A CA 1
ATOM 2767 C C . SER A 1 365 ? -3.530 17.085 17.201 1.00 89.44 365 SER A C 1
ATOM 2769 O O . SER A 1 365 ? -4.198 18.066 17.525 1.00 89.44 365 SER A O 1
ATOM 2771 N N . GLY A 1 366 ? -3.869 16.321 16.154 1.00 85.00 366 GLY A N 1
ATOM 2772 C CA . GLY A 1 366 ? -5.026 16.569 15.286 1.00 85.00 366 GLY A CA 1
ATOM 2773 C C . GLY A 1 366 ? -4.887 17.781 14.350 1.00 85.00 366 GLY A C 1
ATOM 2774 O O . GLY A 1 366 ? -5.811 18.072 13.584 1.00 85.00 366 GLY A O 1
ATOM 2775 N N . SER A 1 367 ? -3.738 18.469 14.375 1.00 81.06 367 SER A N 1
ATOM 2776 C CA . SER A 1 367 ? -3.398 19.560 13.446 1.00 81.06 367 SER A CA 1
ATOM 2777 C C . SER A 1 367 ? -3.161 19.056 12.015 1.00 81.06 367 SER A C 1
ATOM 2779 O O . SER A 1 367 ? -3.345 19.801 11.053 1.00 81.06 367 SER A O 1
ATOM 2781 N N . MET A 1 368 ? -2.855 17.765 11.871 1.00 85.44 368 MET A N 1
ATOM 2782 C CA . MET A 1 368 ? -2.985 16.990 10.642 1.00 85.44 368 MET A CA 1
ATOM 2783 C C . MET A 1 368 ? -3.920 15.800 10.885 1.00 85.44 368 MET A C 1
ATOM 2785 O O . MET A 1 368 ? -3.989 15.269 11.991 1.00 85.44 368 MET A O 1
ATOM 2789 N N . GLN A 1 369 ? -4.654 15.369 9.857 1.00 81.44 369 GLN A N 1
ATOM 2790 C CA . GLN A 1 369 ? -5.651 14.301 9.977 1.00 81.44 369 GLN A CA 1
ATOM 2791 C C . GLN A 1 369 ? -5.441 13.213 8.926 1.00 81.44 369 GLN A C 1
ATOM 2793 O O . GLN A 1 369 ? -5.403 13.488 7.727 1.00 81.44 369 GLN A O 1
ATOM 2798 N N . ALA A 1 370 ? -5.362 11.963 9.378 1.00 77.38 370 ALA A N 1
ATOM 2799 C CA . ALA A 1 370 ? -5.398 10.796 8.507 1.00 77.38 370 ALA A CA 1
ATOM 2800 C C . ALA A 1 370 ? -6.821 10.532 7.973 1.00 77.38 370 ALA A C 1
ATOM 2802 O O . ALA A 1 370 ? -7.828 10.954 8.551 1.00 77.38 370 ALA A O 1
ATOM 2803 N N . GLY A 1 371 ? -6.914 9.807 6.859 1.00 64.38 371 GLY A N 1
ATOM 2804 C CA . GLY A 1 371 ? -8.175 9.471 6.194 1.00 64.38 371 GLY A CA 1
ATOM 2805 C C . GLY A 1 371 ? -8.366 10.247 4.883 1.00 64.38 371 GLY A C 1
ATOM 2806 O O . GLY A 1 371 ? -7.982 11.418 4.830 1.00 64.38 371 GLY A O 1
ATOM 2807 N N . PRO A 1 372 ? -9.010 9.650 3.859 1.00 55.38 372 PRO A N 1
ATOM 2808 C CA . PRO A 1 372 ? -9.283 10.330 2.591 1.00 55.38 372 PRO A CA 1
ATOM 2809 C C . PRO A 1 372 ? -9.972 11.675 2.834 1.00 55.38 372 PRO A C 1
ATOM 2811 O O . PRO A 1 372 ? -10.715 11.824 3.811 1.00 55.38 372 PRO A O 1
ATOM 2814 N N . ALA A 1 373 ? -9.714 12.661 1.972 1.00 44.94 373 ALA A N 1
ATOM 2815 C CA . ALA A 1 373 ? -10.369 13.961 2.055 1.00 44.94 373 ALA A CA 1
ATOM 2816 C C . ALA A 1 373 ? -11.886 13.746 1.984 1.00 44.94 373 ALA A C 1
ATOM 2818 O O . ALA A 1 373 ? -12.427 13.377 0.944 1.00 44.94 373 ALA A O 1
ATOM 2819 N N . GLY A 1 374 ? -12.564 13.910 3.121 1.00 37.94 374 GLY A N 1
ATOM 2820 C CA . GLY A 1 374 ? -14.016 13.890 3.134 1.00 37.94 374 GLY A CA 1
ATOM 2821 C C . GLY A 1 374 ? -14.476 15.170 2.462 1.00 37.94 374 GLY A C 1
ATOM 2822 O O . GLY A 1 374 ? -13.970 16.237 2.814 1.00 37.94 374 GLY A O 1
ATOM 2823 N N . ASN A 1 375 ? -15.422 15.072 1.527 1.00 29.66 375 ASN A N 1
ATOM 2824 C CA . ASN A 1 375 ? -16.154 16.252 1.084 1.00 29.66 375 ASN A CA 1
ATOM 2825 C C . ASN A 1 375 ? -16.721 16.921 2.339 1.00 29.66 375 ASN A C 1
ATOM 2827 O O . ASN A 1 375 ? -17.478 16.311 3.095 1.00 29.66 375 ASN A O 1
ATOM 2831 N N . GLY A 1 376 ? -16.232 18.124 2.625 1.00 27.80 376 GLY A N 1
ATOM 2832 C CA . GLY A 1 376 ? -16.596 18.836 3.833 1.00 27.80 376 GLY A CA 1
ATOM 2833 C C . GLY A 1 376 ? -18.019 19.358 3.707 1.00 27.80 376 GLY A C 1
ATOM 2834 O O . GLY A 1 376 ? -18.223 20.303 2.946 1.00 27.80 376 GLY A O 1
ATOM 2835 N N . LYS A 1 377 ? -18.904 18.816 4.556 1.00 28.67 377 LYS A N 1
ATOM 2836 C CA . LYS A 1 377 ? -20.352 19.083 4.687 1.00 28.67 377 LYS A CA 1
ATOM 2837 C C . LYS A 1 377 ? -21.241 18.222 3.790 1.00 28.67 377 LYS A C 1
ATOM 2839 O O . LYS A 1 377 ? -21.021 18.207 2.563 1.00 28.67 377 LYS A O 1
#

Solvent-accessible surface area (backbone atoms only — not comparable to full-atom values): 21553 Å² total; per-residue (Å²): 137,83,83,80,62,73,68,57,60,52,53,53,51,53,50,52,51,52,52,51,52,51,49,50,53,48,54,54,57,67,38,89,68,60,80,83,85,79,73,81,43,42,41,34,32,36,58,24,82,37,61,75,78,55,49,68,66,25,45,24,22,46,94,84,44,76,50,33,24,28,66,44,75,48,73,38,92,85,78,66,29,35,41,34,34,33,38,33,38,68,85,71,67,80,47,22,60,56,24,28,42,32,44,44,54,52,69,96,81,49,62,33,30,39,41,41,48,67,26,26,43,91,52,57,56,51,76,68,33,51,39,79,49,51,42,49,36,79,58,63,67,60,50,51,48,51,52,57,53,60,69,65,59,71,86,76,92,76,90,84,80,90,86,90,89,84,91,84,90,81,88,80,82,91,75,90,78,87,73,87,73,78,85,74,77,68,87,83,67,80,67,77,64,55,58,49,47,53,52,50,57,46,54,50,50,51,57,51,49,48,62,75,44,35,68,58,34,70,76,33,59,66,62,41,48,56,49,51,53,53,52,44,67,67,43,31,38,50,49,62,26,30,25,48,25,46,12,58,70,34,61,92,53,51,72,67,54,34,40,48,35,30,50,16,45,53,50,17,39,44,73,77,44,49,74,58,65,66,67,68,70,65,79,65,46,76,43,84,76,51,75,45,76,34,67,84,77,65,28,36,37,28,38,29,32,44,41,42,74,95,52,78,65,44,50,36,34,38,36,27,32,74,57,97,89,40,66,21,35,46,39,48,27,50,82,86,45,47,47,38,60,52,46,20,68,66,42,51,63,57,40,76,76,56,34,62,72,50,52,20,51,31,17,58,72,59,80,34,72,57,72,79,87,67,80,85,127

InterPro domains:
  IPR003399 Mce/MlaD [PF02470] (40-119)
  IPR008869 Toluene tolerance Ttg2/phospholipid-binding protein MlaC [PF05494] (202-364)
  IPR008869 Toluene tolerance Ttg2/phospholipid-binding protein MlaC [PTHR36573] (172-369)
  IPR030970 Probable phospholipid ABC transporter-binding protein MlaD [TIGR04430] (7-150)
  IPR042245 Tgt2/MlaC superfamily [G3DSA:3.10.450.710] (193-366)